Protein AF-A0A3A4AW51-F1 (afdb_monomer_lite)

Sequence (440 aa):
MRKKNLVWIAGAAVCAGLIAYPVSGWAGLGAGRAGPGEARHFTMNLGSAEERARAAELGFNVFDMDADVAAINALPEGQQAMIWAGNTMCGEFVSDVGSFRAVVDRLAGNPKVFGYYLADEPPLRECPSVLDEIRERAEYVRSRAPGQKTYAAASDVAYREIAPSSSRVDLIGIDPYPCRTGAACDFSIISREVAKAEAAGIPKSAMVPVFQTFGQECSGGGEQAWRLPREAEFRTLLSTWDKVLPDPPMTASYSWGNQEGTSCPTLGDADGSSGLPDLQGILKDHLARSGGSRPAPAPTTTCVPAPAPTAEPTTEPTGEPTGEPTGGPAGTSAPRRDPDAPDESPPQPYGRATFAPPQPEPTIDDPSAPPGDEPPAPAPRPTSTAGDPDCVPPPPPPRCLPSPVPTGGPTARPTSPPRDPRPVPTVTVTVTVSPPRPQN

pLDDT: mean 72.65, std 27.03, range [24.39, 98.81]

Foldseek 3Di:
DDDDDDDDDDDDDDDDDPDDDPPPDPPPPDPPDPDPAFAAEEAEDDDDPVLVVVVVLLPHAEYEDALDPVVLVPDDPSHAYAYEFAEEEADDTPDDPVVLLVSLLVCAPPPRHQAYEHEEAYPCVVHVVSLVVLQVSLVSNCVRRVNHFYEYEHFLNCLLCCACVNRVHQAYEQDDQQAWPPDDGDLVVVLVSLVSNVVSRHDLQRYAYEQEFWACPPLPPADRTHDGDAPVRSLVNLVSCCVSRVDYNHYYYPHSDHHRRPTPPGQVPQCCPPPHHNPSVVSSVSSVVSRDPDPDPDPPPPPPPDDDDDDDDDDDDDDDDDDDDDDDDDDDDDDDDDPDDDDPDDDDDDDDDDDDPDDDDDDDDDPDDDDDDDDDDDDDDDDDDDDDPDDDDDDDDDDDDDDDDDDDDDDDDDDDDDDDDDDDDDDDDDDDDDDDDDDD

Radius of gyration: 34.31 Å; chains: 1; bounding box: 95×115×106 Å

Structure (mmCIF, N/CA/C/O backbone):
data_AF-A0A3A4AW51-F1
#
_entry.id   AF-A0A3A4AW51-F1
#
loop_
_atom_site.group_PDB
_atom_site.id
_atom_site.type_symbol
_atom_site.label_atom_id
_atom_site.label_alt_id
_atom_site.label_comp_id
_atom_site.label_asym_id
_atom_site.label_entity_id
_atom_site.label_seq_id
_atom_site.pdbx_PDB_ins_code
_atom_site.Cartn_x
_atom_site.Cartn_y
_atom_site.Cartn_z
_atom_site.occupancy
_atom_site.B_iso_or_equiv
_atom_site.auth_seq_id
_atom_site.auth_comp_id
_atom_site.auth_asym_id
_atom_site.auth_atom_id
_atom_site.pdbx_PDB_model_num
ATOM 1 N N . MET A 1 1 ? -31.633 16.163 69.753 1.00 37.44 1 MET A N 1
ATOM 2 C CA . MET A 1 1 ? -32.900 16.738 69.238 1.00 37.44 1 MET A CA 1
ATOM 3 C C . MET A 1 1 ? -33.150 16.092 67.873 1.00 37.44 1 MET A C 1
ATOM 5 O O . MET A 1 1 ? -32.268 16.180 67.043 1.00 37.44 1 MET A O 1
ATOM 9 N N . ARG A 1 2 ? -34.049 15.091 67.784 1.00 34.66 2 ARG A N 1
ATOM 10 C CA . ARG A 1 2 ? -35.443 15.166 67.255 1.00 34.66 2 ARG A CA 1
ATOM 11 C C . ARG A 1 2 ? -35.467 15.520 65.750 1.00 34.66 2 ARG A C 1
ATOM 13 O O . ARG A 1 2 ? -34.984 16.588 65.430 1.00 34.66 2 ARG A O 1
ATOM 20 N N . LYS A 1 3 ? -36.023 14.763 64.790 1.00 32.22 3 LYS A N 1
ATOM 21 C CA . LYS A 1 3 ? -36.909 13.570 64.703 1.00 32.22 3 LYS A CA 1
ATOM 22 C C . LYS A 1 3 ? -36.714 12.970 63.282 1.00 32.22 3 LYS A C 1
ATOM 24 O O . LYS A 1 3 ? -36.651 13.734 62.332 1.00 32.22 3 LYS A O 1
ATOM 29 N N . LYS A 1 4 ? -36.415 11.674 63.114 1.00 37.53 4 LYS A N 1
ATOM 30 C CA . LYS A 1 4 ? -37.309 10.597 62.606 1.00 37.53 4 LYS A CA 1
ATOM 31 C C . LYS A 1 4 ? -38.558 11.056 61.837 1.00 37.53 4 LYS A C 1
ATOM 33 O O . LYS A 1 4 ? -39.378 11.743 62.428 1.00 37.53 4 LYS A O 1
ATOM 38 N N . ASN A 1 5 ? -38.752 10.527 60.624 1.00 34.38 5 ASN A N 1
ATOM 39 C CA . ASN A 1 5 ? -40.053 10.049 60.147 1.00 34.38 5 ASN A CA 1
ATOM 40 C C . ASN A 1 5 ? -39.857 8.856 59.199 1.00 34.38 5 ASN A C 1
ATOM 42 O O . ASN A 1 5 ? -39.230 8.959 58.151 1.00 34.38 5 ASN A O 1
ATOM 46 N N . LEU A 1 6 ? -40.396 7.730 59.652 1.00 32.34 6 LEU A N 1
ATOM 47 C CA . LEU A 1 6 ? -40.611 6.463 58.973 1.00 32.34 6 LEU A CA 1
ATOM 48 C C . LEU A 1 6 ? -42.139 6.333 58.898 1.00 32.34 6 LEU A C 1
ATOM 50 O O . LEU A 1 6 ? -42.774 6.458 59.946 1.00 32.34 6 LEU A O 1
ATOM 54 N N . VAL A 1 7 ? -42.731 6.095 57.726 1.00 33.47 7 VAL A N 1
ATOM 55 C CA . VAL A 1 7 ? -44.132 5.649 57.612 1.00 33.47 7 VAL A CA 1
ATOM 56 C C . VAL A 1 7 ? -44.235 4.533 56.570 1.00 33.47 7 VAL A C 1
ATOM 58 O O . VAL A 1 7 ? -43.466 4.470 55.617 1.00 33.47 7 VAL A O 1
ATOM 61 N N . TRP A 1 8 ? -45.156 3.631 56.890 1.00 26.59 8 TRP A N 1
ATOM 62 C CA . TRP A 1 8 ? -45.371 2.250 56.480 1.00 26.59 8 TRP A CA 1
ATOM 63 C C . TRP A 1 8 ? -46.124 2.029 55.152 1.00 26.59 8 TRP A C 1
ATOM 65 O O . TRP A 1 8 ? -46.663 2.945 54.542 1.00 26.59 8 TRP A O 1
ATOM 75 N N . ILE A 1 9 ? -46.144 0.742 54.789 1.00 37.94 9 ILE A N 1
ATOM 76 C CA . ILE A 1 9 ? -46.636 0.023 53.602 1.00 37.94 9 ILE A CA 1
ATOM 77 C C . ILE A 1 9 ? -48.175 -0.019 53.467 1.00 37.94 9 ILE A C 1
ATOM 79 O O . ILE A 1 9 ? -48.874 -0.231 54.453 1.00 37.94 9 ILE A O 1
ATOM 83 N N . ALA A 1 10 ? -48.662 0.006 52.219 1.00 30.22 10 ALA A N 1
ATOM 84 C CA . ALA A 1 10 ? -49.807 -0.760 51.687 1.00 30.22 10 ALA A CA 1
ATOM 85 C C . ALA A 1 10 ? -49.556 -0.907 50.163 1.00 30.22 10 ALA A C 1
ATOM 87 O O . ALA A 1 10 ? -49.179 0.067 49.527 1.00 30.22 10 ALA A O 1
ATOM 88 N N . GLY A 1 11 ? -49.612 -2.055 49.485 1.00 27.16 11 GLY A N 1
ATOM 89 C CA . GLY A 1 11 ? -50.466 -3.217 49.683 1.00 27.16 11 GLY A CA 1
ATOM 90 C C . GLY A 1 11 ? -51.654 -3.163 48.716 1.00 27.16 11 GLY A C 1
ATOM 91 O O . GLY A 1 11 ? -52.772 -2.958 49.167 1.00 27.16 11 GLY A O 1
ATOM 92 N N . ALA A 1 12 ? -51.427 -3.321 47.405 1.00 32.41 12 ALA A N 1
ATOM 93 C CA . ALA A 1 12 ? -52.494 -3.592 46.436 1.00 32.41 12 ALA A CA 1
ATOM 94 C C . ALA A 1 12 ? -51.963 -4.420 45.254 1.00 32.41 12 ALA A C 1
ATOM 96 O O . ALA A 1 12 ? -51.185 -3.946 44.429 1.00 32.41 12 ALA A O 1
ATOM 97 N N . ALA A 1 13 ? -52.397 -5.678 45.209 1.00 36.59 13 ALA A N 1
ATOM 98 C CA . ALA A 1 13 ? -52.318 -6.544 44.046 1.00 36.59 13 ALA A CA 1
ATOM 99 C C . ALA A 1 13 ? -53.373 -6.111 43.016 1.00 36.59 13 ALA A C 1
ATOM 101 O O . ALA A 1 13 ? -54.536 -5.925 43.372 1.00 36.59 13 ALA A O 1
ATOM 102 N N . VAL A 1 14 ? -52.983 -6.001 41.745 1.00 37.56 14 VAL A N 1
ATOM 103 C CA . VAL A 1 14 ? -53.911 -5.959 40.609 1.00 37.56 14 VAL A CA 1
ATOM 104 C C . VAL A 1 14 ? -53.400 -6.914 39.540 1.00 37.56 14 VAL A C 1
ATOM 106 O O . VAL A 1 14 ? -52.200 -7.054 39.310 1.00 37.56 14 VAL A O 1
ATOM 109 N N . CYS A 1 15 ? -54.364 -7.634 38.983 1.00 29.97 15 CYS A N 1
ATOM 110 C CA . CYS A 1 15 ? -54.226 -8.845 38.207 1.00 29.97 15 CYS A CA 1
ATOM 111 C C . CYS A 1 15 ? -53.710 -8.618 36.783 1.00 29.97 15 CYS A C 1
ATOM 113 O O . CYS A 1 15 ? -53.777 -7.528 36.221 1.00 29.97 15 CYS A O 1
ATOM 115 N N . ALA A 1 16 ? -53.259 -9.738 36.223 1.00 41.44 16 ALA A N 1
ATOM 116 C CA . ALA A 1 16 ? -52.935 -9.998 34.834 1.00 41.44 16 ALA A CA 1
ATOM 117 C C . ALA A 1 16 ? -53.820 -9.268 33.806 1.00 41.44 16 ALA A C 1
ATOM 119 O O . ALA A 1 16 ? -55.045 -9.353 33.831 1.00 41.44 16 ALA A O 1
ATOM 120 N N . GLY A 1 17 ? -53.147 -8.665 32.828 1.00 32.19 17 GLY A N 1
ATOM 121 C CA . GLY A 1 17 ? -53.710 -8.221 31.560 1.00 32.19 17 GLY A CA 1
ATOM 122 C C . GLY A 1 17 ? -52.611 -8.237 30.502 1.00 32.19 17 GLY A C 1
ATOM 123 O O . GLY A 1 17 ? -52.004 -7.211 30.214 1.00 32.19 17 GLY A O 1
ATOM 124 N N . LEU A 1 18 ? -52.309 -9.424 29.969 1.00 36.12 18 LEU A N 1
ATOM 125 C CA . LEU A 1 18 ? -51.478 -9.596 28.777 1.00 36.12 18 LEU A CA 1
ATOM 126 C C . LEU A 1 18 ? -52.240 -9.023 27.575 1.00 36.12 18 LEU A C 1
ATOM 128 O O . LEU A 1 18 ? -53.072 -9.703 26.981 1.00 36.12 18 LEU A O 1
ATOM 132 N N . ILE A 1 19 ? -51.962 -7.769 27.227 1.00 41.72 19 ILE A N 1
ATOM 133 C CA . ILE A 1 19 ? -52.298 -7.211 25.916 1.00 41.72 19 ILE A CA 1
ATOM 134 C C . ILE A 1 19 ? -51.037 -7.329 25.065 1.00 41.72 19 ILE A C 1
ATOM 136 O O . ILE A 1 19 ? -50.075 -6.580 25.236 1.00 41.72 19 ILE A O 1
ATOM 140 N N . ALA A 1 20 ? -51.035 -8.320 24.175 1.00 36.66 20 ALA A N 1
ATOM 141 C CA . ALA A 1 20 ? -50.038 -8.455 23.129 1.00 36.66 20 ALA A CA 1
ATOM 142 C C . ALA A 1 20 ? -50.229 -7.314 22.120 1.00 36.66 20 ALA A C 1
ATOM 144 O O . ALA A 1 20 ? -51.142 -7.343 21.298 1.00 36.66 20 ALA A O 1
ATOM 145 N N . TYR A 1 21 ? -49.369 -6.301 22.189 1.00 32.44 21 TYR A N 1
ATOM 146 C CA . TYR A 1 21 ? -49.156 -5.402 21.062 1.00 32.44 21 TYR A CA 1
ATOM 147 C C . TYR A 1 21 ? -48.256 -6.127 20.056 1.00 32.44 21 TYR A C 1
ATOM 149 O O . TYR A 1 21 ? -47.188 -6.603 20.456 1.00 32.44 21 TYR A O 1
ATOM 157 N N . PRO A 1 22 ? -48.624 -6.227 18.766 1.00 36.59 22 PRO A N 1
ATOM 158 C CA . PRO A 1 22 ? -47.655 -6.588 17.750 1.00 36.59 22 PRO A CA 1
ATOM 159 C C . PRO A 1 22 ? -46.639 -5.447 17.692 1.00 36.59 22 PRO A C 1
ATOM 161 O O . PRO A 1 22 ? -46.909 -4.373 17.157 1.00 36.59 22 PRO A O 1
ATOM 164 N N . VAL A 1 23 ? -45.470 -5.664 18.292 1.00 41.09 23 VAL A N 1
ATOM 165 C CA . VAL A 1 23 ? -44.298 -4.851 17.992 1.00 41.09 23 VAL A CA 1
ATOM 166 C C . VAL A 1 23 ? -43.966 -5.190 16.550 1.00 41.09 23 VAL A C 1
ATOM 168 O O . VAL A 1 23 ? -43.434 -6.260 16.260 1.00 41.09 23 VAL A O 1
ATOM 171 N N . SER A 1 24 ? -44.387 -4.316 15.641 1.00 44.12 24 SER A N 1
ATOM 172 C CA . SER A 1 24 ? -43.979 -4.325 14.247 1.00 44.12 24 SER A CA 1
ATOM 173 C C . SER A 1 24 ? -42.463 -4.436 14.220 1.00 44.12 24 SER A C 1
ATOM 175 O O . SER A 1 24 ? -41.755 -3.494 14.579 1.00 44.12 24 SER A O 1
ATOM 177 N N . GLY A 1 25 ? -41.984 -5.628 13.871 1.00 32.75 25 GLY A N 1
ATOM 178 C CA . GLY A 1 25 ? -40.575 -5.906 13.699 1.00 32.75 25 GLY A CA 1
ATOM 179 C C . GLY A 1 25 ? -40.045 -4.958 12.642 1.00 32.75 25 GLY A C 1
ATOM 180 O O . GLY A 1 25 ? -40.349 -5.097 11.460 1.00 32.75 25 GLY A O 1
ATOM 181 N N . TRP A 1 26 ? -39.247 -3.991 13.077 1.00 40.56 26 TRP A N 1
ATOM 182 C CA . TRP A 1 26 ? -38.261 -3.394 12.204 1.00 40.56 26 TRP A CA 1
ATOM 183 C C . TRP A 1 26 ? -37.301 -4.528 11.879 1.00 40.56 26 TRP A C 1
ATOM 185 O O . TRP A 1 26 ? -36.424 -4.872 12.669 1.00 40.56 26 TRP A O 1
ATOM 195 N N . ALA A 1 27 ? -37.551 -5.177 10.742 1.00 40.16 27 ALA A N 1
ATOM 196 C CA . ALA A 1 27 ? -36.534 -5.933 10.052 1.00 40.16 27 ALA A CA 1
ATOM 197 C C . ALA A 1 27 ? -35.345 -4.984 9.935 1.00 40.16 27 ALA A C 1
ATOM 199 O O . ALA A 1 27 ? -35.414 -3.977 9.228 1.00 40.16 27 ALA A O 1
ATOM 200 N N . GLY A 1 28 ? -34.307 -5.252 10.728 1.00 36.31 28 GLY A N 1
ATOM 201 C CA . GLY A 1 28 ? -33.041 -4.569 10.587 1.00 36.31 28 GLY A CA 1
ATOM 202 C C . GLY A 1 28 ? -32.662 -4.670 9.122 1.00 36.31 28 GLY A C 1
ATOM 203 O O . GLY A 1 28 ? -32.535 -5.774 8.591 1.00 36.31 28 GLY A O 1
ATOM 204 N N . LEU A 1 29 ? -32.545 -3.518 8.466 1.00 42.09 29 LEU A N 1
ATOM 205 C CA . LEU A 1 29 ? -31.769 -3.409 7.247 1.00 42.09 29 LEU A CA 1
ATOM 206 C C . LEU A 1 29 ? -30.412 -3.998 7.606 1.00 42.09 29 LEU A C 1
ATOM 208 O O . LEU A 1 29 ? -29.679 -3.438 8.423 1.00 42.09 29 LEU A O 1
ATOM 212 N N . GLY A 1 30 ? -30.172 -5.211 7.113 1.00 32.31 30 GLY A N 1
ATOM 213 C CA . GLY A 1 30 ? -28.939 -5.922 7.352 1.00 32.31 30 GLY A CA 1
ATOM 214 C C . GLY A 1 30 ? -27.811 -5.002 6.934 1.00 32.31 30 GLY A C 1
ATOM 215 O O . GLY A 1 30 ? -27.727 -4.613 5.772 1.00 32.31 30 GLY A O 1
ATOM 216 N N . ALA A 1 31 ? -26.958 -4.644 7.892 1.00 40.72 31 ALA A N 1
ATOM 217 C CA . ALA A 1 31 ? -25.609 -4.239 7.567 1.00 40.72 31 ALA A CA 1
ATOM 218 C C . ALA A 1 31 ? -25.079 -5.315 6.618 1.00 40.72 31 ALA A C 1
ATOM 220 O O . ALA A 1 31 ? -25.033 -6.491 6.996 1.00 40.72 31 ALA A O 1
ATOM 221 N N . GLY A 1 32 ? -24.784 -4.930 5.376 1.00 31.73 32 GLY A N 1
ATOM 222 C CA . GLY A 1 32 ? -24.116 -5.789 4.415 1.00 31.73 32 GLY A CA 1
ATOM 223 C C . GLY A 1 32 ? -22.795 -6.216 5.031 1.00 31.73 32 GLY A C 1
ATOM 224 O O . GLY A 1 32 ? -21.799 -5.504 4.963 1.00 31.73 32 GLY A O 1
ATOM 225 N N . ARG A 1 33 ? -22.808 -7.357 5.717 1.00 37.78 33 ARG A N 1
ATOM 226 C CA . ARG A 1 33 ? -21.603 -8.075 6.085 1.00 37.78 33 ARG A CA 1
ATOM 227 C C . ARG A 1 33 ? -20.993 -8.469 4.753 1.00 37.78 33 ARG A C 1
ATOM 229 O O . ARG A 1 33 ? -21.566 -9.304 4.056 1.00 37.78 33 ARG A O 1
ATOM 236 N N . ALA A 1 34 ? -19.861 -7.863 4.406 1.00 40.47 34 ALA A N 1
ATOM 237 C CA . ALA A 1 34 ? -18.970 -8.469 3.434 1.00 40.47 34 ALA A CA 1
ATOM 238 C C . ALA A 1 34 ? -18.803 -9.941 3.839 1.00 40.47 34 ALA A C 1
ATOM 240 O O . ALA A 1 34 ? -18.558 -10.243 5.014 1.00 40.47 34 ALA A O 1
ATOM 241 N N . GLY A 1 35 ? -19.075 -10.845 2.901 1.00 34.28 35 GLY A N 1
ATOM 242 C CA . GLY A 1 35 ? -19.018 -12.273 3.168 1.00 34.28 35 GLY A CA 1
ATOM 243 C C . GLY A 1 35 ? -17.619 -12.679 3.646 1.00 34.28 35 GLY A C 1
ATOM 244 O O . GLY A 1 35 ? -16.632 -12.023 3.309 1.00 34.28 35 GLY A O 1
ATOM 245 N N . PRO A 1 36 ? -17.499 -13.759 4.430 1.00 38.25 36 PRO A N 1
ATOM 246 C CA . PRO A 1 36 ? -16.201 -14.373 4.651 1.00 38.25 36 PRO A CA 1
ATOM 247 C C . PRO A 1 36 ? -15.654 -14.862 3.298 1.00 38.25 36 PRO A C 1
ATOM 249 O O . PRO A 1 36 ? -16.278 -15.717 2.674 1.00 38.25 36 PRO A O 1
ATOM 252 N N . GLY A 1 37 ? -14.511 -14.324 2.853 1.00 54.03 37 GLY A N 1
ATOM 253 C CA . GLY A 1 37 ? -13.722 -14.904 1.754 1.00 54.03 37 GLY A CA 1
ATOM 254 C C . GLY A 1 37 ? -13.556 -14.092 0.462 1.00 54.03 37 GLY A C 1
ATOM 255 O O . GLY A 1 37 ? -13.146 -14.676 -0.534 1.00 54.03 37 GLY A O 1
ATOM 256 N N . GLU A 1 38 ? -13.847 -12.789 0.431 1.00 74.06 38 GLU A N 1
ATOM 257 C CA . GLU A 1 38 ? -13.530 -11.961 -0.744 1.00 74.06 38 GLU A CA 1
ATOM 258 C C . GLU A 1 38 ? -12.133 -11.334 -0.607 1.00 74.06 38 GLU A C 1
ATOM 260 O O . GLU A 1 38 ? -11.856 -10.619 0.361 1.00 74.06 38 GLU A O 1
ATOM 265 N N . ALA A 1 39 ? -11.255 -11.601 -1.577 1.00 89.62 39 ALA A N 1
ATOM 266 C CA . ALA A 1 39 ? -9.898 -11.068 -1.604 1.00 89.62 39 ALA A CA 1
ATOM 267 C C . ALA A 1 39 ? -9.896 -9.529 -1.568 1.00 89.62 39 ALA A C 1
ATOM 269 O O . ALA A 1 39 ? -10.758 -8.866 -2.153 1.00 89.62 39 ALA A O 1
ATOM 270 N N . ARG A 1 40 ? -8.941 -8.953 -0.834 1.00 96.19 40 ARG A N 1
ATOM 271 C CA . ARG A 1 40 ? -8.766 -7.501 -0.719 1.00 96.19 40 ARG A CA 1
ATOM 272 C C . ARG A 1 40 ? -7.584 -7.073 -1.569 1.00 96.19 40 ARG A C 1
ATOM 274 O O . ARG A 1 40 ? -6.474 -7.563 -1.374 1.00 96.19 40 ARG A O 1
ATOM 281 N N . HIS A 1 41 ? -7.829 -6.160 -2.495 1.00 97.75 41 HIS A N 1
ATOM 282 C CA . HIS A 1 41 ? -6.849 -5.674 -3.453 1.00 97.75 41 HIS A CA 1
ATOM 283 C C . HIS A 1 41 ? -6.749 -4.162 -3.304 1.00 97.75 41 HIS A C 1
ATOM 285 O O . HIS A 1 41 ? -7.674 -3.430 -3.661 1.00 97.75 41 HIS A O 1
ATOM 291 N N . PHE A 1 42 ? -5.628 -3.727 -2.740 1.00 98.25 42 PHE A N 1
ATOM 292 C CA . PHE A 1 42 ? -5.320 -2.348 -2.408 1.00 98.25 42 PHE A CA 1
ATOM 293 C C . PHE A 1 42 ? -4.372 -1.728 -3.431 1.00 98.25 42 PHE A C 1
ATOM 295 O O . PHE A 1 42 ? -3.395 -2.350 -3.849 1.00 98.25 42 PHE A O 1
ATOM 302 N N . THR A 1 43 ? -4.637 -0.486 -3.817 1.00 97.00 43 THR A N 1
ATOM 303 C CA . THR A 1 43 ? -3.702 0.327 -4.594 1.00 97.00 43 THR A CA 1
ATOM 304 C C . THR A 1 43 ? -3.645 1.752 -4.052 1.00 97.00 43 THR A C 1
ATOM 306 O O . THR A 1 43 ? -4.606 2.229 -3.442 1.00 97.00 43 THR A O 1
ATOM 309 N N . MET A 1 44 ? -2.485 2.382 -4.232 1.00 94.12 44 MET A N 1
ATOM 310 C CA . MET A 1 44 ? -2.088 3.648 -3.615 1.00 94.12 44 MET A CA 1
ATOM 311 C C . MET A 1 44 ? -1.887 4.748 -4.653 1.00 94.12 44 MET A C 1
ATOM 313 O O . MET A 1 44 ? -1.590 4.449 -5.814 1.00 94.12 44 MET A O 1
ATOM 317 N N . ASN A 1 45 ? -1.961 6.006 -4.207 1.00 92.38 45 ASN A N 1
ATOM 318 C CA . ASN A 1 45 ? -1.696 7.194 -5.026 1.00 92.38 45 ASN A CA 1
ATOM 319 C C . ASN A 1 45 ? -2.683 7.348 -6.196 1.00 92.38 45 ASN A C 1
ATOM 321 O O . ASN A 1 45 ? -2.281 7.467 -7.352 1.00 92.38 45 ASN A O 1
ATOM 325 N N . LEU A 1 46 ? -3.988 7.312 -5.900 1.00 89.81 46 LEU A N 1
ATOM 326 C CA . LEU A 1 46 ? -5.051 7.628 -6.864 1.00 89.81 46 LEU A CA 1
ATOM 327 C C . LEU A 1 46 ? -5.562 9.044 -6.595 1.00 89.81 46 LEU A C 1
ATOM 329 O O . LEU A 1 46 ? -5.980 9.336 -5.478 1.00 89.81 46 LEU A O 1
ATOM 333 N N . GLY A 1 47 ? -5.565 9.915 -7.603 1.00 75.88 47 GLY A N 1
ATOM 334 C CA . GLY A 1 47 ? -5.978 11.311 -7.441 1.00 75.88 47 GLY A CA 1
ATOM 335 C C . GLY A 1 47 ? -7.479 11.546 -7.624 1.00 75.88 47 GLY A C 1
ATOM 336 O O . GLY A 1 47 ? -8.060 12.436 -7.006 1.00 75.88 47 GLY A O 1
ATOM 337 N N . SER A 1 48 ? -8.142 10.761 -8.473 1.00 89.19 48 SER A N 1
ATOM 338 C CA . SER A 1 48 ? -9.505 11.047 -8.939 1.00 89.19 48 SER A CA 1
ATOM 339 C C . SER A 1 48 ? -10.482 9.874 -8.788 1.00 89.19 48 SER A C 1
ATOM 341 O O . SER A 1 48 ? -10.119 8.714 -8.582 1.00 89.19 48 SER A O 1
ATOM 343 N N . ALA A 1 49 ? -11.783 10.169 -8.887 1.00 91.81 49 ALA A N 1
ATOM 344 C CA . ALA A 1 49 ? -12.815 9.132 -8.984 1.00 91.81 49 ALA A CA 1
ATOM 345 C C . ALA A 1 49 ? -12.683 8.294 -10.268 1.00 91.81 49 ALA A C 1
ATOM 347 O O . ALA A 1 49 ? -13.003 7.109 -10.259 1.00 91.81 49 ALA A O 1
ATOM 348 N N . GLU A 1 50 ? -12.192 8.902 -11.348 1.00 93.44 50 GLU A N 1
ATOM 349 C CA . GLU A 1 50 ? -11.958 8.232 -12.626 1.00 93.44 50 GLU A CA 1
ATOM 350 C C . GLU A 1 50 ? -10.808 7.224 -12.531 1.00 93.44 50 GLU A C 1
ATOM 352 O O . GLU A 1 50 ? -10.957 6.080 -12.949 1.00 93.44 50 GLU A O 1
ATOM 357 N N . GLU A 1 51 ? -9.696 7.595 -11.897 1.00 94.06 51 GLU A N 1
ATOM 358 C CA . GLU A 1 51 ? -8.590 6.668 -11.637 1.00 94.06 51 GLU A CA 1
ATOM 359 C C . GLU A 1 51 ? -9.018 5.496 -10.758 1.00 94.06 51 GLU A C 1
ATOM 361 O O . GLU A 1 51 ? -8.691 4.352 -11.063 1.00 94.06 51 GLU A O 1
ATOM 366 N N . ARG A 1 52 ? -9.822 5.751 -9.717 1.00 94.81 52 ARG A N 1
ATOM 367 C CA . ARG A 1 52 ? -10.408 4.676 -8.902 1.00 94.81 52 ARG A CA 1
ATOM 368 C C . ARG A 1 52 ? -11.316 3.760 -9.720 1.00 94.81 52 ARG A C 1
ATOM 370 O O . ARG A 1 52 ? -11.287 2.550 -9.517 1.00 94.81 52 ARG A O 1
ATOM 377 N N . ALA A 1 53 ? -12.095 4.303 -10.657 1.00 95.88 53 ALA A N 1
ATOM 378 C CA . ALA A 1 53 ? -12.913 3.493 -11.555 1.00 95.88 53 ALA A CA 1
ATOM 379 C C . ALA A 1 53 ? -12.044 2.616 -12.473 1.00 95.88 53 ALA A C 1
ATOM 381 O O . ALA A 1 53 ? -12.289 1.415 -12.561 1.00 95.88 53 ALA A O 1
ATOM 382 N N . ARG A 1 54 ? -10.981 3.173 -13.068 1.00 96.62 54 ARG A N 1
ATOM 383 C CA . ARG A 1 54 ? -10.010 2.419 -13.884 1.00 96.62 54 ARG A CA 1
ATOM 384 C C . ARG A 1 54 ? -9.313 1.319 -13.078 1.00 96.62 54 ARG A C 1
ATOM 386 O O . ARG A 1 54 ? -9.209 0.189 -13.541 1.00 96.62 54 ARG A O 1
ATOM 393 N N . ALA A 1 55 ? -8.891 1.607 -11.850 1.00 97.50 55 ALA A N 1
ATOM 394 C CA . ALA A 1 55 ? -8.313 0.602 -10.962 1.00 97.50 55 ALA A CA 1
ATOM 395 C C . ALA A 1 55 ? -9.329 -0.500 -10.610 1.00 97.50 55 ALA A C 1
ATOM 397 O O . ALA A 1 55 ? -9.003 -1.690 -10.634 1.00 97.50 55 ALA A O 1
ATOM 398 N N . ALA A 1 56 ? -10.588 -0.138 -10.354 1.00 97.06 56 ALA A N 1
ATOM 399 C CA . ALA A 1 56 ? -11.646 -1.109 -10.091 1.00 97.06 56 ALA A CA 1
ATOM 400 C C . ALA A 1 56 ? -11.875 -2.075 -11.270 1.00 97.06 56 ALA A C 1
ATOM 402 O O . ALA A 1 56 ? -12.162 -3.251 -11.046 1.00 97.06 56 ALA A O 1
ATOM 403 N N . GLU A 1 57 ? -11.680 -1.636 -12.519 1.00 96.69 57 GLU A N 1
ATOM 404 C CA . GLU A 1 57 ? -11.766 -2.504 -13.706 1.00 96.69 57 GLU A CA 1
ATOM 405 C C . GLU A 1 57 ? -10.684 -3.596 -13.759 1.00 96.69 57 GLU A C 1
ATOM 407 O O . GLU A 1 57 ? -10.853 -4.594 -14.476 1.00 96.69 57 GLU A O 1
ATOM 412 N N . LEU A 1 58 ? -9.591 -3.437 -13.003 1.00 97.06 58 LEU A N 1
ATOM 413 C CA . LEU A 1 58 ? -8.554 -4.459 -12.827 1.00 97.06 58 LEU A CA 1
ATOM 414 C C . LEU A 1 58 ? -8.851 -5.413 -11.660 1.00 97.06 58 LEU A C 1
ATOM 416 O O . LEU A 1 58 ? -8.193 -6.442 -11.537 1.00 97.06 58 LEU A O 1
ATOM 420 N N . GLY A 1 59 ? -9.847 -5.101 -10.826 1.00 96.44 59 GLY A N 1
ATOM 421 C CA . GLY A 1 59 ? -10.218 -5.885 -9.647 1.00 96.44 59 GLY A CA 1
ATOM 422 C C . GLY A 1 59 ? -9.786 -5.278 -8.311 1.00 96.44 59 GLY A C 1
ATOM 423 O O . GLY A 1 59 ? -9.970 -5.923 -7.280 1.00 96.44 59 GLY A O 1
ATOM 424 N N . PHE A 1 60 ? -9.243 -4.055 -8.286 1.00 97.94 60 PHE A N 1
ATOM 425 C CA . PHE A 1 60 ? -9.005 -3.352 -7.023 1.00 97.94 60 PHE A CA 1
ATOM 426 C C . PHE A 1 60 ? -10.328 -3.017 -6.321 1.00 97.94 60 PHE A C 1
ATOM 428 O O . PHE A 1 60 ? -11.295 -2.588 -6.951 1.00 97.94 60 PHE A O 1
ATOM 435 N N . ASN A 1 61 ? -10.371 -3.215 -5.005 1.00 97.56 61 ASN A N 1
ATOM 436 C CA . ASN A 1 61 ? -11.558 -2.963 -4.182 1.00 97.56 61 ASN A CA 1
ATOM 437 C C . ASN A 1 61 ? -11.251 -2.230 -2.867 1.00 97.56 61 ASN A C 1
ATOM 439 O O . ASN A 1 61 ? -12.173 -1.889 -2.126 1.00 97.56 61 ASN A O 1
ATOM 443 N N . VAL A 1 62 ? -9.978 -1.942 -2.593 1.00 98.25 62 VAL A N 1
ATOM 444 C CA . VAL A 1 62 ? -9.533 -1.068 -1.510 1.00 98.25 62 VAL A CA 1
ATOM 445 C C . VAL A 1 62 ? -8.719 0.069 -2.128 1.00 98.25 62 VAL A C 1
ATOM 447 O O . VAL A 1 62 ? -7.798 -0.183 -2.901 1.00 98.25 62 VAL A O 1
ATOM 450 N N . PHE A 1 63 ? -9.052 1.317 -1.806 1.00 97.81 63 PHE A N 1
ATOM 451 C CA . PHE A 1 63 ? -8.427 2.495 -2.417 1.00 97.81 63 PHE A CA 1
ATOM 452 C C . PHE A 1 63 ? -7.832 3.412 -1.368 1.00 97.81 63 PHE A C 1
ATOM 454 O O . PHE A 1 63 ? -8.464 3.657 -0.342 1.00 97.81 63 PHE A O 1
ATOM 461 N N . ASP A 1 64 ? -6.648 3.930 -1.659 1.00 95.62 64 ASP A N 1
ATOM 462 C CA . ASP A 1 64 ? -6.019 4.985 -0.877 1.00 95.62 64 ASP A CA 1
ATOM 463 C C . ASP A 1 64 ? -6.811 6.282 -1.040 1.00 95.62 64 ASP A C 1
ATOM 465 O O . ASP A 1 64 ? -7.104 6.701 -2.163 1.00 95.62 64 ASP A O 1
ATOM 469 N N . MET A 1 65 ? -7.269 6.846 0.075 1.00 95.50 65 MET A N 1
ATOM 470 C CA . MET A 1 65 ? -8.168 7.995 0.090 1.00 95.50 65 MET A CA 1
ATOM 471 C C . MET A 1 65 ? -7.906 8.893 1.295 1.00 95.50 65 MET A C 1
ATOM 473 O O . MET A 1 65 ? -7.595 8.426 2.390 1.00 95.50 65 MET A O 1
ATOM 477 N N . ASP A 1 66 ? -8.171 10.184 1.123 1.00 94.12 66 ASP A N 1
ATOM 478 C CA . ASP A 1 66 ? -8.314 11.105 2.244 1.00 94.12 66 ASP A CA 1
ATOM 479 C C . ASP A 1 66 ? -9.547 10.772 3.101 1.00 94.12 66 ASP A C 1
ATOM 481 O O . ASP A 1 66 ? -10.486 10.089 2.680 1.00 94.12 66 ASP A O 1
ATOM 485 N N . ALA A 1 67 ? -9.597 11.344 4.305 1.00 94.62 67 ALA A N 1
ATOM 486 C CA . ALA A 1 67 ? -10.699 11.195 5.256 1.00 94.62 67 ALA A CA 1
ATOM 487 C C . ALA A 1 67 ? -11.996 11.957 4.874 1.00 94.62 67 ALA A C 1
ATOM 489 O O . ALA A 1 67 ? -12.784 12.335 5.750 1.00 94.62 67 ALA A O 1
ATOM 490 N N . ASP A 1 68 ? -12.243 12.192 3.582 1.00 94.56 68 ASP A N 1
ATOM 491 C CA . ASP A 1 68 ? -13.461 12.840 3.093 1.00 94.56 68 ASP A CA 1
ATOM 492 C C . ASP A 1 68 ? -14.657 11.878 3.177 1.00 94.56 68 ASP A C 1
ATOM 494 O O . ASP A 1 68 ? -14.810 10.927 2.408 1.00 94.56 68 ASP A O 1
ATOM 498 N N . VAL A 1 69 ? -15.554 12.153 4.125 1.00 95.12 69 VAL A N 1
ATOM 499 C CA . VAL A 1 69 ? -16.737 11.326 4.397 1.00 95.12 69 VAL A CA 1
ATOM 500 C C . VAL A 1 69 ? -17.667 11.215 3.188 1.00 95.12 69 VAL A C 1
ATOM 502 O O . VAL A 1 69 ? -18.260 10.158 2.974 1.00 95.12 69 VAL A O 1
ATOM 505 N N . ALA A 1 70 ? -17.840 12.289 2.416 1.00 95.56 70 ALA A N 1
ATOM 506 C CA . ALA A 1 70 ? -18.740 12.282 1.270 1.00 95.56 70 ALA A CA 1
ATOM 507 C C . ALA A 1 70 ? -18.157 11.426 0.140 1.00 95.56 70 ALA A C 1
ATOM 509 O O . ALA A 1 70 ? -18.870 10.587 -0.413 1.00 95.56 70 ALA A O 1
ATOM 510 N N . ALA A 1 71 ? -16.860 11.570 -0.142 1.00 95.50 71 ALA A N 1
ATOM 511 C CA . ALA A 1 71 ? -16.153 10.769 -1.133 1.00 95.50 71 ALA A CA 1
ATOM 512 C C . ALA A 1 71 ? -16.123 9.278 -0.757 1.00 95.50 71 ALA A C 1
ATOM 514 O O . ALA A 1 71 ? -16.362 8.429 -1.618 1.00 95.50 71 ALA A O 1
ATOM 515 N N . ILE A 1 72 ? -15.893 8.957 0.522 1.00 97.38 72 ILE A N 1
ATOM 516 C CA . ILE A 1 72 ? -15.923 7.580 1.041 1.00 97.38 72 ILE A CA 1
ATOM 517 C C . ILE A 1 72 ? -17.332 6.986 0.922 1.00 97.38 72 ILE A C 1
ATOM 519 O O . ILE A 1 72 ? -17.499 5.867 0.442 1.00 97.38 72 ILE A O 1
ATOM 523 N N . ASN A 1 73 ? -18.371 7.727 1.317 1.00 96.94 73 ASN A N 1
ATOM 524 C CA . ASN A 1 73 ? -19.753 7.244 1.224 1.00 96.94 73 ASN A CA 1
ATOM 525 C C . ASN A 1 73 ? -20.233 7.087 -0.225 1.00 96.94 73 ASN A C 1
ATOM 527 O O . ASN A 1 73 ? -21.135 6.290 -0.481 1.00 96.94 73 ASN A O 1
ATOM 531 N N . ALA A 1 74 ? -19.634 7.822 -1.163 1.00 95.88 74 ALA A N 1
ATOM 532 C CA . ALA A 1 74 ? -19.912 7.712 -2.589 1.00 95.88 74 ALA A CA 1
ATOM 533 C C . ALA A 1 74 ? -19.231 6.504 -3.260 1.00 95.88 74 ALA A C 1
ATOM 535 O O . ALA A 1 74 ? -19.503 6.243 -4.433 1.00 95.88 74 ALA A O 1
ATOM 536 N N . LEU A 1 75 ? -18.369 5.755 -2.556 1.00 96.56 75 LEU A N 1
ATOM 537 C CA . LEU A 1 75 ? -17.739 4.558 -3.110 1.00 96.56 75 LEU A CA 1
ATOM 538 C C . LEU A 1 75 ? -18.795 3.523 -3.551 1.00 96.56 75 LEU A C 1
ATOM 540 O O . LEU A 1 75 ? -19.670 3.162 -2.750 1.00 96.56 75 LEU A O 1
ATOM 544 N N . PRO A 1 76 ? -18.694 2.977 -4.777 1.00 95.69 76 PRO A N 1
ATOM 545 C CA . PRO A 1 76 ? -19.520 1.869 -5.251 1.00 95.69 76 PRO A CA 1
ATOM 546 C C . PRO A 1 76 ? -19.563 0.673 -4.293 1.00 95.69 76 PRO A C 1
ATOM 548 O O . PRO A 1 76 ? -18.685 0.481 -3.449 1.00 95.69 76 PRO A O 1
ATOM 551 N N . GLU A 1 77 ? -20.617 -0.140 -4.374 1.00 93.38 77 GLU A N 1
ATOM 552 C CA . GLU A 1 77 ? -20.710 -1.396 -3.616 1.00 93.38 77 GLU A CA 1
ATOM 553 C C . GLU A 1 77 ? -19.490 -2.298 -3.865 1.00 93.38 77 GLU A C 1
ATOM 555 O O . GLU A 1 77 ? -18.917 -2.292 -4.951 1.00 93.38 77 GLU A O 1
ATOM 560 N N . GLY A 1 78 ? -19.043 -3.009 -2.827 1.00 91.81 78 GLY A N 1
ATOM 561 C CA . GLY A 1 78 ? -17.811 -3.805 -2.861 1.00 91.81 78 GLY A CA 1
ATOM 562 C C . GLY A 1 78 ? -16.514 -3.004 -2.694 1.00 91.81 78 GLY A C 1
ATOM 563 O O . GLY A 1 78 ? -15.499 -3.591 -2.343 1.00 91.81 78 GLY A O 1
ATOM 564 N N . GLN A 1 79 ? -16.538 -1.676 -2.861 1.00 96.69 79 GLN A N 1
ATOM 565 C CA . GLN A 1 79 ? -15.359 -0.825 -2.685 1.00 96.69 79 GLN A CA 1
ATOM 566 C C . GLN A 1 79 ? -15.244 -0.269 -1.262 1.00 96.69 79 GLN A C 1
ATOM 568 O O . GLN A 1 79 ? -16.248 0.084 -0.630 1.00 96.69 79 GLN A O 1
ATOM 573 N N . GLN A 1 80 ? -14.008 -0.168 -0.775 1.00 98.25 80 GLN A N 1
ATOM 574 C CA . GLN A 1 80 ? -13.670 0.356 0.543 1.00 98.25 80 GLN A CA 1
ATOM 575 C C . GLN A 1 80 ? -12.482 1.332 0.474 1.00 98.25 80 GLN A C 1
ATOM 577 O O . GLN A 1 80 ? -11.626 1.235 -0.401 1.00 98.25 80 GLN A O 1
ATOM 582 N N . ALA A 1 81 ? -12.413 2.255 1.427 1.00 98.19 81 ALA A N 1
ATOM 583 C CA . ALA A 1 81 ? -11.306 3.179 1.619 1.00 98.19 81 ALA A CA 1
ATOM 584 C C . ALA A 1 81 ? -10.264 2.598 2.586 1.00 98.19 81 ALA A C 1
ATOM 586 O O . ALA A 1 81 ? -10.610 2.093 3.660 1.00 98.19 81 ALA A O 1
ATOM 587 N N . MET A 1 82 ? -8.995 2.713 2.217 1.00 98.25 82 MET A N 1
ATOM 588 C CA . MET A 1 82 ? -7.861 2.739 3.129 1.00 98.25 82 MET A CA 1
ATOM 589 C C . MET A 1 82 ? -7.478 4.207 3.313 1.00 98.25 82 MET A C 1
ATOM 591 O O . MET A 1 82 ? -7.133 4.873 2.345 1.00 98.25 82 MET A O 1
ATOM 595 N N . ILE A 1 83 ? -7.580 4.723 4.534 1.00 97.81 83 ILE A N 1
ATOM 596 C CA . ILE A 1 83 ? -7.391 6.153 4.791 1.00 97.81 83 ILE A CA 1
ATOM 597 C C . ILE A 1 83 ? -5.926 6.430 5.103 1.00 97.81 83 ILE A C 1
ATOM 599 O O . ILE A 1 83 ? -5.428 5.927 6.114 1.00 97.81 83 ILE A O 1
ATOM 603 N N . TRP A 1 84 ? -5.250 7.245 4.293 1.00 96.12 84 TRP A N 1
ATOM 604 C CA . TRP A 1 84 ? -3.907 7.720 4.625 1.00 96.12 84 TRP A CA 1
ATOM 605 C C . TRP A 1 84 ? -3.953 8.629 5.856 1.00 96.12 84 TRP A C 1
ATOM 607 O O . TRP A 1 84 ? -4.650 9.642 5.898 1.00 96.12 84 TRP A O 1
ATOM 617 N N . ALA A 1 85 ? -3.232 8.233 6.902 1.00 93.94 85 ALA A N 1
ATOM 618 C CA . ALA A 1 85 ? -3.171 8.944 8.177 1.00 93.94 85 ALA A CA 1
ATOM 619 C C . ALA A 1 85 ? -1.753 8.946 8.760 1.00 93.94 85 ALA A C 1
ATOM 621 O O . ALA A 1 85 ? -1.584 9.138 9.970 1.00 93.94 85 ALA A O 1
ATOM 622 N N . GLY A 1 86 ? -0.768 8.650 7.912 1.00 85.88 86 GLY A N 1
ATOM 623 C CA . GLY A 1 86 ? 0.539 8.198 8.335 1.00 85.88 86 GLY A CA 1
ATOM 624 C C . GLY A 1 86 ? 1.651 9.228 8.272 1.00 85.88 86 GLY A C 1
ATOM 625 O O . GLY A 1 86 ? 1.435 10.441 8.281 1.00 85.88 86 GLY A O 1
ATOM 626 N N . ASN A 1 87 ? 2.861 8.685 8.268 1.00 89.44 87 ASN A N 1
ATOM 627 C CA . ASN A 1 87 ? 4.133 9.382 8.217 1.00 89.44 87 ASN A CA 1
ATOM 628 C C . ASN A 1 87 ? 5.132 8.512 7.431 1.00 89.44 87 ASN A C 1
ATOM 630 O O . ASN A 1 87 ? 4.998 7.287 7.422 1.00 89.44 87 ASN A O 1
ATOM 634 N N . THR A 1 88 ? 6.115 9.142 6.795 1.00 86.00 88 THR A N 1
ATOM 635 C CA . THR A 1 88 ? 7.207 8.494 6.047 1.00 86.00 88 THR A CA 1
ATOM 636 C C . THR A 1 88 ? 8.596 8.846 6.583 1.00 86.00 88 THR A C 1
ATOM 638 O O . THR A 1 88 ? 9.615 8.365 6.100 1.00 86.00 88 THR A O 1
ATOM 641 N N . MET A 1 89 ? 8.670 9.723 7.584 1.00 86.88 89 MET A N 1
ATOM 642 C CA . MET A 1 89 ? 9.904 10.348 8.030 1.00 86.88 89 MET A CA 1
ATOM 643 C C . MET A 1 89 ? 9.952 10.519 9.547 1.00 86.88 89 MET A C 1
ATOM 645 O O . MET A 1 89 ? 8.998 10.292 10.287 1.00 86.88 89 MET A O 1
ATOM 649 N N . CYS A 1 90 ? 11.102 10.970 10.033 1.00 86.12 90 CYS A N 1
ATOM 650 C CA . CYS A 1 90 ? 11.195 11.509 11.377 1.00 86.12 90 CYS A CA 1
ATOM 651 C C . CYS A 1 90 ? 10.395 12.812 11.457 1.00 86.12 90 CYS A C 1
ATOM 653 O O . CYS A 1 90 ? 10.756 13.784 10.795 1.00 86.12 90 CYS A O 1
ATOM 655 N N . GLY A 1 91 ? 9.348 12.855 12.278 1.00 82.00 91 GLY A N 1
ATOM 656 C CA . GLY A 1 91 ? 8.584 14.082 12.487 1.00 82.00 91 GLY A CA 1
ATOM 657 C C . GLY A 1 91 ? 7.091 13.848 12.625 1.00 82.00 91 GLY A C 1
ATOM 658 O O . GLY A 1 91 ? 6.661 12.804 13.110 1.00 82.00 91 GLY A O 1
ATOM 659 N N . GLU A 1 92 ? 6.326 14.859 12.229 1.00 85.75 92 GLU A N 1
ATOM 660 C CA . GLU A 1 92 ? 4.876 14.894 12.381 1.00 85.75 92 GLU A CA 1
ATOM 661 C C . GLU A 1 92 ? 4.173 13.983 11.372 1.00 85.75 92 GLU A C 1
ATOM 663 O O . GLU A 1 92 ? 4.591 13.834 10.225 1.00 85.75 92 GLU A O 1
ATOM 668 N N . PHE A 1 93 ? 3.069 13.389 11.814 1.00 92.56 93 PHE A N 1
ATOM 669 C CA . PHE A 1 93 ? 2.124 12.703 10.944 1.00 92.56 93 PHE A CA 1
ATOM 670 C C . PHE A 1 93 ? 1.307 13.731 10.161 1.00 92.56 93 PHE A C 1
ATOM 672 O O . PHE A 1 93 ? 1.158 14.874 10.592 1.00 92.56 93 PHE A O 1
ATOM 679 N N . VAL A 1 94 ? 0.691 13.307 9.053 1.00 90.00 94 VAL A N 1
ATOM 680 C CA . VAL A 1 94 ? -0.154 14.186 8.213 1.00 90.00 94 VAL A CA 1
ATOM 681 C C . VAL A 1 94 ? -1.282 14.899 8.969 1.00 90.00 94 VAL A C 1
ATOM 683 O O . VAL A 1 94 ? -1.797 15.916 8.515 1.00 90.00 94 VAL A O 1
ATOM 686 N N . SER A 1 95 ? -1.686 14.369 10.123 1.00 91.81 95 SER A N 1
ATOM 687 C CA . SER A 1 95 ? -2.595 15.021 11.064 1.00 91.81 95 SER A CA 1
ATOM 688 C C . SER A 1 95 ? -2.129 14.775 12.490 1.00 91.81 95 SER A C 1
ATOM 690 O O . SER A 1 95 ? -1.587 13.711 12.781 1.00 91.81 95 SER A O 1
ATOM 692 N N . ASP A 1 96 ? -2.401 15.708 13.401 1.00 94.06 96 ASP A N 1
ATOM 693 C CA . ASP A 1 96 ? -2.193 15.483 14.829 1.00 94.06 96 ASP A CA 1
ATOM 694 C C . ASP A 1 96 ? -3.110 14.362 15.363 1.00 94.06 96 ASP A C 1
ATOM 696 O O . ASP A 1 96 ? -4.142 14.020 14.772 1.00 94.06 96 ASP A O 1
ATOM 700 N N . VAL A 1 97 ? -2.753 13.789 16.515 1.00 94.50 97 VAL A N 1
ATOM 701 C CA . VAL A 1 97 ? -3.495 12.662 17.100 1.00 94.50 97 VAL A CA 1
ATOM 702 C C . VAL A 1 97 ? -4.954 13.010 17.433 1.00 94.50 97 VAL A C 1
ATOM 704 O O . VAL A 1 97 ? -5.824 12.146 17.343 1.00 94.50 97 VAL A O 1
ATOM 707 N N . GLY A 1 98 ? -5.264 14.259 17.792 1.00 97.00 98 GLY A N 1
ATOM 708 C CA . GLY A 1 98 ? -6.631 14.696 18.080 1.00 97.00 98 GLY A CA 1
ATOM 709 C C . GLY A 1 98 ? -7.499 14.696 16.823 1.00 97.00 98 GLY A C 1
ATOM 710 O O . GLY A 1 98 ? -8.596 14.128 16.827 1.00 97.00 98 GLY A O 1
ATOM 711 N N . SER A 1 99 ? -6.978 15.259 15.734 1.00 96.50 99 SER A N 1
ATOM 712 C CA . SER A 1 99 ? -7.622 15.238 14.417 1.00 96.50 99 SER A CA 1
ATOM 713 C C . SER A 1 99 ? -7.815 13.811 13.899 1.00 96.50 99 SER A C 1
ATOM 715 O O . SER A 1 99 ? -8.912 13.457 13.461 1.00 96.50 99 SER A O 1
ATOM 717 N N . PHE A 1 100 ? -6.802 12.953 14.042 1.00 97.69 100 PHE A N 1
ATOM 718 C CA . PHE A 1 100 ? -6.908 11.533 13.703 1.00 97.69 100 PHE A CA 1
ATOM 719 C C . PHE A 1 100 ? -8.026 10.832 14.482 1.00 97.69 100 PHE A C 1
ATOM 721 O O . PHE A 1 100 ? -8.875 10.158 13.896 1.00 97.69 100 PHE A O 1
ATOM 728 N N . ARG A 1 101 ? -8.083 11.032 15.803 1.00 98.25 101 ARG A N 1
ATOM 729 C CA . ARG A 1 101 ? -9.138 10.459 16.649 1.00 98.25 101 ARG A CA 1
ATOM 730 C C . ARG A 1 101 ? -10.530 10.901 16.207 1.00 98.25 101 ARG A C 1
ATOM 732 O O . ARG A 1 101 ? -11.433 10.073 16.125 1.00 98.25 101 ARG A O 1
ATOM 739 N N . ALA A 1 102 ? -10.691 12.176 15.855 1.00 97.94 102 ALA A N 1
ATOM 740 C CA . ALA A 1 102 ? -11.957 12.706 15.358 1.00 97.94 102 ALA A CA 1
ATOM 741 C C . ALA A 1 102 ? -12.377 12.099 14.006 1.00 97.94 102 ALA A C 1
ATOM 743 O O . ALA A 1 102 ? -13.575 11.950 13.747 1.00 97.94 102 ALA A O 1
ATOM 744 N N . VAL A 1 103 ? -11.421 11.745 13.140 1.00 97.81 103 VAL A N 1
ATOM 745 C CA . VAL A 1 103 ? -11.691 10.992 11.904 1.00 97.81 103 VAL A CA 1
ATOM 746 C C . VAL A 1 103 ? -12.154 9.574 12.236 1.00 97.81 103 VAL A C 1
ATOM 748 O O . VAL A 1 103 ? -13.212 9.160 11.759 1.00 97.81 103 VAL A O 1
ATOM 751 N N . VAL A 1 104 ? -11.420 8.863 13.098 1.00 98.44 104 VAL A N 1
ATOM 752 C CA . VAL A 1 104 ? -11.760 7.492 13.509 1.00 98.44 104 VAL A CA 1
ATOM 753 C C . VAL A 1 104 ? -13.145 7.433 14.151 1.00 98.44 104 VAL A C 1
ATOM 755 O O . VAL A 1 104 ? -13.953 6.592 13.772 1.00 98.44 104 VAL A O 1
ATOM 758 N N . ASP A 1 105 ? -13.465 8.346 15.070 1.00 98.38 105 ASP A N 1
ATOM 759 C CA . ASP A 1 105 ? -14.781 8.407 15.719 1.00 98.38 105 ASP A CA 1
ATOM 760 C C . ASP A 1 105 ? -15.920 8.619 14.712 1.00 98.38 105 ASP A C 1
ATOM 762 O O . ASP A 1 105 ? -16.992 8.028 14.838 1.00 98.38 105 ASP A O 1
ATOM 766 N N . ARG A 1 106 ? -15.693 9.460 13.701 1.00 97.94 106 ARG A N 1
ATOM 767 C CA . ARG A 1 106 ? -16.697 9.801 12.686 1.00 97.94 106 ARG A CA 1
ATOM 768 C C . ARG A 1 106 ? -16.950 8.666 11.702 1.00 97.94 106 ARG A C 1
ATOM 770 O O . ARG A 1 106 ? -18.072 8.510 11.227 1.00 97.94 106 ARG A O 1
ATOM 777 N N . LEU A 1 107 ? -15.906 7.917 11.366 1.00 98.12 107 LEU A N 1
ATOM 778 C CA . LEU A 1 107 ? -15.952 6.835 10.387 1.00 98.12 107 LEU A CA 1
ATOM 779 C C . LEU A 1 107 ? -16.082 5.451 11.031 1.00 98.12 107 LEU A C 1
ATOM 781 O O . LEU A 1 107 ? -16.190 4.455 10.312 1.00 98.12 107 LEU A O 1
ATOM 785 N N . ALA A 1 108 ? -16.115 5.368 12.362 1.00 97.88 108 ALA A N 1
ATOM 786 C CA . ALA A 1 108 ? -16.278 4.124 13.097 1.00 97.88 108 ALA A CA 1
ATOM 787 C C . ALA A 1 108 ? -17.529 3.361 12.636 1.00 97.88 108 ALA A C 1
ATOM 789 O O . ALA A 1 108 ? -18.647 3.874 12.638 1.00 97.88 108 ALA A O 1
ATOM 790 N N . GLY A 1 109 ? -17.335 2.104 12.229 1.00 95.38 109 GLY A N 1
ATOM 791 C CA . GLY A 1 109 ? -18.418 1.235 11.766 1.00 95.38 109 GLY A CA 1
ATOM 792 C C . GLY A 1 109 ? -18.931 1.530 10.353 1.00 95.38 109 GLY A C 1
ATOM 793 O O . GLY A 1 109 ? -19.827 0.823 9.894 1.00 95.38 109 GLY A O 1
ATOM 794 N N . ASN A 1 110 ? -18.368 2.513 9.639 1.00 97.75 110 ASN A N 1
ATOM 795 C CA . ASN A 1 110 ? -18.695 2.734 8.234 1.00 97.75 110 ASN A CA 1
ATOM 796 C C . ASN A 1 110 ? -18.225 1.524 7.396 1.00 97.75 110 ASN A C 1
ATOM 798 O O . ASN A 1 110 ? -17.020 1.254 7.363 1.00 97.75 110 ASN A O 1
ATOM 802 N N . PRO A 1 111 ? -19.126 0.800 6.699 1.00 96.12 111 PRO A N 1
ATOM 803 C CA . PRO A 1 111 ? -18.751 -0.372 5.904 1.00 96.12 111 PRO A CA 1
ATOM 804 C C . PRO A 1 111 ? -17.871 -0.026 4.692 1.00 96.12 111 PRO A C 1
ATOM 806 O O . PRO A 1 111 ? -17.201 -0.904 4.151 1.00 96.12 111 PRO A O 1
ATOM 809 N N . LYS A 1 112 ? -17.843 1.248 4.277 1.00 98.00 112 LYS A N 1
ATOM 810 C CA . LYS A 1 112 ? -16.986 1.759 3.200 1.00 98.00 112 LYS A CA 1
ATOM 811 C C . LYS A 1 112 ? -15.563 2.064 3.644 1.00 98.00 112 LYS A C 1
ATOM 813 O O . LYS A 1 112 ? -14.773 2.488 2.817 1.00 98.00 112 LYS A O 1
ATOM 818 N N . VAL A 1 113 ? -15.208 1.838 4.905 1.00 98.56 113 VAL A N 1
ATOM 819 C CA . VAL A 1 113 ? -13.831 1.980 5.387 1.00 98.56 113 VAL A CA 1
ATOM 820 C C . VAL A 1 113 ? -13.276 0.597 5.687 1.00 98.56 113 VAL A C 1
ATOM 822 O O . VAL A 1 113 ? -13.796 -0.118 6.543 1.00 98.56 113 VAL A O 1
ATOM 825 N N . PHE A 1 114 ? -12.220 0.224 4.970 1.00 98.38 114 PHE A N 1
ATOM 826 C CA . PHE A 1 114 ? -11.444 -0.973 5.259 1.00 98.38 114 PHE A CA 1
ATOM 827 C C . PHE A 1 114 ? -10.501 -0.725 6.436 1.00 98.38 114 PHE A C 1
ATOM 829 O O . PHE A 1 114 ? -10.440 -1.540 7.359 1.00 98.38 114 PHE A O 1
ATOM 836 N N . GLY A 1 115 ? -9.792 0.407 6.435 1.00 98.31 115 GLY A N 1
ATOM 837 C CA . GLY A 1 115 ? -8.789 0.685 7.451 1.00 98.31 115 GLY A CA 1
ATOM 838 C C . GLY A 1 115 ? -8.068 2.020 7.310 1.00 98.31 115 GLY A C 1
ATOM 839 O O . GLY A 1 115 ? -8.494 2.892 6.557 1.00 98.31 115 GLY A O 1
ATOM 840 N N . TYR A 1 116 ? -6.973 2.144 8.058 1.00 98.56 116 TYR A N 1
ATOM 841 C CA . TYR A 1 116 ? -6.112 3.322 8.138 1.00 98.56 116 TYR A CA 1
ATOM 842 C C . TYR A 1 116 ? -4.665 2.929 7.833 1.00 98.56 116 TYR A C 1
ATOM 844 O O . TYR A 1 116 ? -4.129 2.010 8.461 1.00 98.56 116 TYR A O 1
ATOM 852 N N . TYR A 1 117 ? -4.039 3.639 6.900 1.00 98.06 117 TYR A N 1
ATOM 853 C CA . TYR A 1 117 ? -2.634 3.505 6.542 1.00 98.06 117 TYR A CA 1
ATOM 854 C C . TYR A 1 117 ? -1.807 4.457 7.417 1.00 98.06 117 TYR A C 1
ATOM 856 O O . TYR A 1 117 ? -1.874 5.677 7.272 1.00 98.06 117 TYR A O 1
ATOM 864 N N . LEU A 1 118 ? -1.109 3.890 8.404 1.00 97.62 118 LEU A N 1
ATOM 865 C CA . LEU A 1 118 ? -0.496 4.616 9.518 1.00 97.62 118 LEU A CA 1
ATOM 866 C C . LEU A 1 118 ? 0.968 4.991 9.291 1.00 97.62 118 LEU A C 1
ATOM 868 O O . LEU A 1 118 ? 1.457 5.872 9.987 1.00 97.62 118 LEU A O 1
ATOM 872 N N . ALA A 1 119 ? 1.679 4.332 8.381 1.00 95.62 119 ALA A N 1
ATOM 873 C CA . ALA A 1 119 ? 3.055 4.685 8.050 1.00 95.62 119 ALA A CA 1
ATOM 874 C C . ALA A 1 119 ? 3.517 3.978 6.780 1.00 95.62 119 ALA A C 1
ATOM 876 O O . ALA A 1 119 ? 3.181 2.810 6.591 1.00 95.62 119 ALA A O 1
ATOM 877 N N . ASP A 1 120 ? 4.327 4.664 5.983 1.00 94.88 120 ASP A N 1
ATOM 878 C CA . ASP A 1 120 ? 5.035 4.102 4.833 1.00 94.88 120 ASP A CA 1
ATOM 879 C C . ASP A 1 120 ? 6.537 4.117 5.137 1.00 94.88 120 ASP A C 1
ATOM 881 O O . ASP A 1 120 ? 7.075 5.172 5.468 1.00 94.88 120 ASP A O 1
ATOM 885 N N . GLU A 1 121 ? 7.164 2.940 5.138 1.00 93.31 121 GLU A N 1
ATOM 886 C CA . GLU A 1 121 ? 8.570 2.706 5.501 1.00 93.31 121 GLU A CA 1
ATOM 887 C C . GLU A 1 121 ? 9.089 3.570 6.680 1.00 93.31 121 GLU A C 1
ATOM 889 O O . GLU A 1 121 ? 10.073 4.304 6.549 1.00 93.31 121 GLU A O 1
ATOM 894 N N . PRO A 1 122 ? 8.457 3.520 7.872 1.00 92.44 122 PRO A N 1
ATOM 895 C CA . PRO A 1 122 ? 8.813 4.432 8.952 1.00 92.44 122 PRO A CA 1
ATOM 896 C C . PRO A 1 122 ? 10.258 4.201 9.446 1.00 92.44 122 PRO A C 1
ATOM 898 O O . PRO A 1 122 ? 10.640 3.054 9.706 1.00 92.44 122 PRO A O 1
ATOM 901 N N . PRO A 1 123 ? 11.051 5.266 9.692 1.00 89.50 123 PRO A N 1
ATOM 902 C CA . PRO A 1 123 ? 12.441 5.156 10.144 1.00 89.50 123 PRO A CA 1
ATOM 903 C C . PRO A 1 123 ? 12.520 4.863 11.654 1.00 89.50 123 PRO A C 1
ATOM 905 O O . PRO A 1 123 ? 12.925 5.696 12.465 1.00 89.50 123 PRO A O 1
ATOM 908 N N . LEU A 1 124 ? 12.049 3.684 12.073 1.00 91.31 124 LEU A N 1
ATOM 909 C CA . LEU A 1 124 ? 11.806 3.359 13.487 1.00 91.31 124 LEU A CA 1
ATOM 910 C C . LEU A 1 124 ? 13.076 3.179 14.326 1.00 91.31 124 LEU A C 1
ATOM 912 O O . LEU A 1 124 ? 13.010 3.274 15.554 1.00 91.31 124 LEU A O 1
ATOM 916 N N . ARG A 1 125 ? 14.228 2.924 13.696 1.00 87.88 125 ARG A N 1
ATOM 917 C CA . ARG A 1 125 ? 15.515 2.831 14.403 1.00 87.88 125 ARG A CA 1
ATOM 918 C C . ARG A 1 125 ? 16.082 4.209 14.697 1.00 87.88 125 ARG A C 1
ATOM 920 O O . ARG A 1 125 ? 16.601 4.447 15.785 1.00 87.88 125 ARG A O 1
ATOM 927 N N . GLU A 1 126 ? 15.963 5.105 13.731 1.00 89.38 126 GLU A N 1
ATOM 928 C CA . GLU A 1 126 ? 16.411 6.487 13.809 1.00 89.38 126 GLU A CA 1
ATOM 929 C C . GLU A 1 126 ? 15.468 7.305 14.694 1.00 89.38 126 GLU A C 1
ATOM 931 O O . GLU A 1 126 ? 15.916 8.153 15.466 1.00 89.38 126 GLU A O 1
ATOM 936 N N . CYS A 1 127 ? 14.165 7.018 14.615 1.00 91.25 127 CYS A N 1
ATOM 937 C CA . CYS A 1 127 ? 13.106 7.793 15.249 1.00 91.25 127 CYS A CA 1
ATOM 938 C C . CYS A 1 127 ? 12.111 6.905 16.016 1.00 91.25 127 CYS A C 1
ATOM 940 O O . CYS A 1 127 ? 10.958 6.755 15.606 1.00 91.25 127 CYS A O 1
ATOM 942 N N . PRO A 1 128 ? 12.508 6.368 17.191 1.00 90.44 128 PRO A N 1
ATOM 943 C CA . PRO A 1 128 ? 11.658 5.484 17.991 1.00 90.44 128 PRO A CA 1
ATOM 944 C C . PRO A 1 128 ? 10.339 6.113 18.457 1.00 90.44 128 PRO A C 1
ATOM 946 O O . PRO A 1 128 ? 9.374 5.392 18.684 1.00 90.44 128 PRO A O 1
ATOM 949 N N . SER A 1 129 ? 10.256 7.444 18.573 1.00 92.12 129 SER A N 1
ATOM 950 C CA . SER A 1 129 ? 9.007 8.135 18.931 1.00 92.12 129 SER A CA 1
ATOM 951 C C . SER A 1 129 ? 7.900 7.938 17.892 1.00 92.12 129 SER A C 1
ATOM 953 O O . SER A 1 129 ? 6.725 7.949 18.247 1.00 92.12 129 SER A O 1
ATOM 955 N N . VAL A 1 130 ? 8.259 7.701 16.623 1.00 94.62 130 VAL A N 1
ATOM 956 C CA . VAL A 1 130 ? 7.293 7.373 15.564 1.00 94.62 130 VAL A CA 1
ATOM 957 C C . VAL A 1 130 ? 6.578 6.060 15.891 1.00 94.62 130 VAL A C 1
ATOM 959 O O . VAL A 1 130 ? 5.373 5.954 15.681 1.00 94.62 130 VAL A O 1
ATOM 962 N N . LEU A 1 131 ? 7.274 5.079 16.482 1.00 94.94 131 LEU A N 1
ATOM 963 C CA . LEU A 1 131 ? 6.653 3.817 16.897 1.00 94.94 131 LEU A CA 1
ATOM 964 C C . LEU A 1 131 ? 5.579 4.031 17.970 1.00 94.94 131 LEU A C 1
ATOM 966 O O . LEU A 1 131 ? 4.541 3.370 17.932 1.00 94.94 131 LEU A O 1
ATOM 970 N N . ASP A 1 132 ? 5.821 4.927 18.928 1.00 94.25 132 ASP A N 1
ATOM 971 C CA . ASP A 1 132 ? 4.857 5.210 19.993 1.00 94.25 132 ASP A CA 1
ATOM 972 C C . ASP A 1 132 ? 3.583 5.852 19.433 1.00 94.25 132 ASP A C 1
ATOM 974 O O . ASP A 1 132 ? 2.481 5.471 19.831 1.00 94.25 132 ASP A O 1
ATOM 978 N N . GLU A 1 133 ? 3.713 6.738 18.445 1.00 95.81 133 GLU A N 1
ATOM 979 C CA . GLU A 1 133 ? 2.563 7.350 17.781 1.00 95.81 133 GLU A CA 1
ATOM 980 C C . GLU A 1 133 ? 1.801 6.357 16.885 1.00 95.81 133 GLU A C 1
ATOM 982 O O . GLU A 1 133 ? 0.568 6.309 16.935 1.00 95.81 133 GLU A O 1
ATOM 987 N N . ILE A 1 134 ? 2.501 5.489 16.138 1.00 97.50 134 ILE A N 1
ATOM 988 C CA . ILE A 1 134 ? 1.867 4.376 15.405 1.00 97.50 134 ILE A CA 1
ATOM 989 C C . ILE A 1 134 ? 1.075 3.496 16.376 1.00 97.50 134 ILE A C 1
ATOM 991 O O . ILE A 1 134 ? -0.084 3.170 16.107 1.00 97.50 134 ILE A O 1
ATOM 995 N N . ARG A 1 135 ? 1.676 3.140 17.520 1.00 97.50 135 ARG A N 1
ATOM 996 C CA . ARG A 1 135 ? 1.032 2.313 18.545 1.00 97.50 135 ARG A CA 1
ATOM 997 C C . ARG A 1 135 ? -0.222 2.981 19.093 1.00 97.50 135 ARG A C 1
ATOM 999 O O . ARG A 1 135 ? -1.271 2.341 19.139 1.00 97.50 135 ARG A O 1
ATOM 1006 N N . GLU A 1 136 ? -0.138 4.254 19.473 1.00 97.44 136 GLU A N 1
ATOM 1007 C CA . GLU A 1 136 ? -1.279 5.011 19.995 1.00 97.44 136 GLU A CA 1
ATOM 1008 C C . GLU A 1 136 ? -2.430 5.071 18.980 1.00 97.44 136 GLU A C 1
ATOM 1010 O O . GLU A 1 136 ? -3.593 4.839 19.332 1.00 97.44 136 GLU A O 1
ATOM 1015 N N . ARG A 1 137 ? -2.118 5.331 17.706 1.00 98.31 137 ARG A N 1
ATOM 1016 C CA . ARG A 1 137 ? -3.107 5.373 16.622 1.00 98.31 137 ARG A CA 1
ATOM 1017 C C . ARG A 1 137 ? -3.747 4.008 16.393 1.00 98.31 137 ARG A C 1
ATOM 1019 O O . ARG A 1 137 ? -4.975 3.914 16.299 1.00 98.31 137 ARG A O 1
ATOM 1026 N N . ALA A 1 138 ? -2.942 2.949 16.362 1.00 98.44 138 ALA A N 1
ATOM 1027 C CA . ALA A 1 138 ? -3.431 1.597 16.140 1.00 98.44 138 ALA A CA 1
ATOM 1028 C C . ALA A 1 138 ? -4.328 1.099 17.286 1.00 98.44 138 ALA A C 1
ATOM 1030 O O . ALA A 1 138 ? -5.391 0.517 17.048 1.00 98.44 138 ALA A O 1
ATOM 1031 N N . GLU A 1 139 ? -3.955 1.373 18.538 1.00 98.38 139 GLU A N 1
ATOM 1032 C CA . GLU A 1 139 ? -4.779 1.050 19.708 1.00 98.38 139 GLU A CA 1
ATOM 1033 C C . GLU A 1 139 ? -6.096 1.832 19.712 1.00 98.38 139 GLU A C 1
ATOM 1035 O O . GLU A 1 139 ? -7.152 1.272 20.032 1.00 98.38 139 GLU A O 1
ATOM 1040 N N . TYR A 1 140 ? -6.068 3.099 19.291 1.00 98.56 140 TYR A N 1
ATOM 1041 C CA . TYR A 1 140 ? -7.281 3.899 19.197 1.00 98.56 140 TYR A CA 1
ATOM 1042 C C . TYR A 1 140 ? -8.264 3.328 18.167 1.00 98.56 140 TYR A C 1
ATOM 1044 O O . TYR A 1 140 ? -9.423 3.090 18.518 1.00 98.56 140 TYR A O 1
ATOM 1052 N N . VAL A 1 141 ? -7.804 3.012 16.948 1.00 98.56 141 VAL A N 1
ATOM 1053 C CA . VAL A 1 141 ? -8.632 2.359 15.913 1.00 98.56 141 VAL A CA 1
ATOM 1054 C C . VAL A 1 141 ? -9.212 1.051 16.435 1.00 98.56 141 VAL A C 1
ATOM 1056 O O . VAL A 1 141 ? -10.423 0.852 16.374 1.00 98.56 141 VAL A O 1
ATOM 1059 N N . ARG A 1 142 ? -8.385 0.194 17.042 1.00 97.81 142 ARG A N 1
ATOM 1060 C CA . ARG A 1 142 ? -8.827 -1.084 17.618 1.00 97.81 142 ARG A CA 1
ATOM 1061 C C . ARG A 1 142 ? -9.942 -0.907 18.653 1.00 97.81 142 ARG A C 1
ATOM 1063 O O . ARG A 1 142 ? -10.861 -1.722 18.705 1.00 97.81 142 ARG A O 1
ATOM 1070 N N . SER A 1 143 ? -9.869 0.140 19.474 1.00 98.06 143 SER A N 1
ATOM 1071 C CA . SER A 1 143 ? -10.852 0.400 20.533 1.00 98.06 143 SER A CA 1
ATOM 1072 C C . SER A 1 143 ? -12.161 1.022 20.031 1.00 98.06 143 SER A C 1
ATOM 1074 O O . SER A 1 143 ? -13.225 0.736 20.581 1.00 98.06 143 SER A O 1
ATOM 1076 N N . ARG A 1 144 ? -12.103 1.875 19.000 1.00 98.38 144 ARG A N 1
ATOM 1077 C CA . ARG A 1 144 ? -13.255 2.662 18.521 1.00 98.38 144 ARG A CA 1
ATOM 1078 C C . ARG A 1 144 ? -13.912 2.081 17.279 1.00 98.38 144 ARG A C 1
ATOM 1080 O O . ARG A 1 144 ? -15.125 2.185 17.126 1.00 98.38 144 ARG A O 1
ATOM 1087 N N . ALA A 1 145 ? -13.132 1.429 16.427 1.00 97.81 145 ALA A N 1
ATOM 1088 C CA . ALA A 1 145 ? -13.564 0.848 15.169 1.00 97.81 145 ALA A CA 1
ATOM 1089 C C . ALA A 1 145 ? -13.022 -0.588 15.007 1.00 97.81 145 ALA A C 1
ATOM 1091 O O . ALA A 1 145 ? -12.275 -0.867 14.073 1.00 97.81 145 ALA A O 1
ATOM 1092 N N . PRO A 1 146 ? -13.425 -1.545 15.868 1.00 95.44 146 PRO A N 1
ATOM 1093 C CA . PRO A 1 146 ? -12.844 -2.896 15.915 1.00 95.44 146 PRO A CA 1
ATOM 1094 C C . PRO A 1 146 ? -13.021 -3.733 14.632 1.00 95.44 146 PRO A C 1
ATOM 1096 O O . PRO A 1 146 ? -12.416 -4.795 14.503 1.00 95.44 146 PRO A O 1
ATOM 1099 N N . GLY A 1 147 ? -13.873 -3.295 13.698 1.00 95.31 147 GLY A N 1
ATOM 1100 C CA . GLY A 1 147 ? -14.038 -3.915 12.379 1.00 95.31 147 GLY A CA 1
ATOM 1101 C C . GLY A 1 147 ? -13.111 -3.362 11.289 1.00 95.31 147 GLY A C 1
ATOM 1102 O O . GLY A 1 147 ? -13.059 -3.947 10.212 1.00 95.31 147 GLY A O 1
ATOM 1103 N N . GLN A 1 148 ? -12.404 -2.260 11.551 1.00 98.19 148 GLN A N 1
ATOM 1104 C CA . GLN A 1 148 ? -11.492 -1.595 10.616 1.00 98.19 148 GLN A CA 1
ATOM 1105 C C . GLN A 1 148 ? -10.044 -1.993 10.922 1.00 98.19 148 GLN A C 1
ATOM 1107 O O . GLN A 1 148 ? -9.701 -2.286 12.068 1.00 98.19 148 GLN A O 1
ATOM 1112 N N . LYS A 1 149 ? -9.205 -2.048 9.887 1.00 98.31 149 LYS A N 1
ATOM 1113 C CA . LYS A 1 149 ? -7.804 -2.474 9.980 1.00 98.31 149 LYS A CA 1
ATOM 1114 C C . LYS A 1 149 ? -6.851 -1.302 10.111 1.00 98.31 149 LYS A C 1
ATOM 1116 O O . LYS A 1 149 ? -7.140 -0.184 9.699 1.00 98.31 149 LYS A O 1
ATOM 1121 N N . THR A 1 150 ? -5.681 -1.587 10.651 1.00 98.69 150 THR A N 1
ATOM 1122 C CA . THR A 1 150 ? -4.525 -0.696 10.609 1.00 98.69 150 THR A CA 1
ATOM 1123 C C . THR A 1 150 ? -3.454 -1.326 9.736 1.00 98.69 150 THR A C 1
ATOM 1125 O O . THR A 1 150 ? -3.215 -2.532 9.821 1.00 98.69 150 THR A O 1
ATOM 1128 N N . TYR A 1 151 ? -2.854 -0.522 8.867 1.00 98.75 151 TYR A N 1
ATOM 1129 C CA . TYR A 1 151 ? -1.866 -0.952 7.887 1.00 98.75 151 TYR A CA 1
ATOM 1130 C C . TYR A 1 151 ? -0.619 -0.069 7.967 1.00 98.75 151 TYR A C 1
ATOM 1132 O O . TYR A 1 151 ? -0.736 1.135 8.186 1.00 98.75 151 TYR A O 1
ATOM 1140 N N . ALA A 1 152 ? 0.561 -0.656 7.793 1.00 98.06 152 ALA A N 1
ATOM 1141 C CA . ALA A 1 152 ? 1.816 0.060 7.582 1.00 98.06 152 ALA A CA 1
ATOM 1142 C C . ALA A 1 152 ? 2.673 -0.717 6.578 1.00 98.06 152 ALA A C 1
ATOM 1144 O O . ALA A 1 152 ? 2.708 -1.943 6.656 1.00 98.06 152 ALA A O 1
ATOM 1145 N N . ALA A 1 153 ? 3.346 -0.034 5.657 1.00 97.25 153 ALA A N 1
ATOM 1146 C CA . ALA A 1 153 ? 4.350 -0.639 4.786 1.00 97.25 153 ALA A CA 1
ATOM 1147 C C . ALA A 1 153 ? 5.718 -0.534 5.465 1.00 97.25 153 ALA A C 1
ATOM 1149 O O . ALA A 1 153 ? 5.963 0.401 6.233 1.00 97.25 153 ALA A O 1
ATOM 1150 N N . ALA A 1 154 ? 6.563 -1.541 5.285 1.00 94.69 154 ALA A N 1
ATOM 1151 C CA . ALA A 1 154 ? 7.847 -1.608 5.950 1.00 94.69 154 ALA A CA 1
ATOM 1152 C C . ALA A 1 154 ? 8.844 -2.441 5.150 1.00 94.69 154 ALA A C 1
ATOM 1154 O O . ALA A 1 154 ? 8.531 -3.548 4.715 1.00 94.69 154 ALA A O 1
ATOM 1155 N N . SER A 1 155 ? 10.083 -1.959 5.148 1.00 89.94 155 SER A N 1
ATOM 1156 C CA . SER A 1 155 ? 11.264 -2.692 4.710 1.00 89.94 155 SER A CA 1
ATOM 1157 C C . SER A 1 155 ? 11.976 -3.388 5.886 1.00 89.94 155 SER A C 1
ATOM 1159 O O . SER A 1 155 ? 11.614 -3.231 7.063 1.00 89.94 155 SER A O 1
ATOM 1161 N N . ASP A 1 156 ? 13.017 -4.180 5.597 1.00 85.38 156 ASP A N 1
ATOM 1162 C CA . ASP A 1 156 ? 13.698 -5.023 6.594 1.00 85.38 156 ASP A CA 1
ATOM 1163 C C . ASP A 1 156 ? 14.255 -4.296 7.811 1.00 85.38 156 ASP A C 1
ATOM 1165 O O . ASP A 1 156 ? 14.350 -4.879 8.899 1.00 85.38 156 ASP A O 1
ATOM 1169 N N . VAL A 1 157 ? 14.627 -3.031 7.654 1.00 86.50 157 VAL A N 1
ATOM 1170 C CA . VAL A 1 157 ? 15.155 -2.224 8.752 1.00 86.50 157 VAL A CA 1
ATOM 1171 C C . VAL A 1 157 ? 14.124 -2.005 9.860 1.00 86.50 157 VAL A C 1
ATOM 1173 O O . VAL A 1 157 ? 14.530 -1.849 11.010 1.00 86.50 157 VAL A O 1
ATOM 1176 N N . ALA A 1 158 ? 12.827 -2.061 9.548 1.00 90.69 158 ALA A N 1
ATOM 1177 C CA . ALA A 1 158 ? 11.748 -1.744 10.479 1.00 90.69 158 ALA A CA 1
ATOM 1178 C C . ALA A 1 158 ? 10.960 -2.967 10.982 1.00 90.69 158 ALA A C 1
ATOM 1180 O O . ALA A 1 158 ? 10.180 -2.822 11.924 1.00 90.69 158 ALA A O 1
ATOM 1181 N N . TYR A 1 159 ? 11.129 -4.171 10.408 1.00 96.12 159 TYR A N 1
ATOM 1182 C CA . TYR A 1 159 ? 10.250 -5.317 10.715 1.00 96.12 159 TYR A CA 1
ATOM 1183 C C . TYR A 1 159 ? 10.148 -5.667 12.200 1.00 96.12 159 TYR A C 1
ATOM 1185 O O . TYR A 1 159 ? 9.070 -6.015 12.681 1.00 96.12 159 TYR A O 1
ATOM 1193 N N . ARG A 1 160 ? 11.257 -5.599 12.942 1.00 95.44 160 ARG A N 1
ATOM 1194 C CA . ARG A 1 160 ? 11.266 -5.964 14.366 1.00 95.44 160 ARG A CA 1
ATOM 1195 C C . ARG A 1 160 ? 10.477 -4.957 15.198 1.00 95.44 160 ARG A C 1
ATOM 1197 O O . ARG A 1 160 ? 9.761 -5.332 16.125 1.00 95.44 160 ARG A O 1
ATOM 1204 N N . GLU A 1 161 ? 10.638 -3.685 14.880 1.00 95.81 161 GLU A N 1
ATOM 1205 C CA . GLU A 1 161 ? 10.022 -2.562 15.565 1.00 95.81 161 GLU A CA 1
ATOM 1206 C C . GLU A 1 161 ? 8.530 -2.457 15.212 1.00 95.81 161 GLU A C 1
ATOM 1208 O O . GLU A 1 161 ? 7.702 -2.281 16.107 1.00 95.81 161 GLU A O 1
ATOM 1213 N N . ILE A 1 162 ? 8.173 -2.644 13.935 1.00 96.38 162 ILE A N 1
ATOM 1214 C CA . ILE A 1 162 ? 6.792 -2.547 13.440 1.00 96.38 162 ILE A CA 1
ATOM 1215 C C . ILE A 1 162 ? 5.974 -3.831 13.637 1.00 96.38 162 ILE A C 1
ATOM 1217 O O . ILE A 1 162 ? 4.768 -3.822 13.390 1.00 96.38 162 ILE A O 1
ATOM 1221 N N . ALA A 1 163 ? 6.574 -4.934 14.101 1.00 97.56 163 ALA A N 1
ATOM 1222 C CA . ALA A 1 163 ? 5.854 -6.185 14.330 1.00 97.56 163 ALA A CA 1
ATOM 1223 C C . ALA A 1 163 ? 4.571 -5.965 15.166 1.00 97.56 163 ALA A C 1
ATOM 1225 O O . ALA A 1 163 ? 4.601 -5.181 16.123 1.00 97.56 163 ALA A O 1
ATOM 1226 N N . PRO A 1 164 ? 3.449 -6.664 14.883 1.00 97.88 164 PRO A N 1
ATOM 1227 C CA . PRO A 1 164 ? 2.164 -6.415 15.554 1.00 97.88 164 PRO A CA 1
ATOM 1228 C C . PRO A 1 164 ? 2.212 -6.470 17.090 1.00 97.88 164 PRO A C 1
ATOM 1230 O O . PRO A 1 164 ? 1.449 -5.788 17.779 1.00 97.88 164 PRO A O 1
ATOM 1233 N N . SER A 1 165 ? 3.122 -7.268 17.654 1.00 96.94 165 SER A N 1
ATOM 1234 C CA . SER A 1 165 ? 3.358 -7.350 19.100 1.00 96.94 165 SER A CA 1
ATOM 1235 C C . SER A 1 165 ? 3.852 -6.028 19.705 1.00 96.94 165 SER A C 1
ATOM 1237 O O . SER A 1 165 ? 3.497 -5.727 20.848 1.00 96.94 165 SER A O 1
ATOM 1239 N N . SER A 1 166 ? 4.606 -5.243 18.932 1.00 96.00 166 SER A N 1
ATOM 1240 C CA . SER A 1 166 ? 5.225 -3.968 19.304 1.00 96.00 166 SER A CA 1
ATOM 1241 C C . SER A 1 166 ? 4.399 -2.760 18.862 1.00 96.00 166 SER A C 1
ATOM 1243 O O . SER A 1 166 ? 4.232 -1.824 19.643 1.00 96.00 166 SER A O 1
ATOM 1245 N N . SER A 1 167 ? 3.882 -2.770 17.631 1.00 97.06 167 SER A N 1
ATOM 1246 C CA . SER A 1 167 ? 3.216 -1.622 16.996 1.00 97.06 167 SER A CA 1
ATOM 1247 C C . SER A 1 167 ? 1.695 -1.638 17.119 1.00 97.06 167 SER A C 1
ATOM 1249 O O . SER A 1 167 ? 1.061 -0.609 16.930 1.00 97.06 167 SER A O 1
ATOM 1251 N N . ARG A 1 168 ? 1.097 -2.802 17.411 1.00 97.94 168 ARG A N 1
ATOM 1252 C CA . ARG A 1 168 ? -0.361 -3.043 17.384 1.00 97.94 168 ARG A CA 1
ATOM 1253 C C . ARG A 1 168 ? -1.023 -2.898 16.012 1.00 97.94 168 ARG A C 1
ATOM 1255 O O . ARG A 1 168 ? -2.248 -3.040 15.949 1.00 97.94 168 ARG A O 1
ATOM 1262 N N . VAL A 1 169 ? -0.242 -2.680 14.954 1.00 98.38 169 VAL A N 1
ATOM 1263 C CA . VAL A 1 169 ? -0.716 -2.642 13.567 1.00 98.38 169 VAL A CA 1
ATOM 1264 C C . VAL A 1 169 ? -1.221 -4.029 13.159 1.00 98.38 169 VAL A C 1
ATOM 1266 O O . VAL A 1 169 ? -0.616 -5.044 13.505 1.00 98.38 169 VAL A O 1
ATOM 1269 N N . ASP A 1 170 ? -2.356 -4.085 12.461 1.00 98.50 170 ASP A N 1
ATOM 1270 C CA . ASP A 1 170 ? -2.999 -5.347 12.082 1.00 98.50 170 ASP A CA 1
ATOM 1271 C C . ASP A 1 170 ? -2.371 -5.985 10.840 1.00 98.50 170 ASP A C 1
ATOM 1273 O O . ASP A 1 170 ? -2.296 -7.211 10.766 1.00 98.50 170 ASP A O 1
ATOM 1277 N N . LEU A 1 171 ? -1.967 -5.163 9.869 1.00 98.69 171 LEU A N 1
ATOM 1278 C CA . LEU A 1 171 ? -1.461 -5.575 8.563 1.00 98.69 171 LEU A CA 1
ATOM 1279 C C . LEU A 1 171 ? -0.132 -4.875 8.256 1.00 98.69 171 LEU A C 1
ATOM 1281 O O . LEU A 1 171 ? -0.050 -3.653 8.337 1.00 98.69 171 LEU A O 1
ATOM 1285 N N . ILE A 1 172 ? 0.888 -5.634 7.863 1.00 98.69 172 ILE A N 1
ATOM 1286 C CA . ILE A 1 172 ? 2.208 -5.115 7.497 1.00 98.69 172 ILE A CA 1
ATOM 1287 C C . ILE A 1 172 ? 2.471 -5.397 6.019 1.00 98.69 172 ILE A C 1
ATOM 1289 O O . ILE A 1 172 ? 2.507 -6.558 5.607 1.00 98.69 172 ILE A O 1
ATOM 1293 N N . GLY A 1 173 ? 2.644 -4.339 5.234 1.00 98.38 173 GLY A N 1
ATOM 1294 C CA . GLY A 1 173 ? 3.139 -4.393 3.865 1.00 98.38 173 GLY A CA 1
ATOM 1295 C C . GLY A 1 173 ? 4.588 -4.841 3.855 1.00 98.38 173 GLY A C 1
ATOM 1296 O O . GLY A 1 173 ? 5.419 -4.227 4.511 1.00 98.38 173 GLY A O 1
ATOM 1297 N N . ILE A 1 174 ? 4.863 -5.926 3.140 1.00 98.44 174 ILE A N 1
ATOM 1298 C CA . ILE A 1 174 ? 6.215 -6.396 2.848 1.00 98.44 174 ILE A CA 1
ATOM 1299 C C . ILE A 1 174 ? 6.522 -5.877 1.444 1.00 98.44 174 ILE A C 1
ATOM 1301 O O . ILE A 1 174 ? 5.897 -6.341 0.483 1.00 98.44 174 ILE A O 1
ATOM 1305 N N . ASP A 1 175 ? 7.431 -4.908 1.328 1.00 95.56 175 ASP A N 1
ATOM 1306 C CA . ASP A 1 175 ? 7.650 -4.086 0.124 1.00 95.56 175 ASP A CA 1
ATOM 1307 C C . ASP A 1 175 ? 9.024 -4.219 -0.568 1.00 95.56 175 ASP A C 1
ATOM 1309 O O . ASP A 1 175 ? 9.606 -3.238 -1.031 1.00 95.56 175 ASP A O 1
ATOM 1313 N N . PRO A 1 176 ? 9.550 -5.442 -0.782 1.00 96.25 176 PRO A N 1
ATOM 1314 C CA . PRO A 1 176 ? 10.707 -5.614 -1.640 1.00 96.25 176 PRO A CA 1
ATOM 1315 C C . PRO A 1 176 ? 10.425 -5.171 -3.079 1.00 96.25 176 PRO A C 1
ATOM 1317 O O . PRO A 1 176 ? 9.538 -5.708 -3.749 1.00 96.25 176 PRO A O 1
ATOM 1320 N N . TYR A 1 177 ? 11.301 -4.319 -3.608 1.00 96.31 177 TYR A N 1
ATOM 1321 C CA . TYR A 1 177 ? 11.302 -3.914 -5.014 1.00 96.31 177 TYR A CA 1
ATOM 1322 C C . TYR A 1 177 ? 12.448 -4.597 -5.792 1.00 96.31 177 TYR A C 1
ATOM 1324 O O . TYR A 1 177 ? 13.585 -4.108 -5.794 1.00 96.31 177 TYR A O 1
ATOM 1332 N N . PRO A 1 178 ? 12.198 -5.760 -6.436 1.00 97.44 178 PRO A N 1
ATOM 1333 C CA . PRO A 1 178 ? 13.241 -6.580 -7.058 1.00 97.44 178 PRO A CA 1
ATOM 1334 C C . PRO A 1 178 ? 13.830 -5.990 -8.344 1.00 97.44 178 PRO A C 1
ATOM 1336 O O . PRO A 1 178 ? 14.934 -6.375 -8.732 1.00 97.44 178 PRO A O 1
ATOM 1339 N N . CYS A 1 179 ? 13.116 -5.103 -9.040 1.00 98.06 179 CYS A N 1
ATOM 1340 C CA . CYS A 1 179 ? 13.512 -4.590 -10.348 1.00 98.06 179 CYS A CA 1
ATOM 1341 C C . CYS A 1 179 ? 14.228 -3.242 -10.223 1.00 98.06 179 CYS A C 1
ATOM 1343 O O . CYS A 1 179 ? 13.606 -2.178 -10.208 1.00 98.06 179 CYS A O 1
ATOM 1345 N N . ARG A 1 180 ? 15.563 -3.307 -10.157 1.00 96.50 180 ARG A N 1
ATOM 1346 C CA . ARG A 1 180 ? 16.452 -2.141 -10.068 1.00 96.50 180 ARG A CA 1
ATOM 1347 C C . ARG A 1 180 ? 16.948 -1.678 -11.437 1.00 96.50 180 ARG A C 1
ATOM 1349 O O . ARG A 1 180 ? 17.119 -2.478 -12.364 1.00 96.50 180 ARG A O 1
ATOM 1356 N N . THR A 1 181 ? 17.227 -0.386 -11.551 1.00 94.81 181 THR A N 1
ATOM 1357 C CA . THR A 1 181 ? 17.874 0.203 -12.728 1.00 94.81 181 THR A CA 1
ATOM 1358 C C . THR A 1 181 ? 19.285 -0.360 -12.894 1.00 94.81 181 THR A C 1
ATOM 1360 O O . THR A 1 181 ? 20.022 -0.528 -11.926 1.00 94.81 181 THR A O 1
ATOM 1363 N N . GLY A 1 182 ? 19.669 -0.688 -14.130 1.00 93.44 182 GLY A N 1
ATOM 1364 C CA . GLY A 1 182 ? 21.003 -1.219 -14.439 1.00 93.44 182 GLY A CA 1
ATOM 1365 C C . GLY A 1 182 ? 21.242 -2.684 -14.045 1.00 93.44 182 GLY A C 1
ATOM 1366 O O . GLY A 1 182 ? 22.346 -3.180 -14.255 1.00 93.44 182 GLY A O 1
ATOM 1367 N N . ALA A 1 183 ? 20.231 -3.394 -13.528 1.00 94.88 183 ALA A N 1
ATOM 1368 C CA . ALA A 1 183 ? 20.337 -4.797 -13.132 1.00 94.88 183 ALA A CA 1
ATOM 1369 C C . ALA A 1 183 ? 19.152 -5.653 -13.620 1.00 94.88 183 ALA A C 1
ATOM 1371 O O . ALA A 1 183 ? 18.057 -5.168 -13.939 1.00 94.88 183 ALA A O 1
ATOM 1372 N N . ALA A 1 184 ? 19.375 -6.969 -13.675 1.00 96.44 184 ALA A N 1
ATOM 1373 C CA . ALA A 1 184 ? 18.283 -7.934 -13.760 1.00 96.44 184 ALA A CA 1
ATOM 1374 C C . ALA A 1 184 ? 17.462 -7.899 -12.460 1.00 96.44 184 ALA A C 1
ATOM 1376 O O . ALA A 1 184 ? 18.017 -7.623 -11.396 1.00 96.44 184 ALA A O 1
ATOM 1377 N N . CYS A 1 185 ? 16.157 -8.180 -12.538 1.00 98.38 185 CYS A N 1
ATOM 1378 C CA . CYS A 1 185 ? 15.350 -8.249 -11.321 1.00 98.38 185 CYS A CA 1
ATOM 1379 C C . CYS A 1 185 ? 15.811 -9.425 -10.446 1.00 98.38 185 CYS A C 1
ATOM 1381 O O . CYS A 1 185 ? 15.908 -10.554 -10.932 1.00 98.38 185 CYS A O 1
ATOM 1383 N N . ASP A 1 186 ? 16.044 -9.176 -9.158 1.00 98.25 186 ASP A N 1
ATOM 1384 C CA . ASP A 1 186 ? 16.346 -10.222 -8.177 1.00 98.25 186 ASP A CA 1
ATOM 1385 C C . ASP A 1 186 ? 15.067 -10.625 -7.439 1.00 98.25 186 ASP A C 1
ATOM 1387 O O . ASP A 1 186 ? 14.748 -10.073 -6.394 1.00 98.25 186 ASP A O 1
ATOM 1391 N N . PHE A 1 187 ? 14.324 -11.609 -7.947 1.00 98.44 187 PHE A N 1
ATOM 1392 C CA . PHE A 1 187 ? 13.101 -12.077 -7.276 1.00 98.44 187 PHE A CA 1
ATOM 1393 C C . PHE A 1 187 ? 13.367 -12.809 -5.953 1.00 98.44 187 PHE A C 1
ATOM 1395 O O . PHE A 1 187 ? 12.438 -13.000 -5.169 1.00 98.44 187 PHE A O 1
ATOM 1402 N N . SER A 1 188 ? 14.615 -13.210 -5.667 1.00 98.06 188 SER A N 1
ATOM 1403 C CA . SER A 1 188 ? 14.946 -13.894 -4.410 1.00 98.06 188 SER A CA 1
ATOM 1404 C C . SER A 1 188 ? 14.769 -12.989 -3.189 1.00 98.06 188 SER A C 1
ATOM 1406 O O . SER A 1 188 ? 14.554 -13.490 -2.081 1.00 98.06 188 SER A O 1
ATOM 1408 N N . ILE A 1 189 ? 14.801 -11.663 -3.387 1.00 98.00 189 ILE A N 1
ATOM 1409 C CA . ILE A 1 189 ? 14.542 -10.687 -2.329 1.00 98.00 189 ILE A CA 1
ATOM 1410 C C . ILE A 1 189 ? 13.141 -10.835 -1.736 1.00 98.00 189 ILE A C 1
ATOM 1412 O O . ILE A 1 189 ? 13.007 -10.711 -0.529 1.00 98.00 189 ILE A O 1
ATOM 1416 N N . ILE A 1 190 ? 12.132 -11.225 -2.522 1.00 98.56 190 ILE A N 1
ATOM 1417 C CA . ILE A 1 190 ? 10.764 -11.432 -2.023 1.00 98.56 190 ILE A CA 1
ATOM 1418 C C . ILE A 1 190 ? 10.749 -12.513 -0.935 1.00 98.56 190 ILE A C 1
ATOM 1420 O O . ILE A 1 190 ? 10.305 -12.279 0.188 1.00 98.56 190 ILE A O 1
ATOM 1424 N N . SER A 1 191 ? 11.299 -13.692 -1.236 1.00 98.12 191 SER A N 1
ATOM 1425 C CA . SER A 1 191 ? 11.370 -14.797 -0.274 1.00 98.12 191 SER A CA 1
ATOM 1426 C C . SER A 1 191 ? 12.224 -14.452 0.947 1.00 98.12 191 SER A C 1
ATOM 1428 O O . SER A 1 191 ? 11.907 -14.867 2.060 1.00 98.12 191 SER A O 1
ATOM 1430 N N . ARG A 1 192 ? 13.309 -13.695 0.744 1.00 98.38 192 ARG A N 1
ATOM 1431 C CA . ARG A 1 192 ? 14.207 -13.256 1.818 1.00 98.38 192 ARG A CA 1
ATOM 1432 C C . ARG A 1 192 ? 13.518 -12.278 2.767 1.00 98.38 192 ARG A C 1
ATOM 1434 O O . ARG A 1 192 ? 13.638 -12.445 3.975 1.00 98.38 192 ARG A O 1
ATOM 1441 N N . GLU A 1 193 ? 12.795 -11.300 2.237 1.00 98.38 193 GLU A N 1
ATOM 1442 C CA . GLU A 1 193 ? 12.076 -10.299 3.026 1.00 98.38 193 GLU A CA 1
ATOM 1443 C C . GLU A 1 193 ? 10.917 -10.913 3.812 1.00 98.38 193 GLU A C 1
ATOM 1445 O O . GLU A 1 193 ? 10.808 -10.672 5.012 1.00 98.38 193 GLU A O 1
ATOM 1450 N N . VAL A 1 194 ? 10.141 -11.820 3.206 1.00 98.56 194 VAL A N 1
ATOM 1451 C CA . VAL A 1 194 ? 9.119 -12.591 3.938 1.00 98.56 194 VAL A CA 1
ATOM 1452 C C . VAL A 1 194 ? 9.748 -13.379 5.092 1.00 98.56 194 VAL A C 1
ATOM 1454 O O . VAL A 1 194 ? 9.257 -13.316 6.217 1.00 98.56 194 VAL A O 1
ATOM 1457 N N . ALA A 1 195 ? 10.873 -14.063 4.858 1.00 98.31 195 ALA A N 1
ATOM 1458 C CA . ALA A 1 195 ? 11.560 -14.811 5.910 1.00 98.31 195 ALA A CA 1
ATOM 1459 C C . ALA A 1 195 ? 12.102 -13.903 7.031 1.00 98.31 195 ALA A C 1
ATOM 1461 O O . ALA A 1 195 ? 12.026 -14.267 8.206 1.00 98.31 195 ALA A O 1
ATOM 1462 N N . LYS A 1 196 ? 12.626 -12.715 6.695 1.00 98.50 196 LYS A N 1
ATOM 1463 C CA . LYS A 1 196 ? 13.056 -11.717 7.687 1.00 98.50 196 LYS A CA 1
ATOM 1464 C C . LYS A 1 196 ? 11.877 -11.207 8.514 1.00 98.50 196 LYS A C 1
ATOM 1466 O O . LYS A 1 196 ? 12.000 -11.125 9.733 1.00 98.50 196 LYS A O 1
ATOM 1471 N N . ALA A 1 197 ? 10.744 -10.912 7.881 1.00 98.44 197 ALA A N 1
ATOM 1472 C 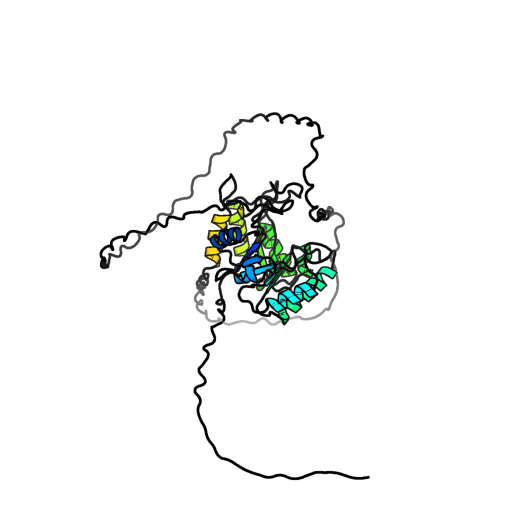CA . ALA A 1 197 ? 9.535 -10.473 8.567 1.00 98.44 197 ALA A CA 1
ATOM 1473 C C . ALA A 1 197 ? 8.995 -11.559 9.519 1.00 98.44 197 ALA A C 1
ATOM 1475 O O . ALA A 1 197 ? 8.666 -11.261 10.669 1.00 98.44 197 ALA A O 1
ATOM 1476 N N . GLU A 1 198 ? 8.992 -12.832 9.100 1.00 98.31 198 GLU A N 1
ATOM 1477 C CA . GLU A 1 198 ? 8.622 -13.962 9.968 1.00 98.31 198 GLU A CA 1
ATOM 1478 C C . GLU A 1 198 ? 9.571 -14.074 11.168 1.00 98.31 198 GLU A C 1
ATOM 1480 O O . GLU A 1 198 ? 9.124 -14.171 12.312 1.00 98.31 198 GLU A O 1
ATOM 1485 N N . ALA A 1 199 ? 10.884 -13.998 10.927 1.00 98.19 199 ALA A N 1
ATOM 1486 C CA . ALA A 1 199 ? 11.897 -14.036 11.981 1.00 98.19 199 ALA A CA 1
ATOM 1487 C C . ALA A 1 199 ? 11.800 -12.842 12.949 1.00 98.19 199 ALA A C 1
ATOM 1489 O O . ALA A 1 199 ? 12.137 -12.970 14.127 1.00 98.19 199 ALA A O 1
ATOM 1490 N N . ALA A 1 200 ? 11.311 -11.697 12.472 1.00 97.81 200 ALA A N 1
ATOM 1491 C CA . ALA A 1 200 ? 11.043 -10.505 13.269 1.00 97.81 200 ALA A CA 1
ATOM 1492 C C . ALA A 1 200 ? 9.728 -10.579 14.072 1.00 97.81 200 ALA A C 1
ATOM 1494 O O . ALA A 1 200 ? 9.456 -9.691 14.880 1.00 97.81 200 ALA A O 1
ATOM 1495 N N . GLY A 1 201 ? 8.930 -11.640 13.901 1.00 97.88 201 GLY A N 1
ATOM 1496 C CA . GLY A 1 201 ? 7.690 -11.865 14.644 1.00 97.88 201 GLY A CA 1
ATOM 1497 C C . GLY A 1 201 ? 6.427 -11.337 13.960 1.00 97.88 201 GLY A C 1
ATOM 1498 O O . GLY A 1 201 ? 5.387 -11.235 14.615 1.00 97.88 201 GLY A O 1
ATOM 1499 N N . ILE A 1 202 ? 6.483 -11.017 12.665 1.00 98.56 202 ILE A N 1
ATOM 1500 C CA . ILE A 1 202 ? 5.298 -10.709 11.859 1.00 98.56 202 ILE A CA 1
ATOM 1501 C C . ILE A 1 202 ? 4.723 -12.043 11.354 1.00 98.56 202 ILE A C 1
ATOM 1503 O O . ILE A 1 202 ? 5.399 -12.754 10.616 1.00 98.56 202 ILE A O 1
ATOM 1507 N N . PRO A 1 203 ? 3.499 -12.445 11.735 1.00 97.88 203 PRO A N 1
ATOM 1508 C CA . PRO A 1 203 ? 2.905 -13.677 11.223 1.00 97.88 203 PRO A CA 1
ATOM 1509 C C . PRO A 1 203 ? 2.449 -13.498 9.769 1.00 97.88 203 PRO A C 1
ATOM 1511 O O . PRO A 1 203 ? 1.928 -12.441 9.417 1.00 97.88 203 PRO A O 1
ATOM 1514 N N . LYS A 1 204 ? 2.526 -14.550 8.939 1.00 97.31 204 LYS A N 1
ATOM 1515 C CA . LYS A 1 204 ? 2.045 -14.514 7.538 1.00 97.31 204 LYS A CA 1
ATOM 1516 C C . LYS A 1 204 ? 0.604 -14.018 7.387 1.00 97.31 204 LYS A C 1
ATOM 1518 O O . LYS A 1 204 ? 0.294 -13.337 6.422 1.00 97.31 204 LYS A O 1
ATOM 1523 N N . SER A 1 205 ? -0.262 -14.301 8.362 1.00 96.94 205 SER A N 1
ATOM 1524 C CA . SER A 1 205 ? -1.655 -13.828 8.385 1.00 96.94 205 SER A CA 1
ATOM 1525 C C . SER A 1 205 ? -1.806 -12.309 8.540 1.00 96.94 205 SER A C 1
ATOM 1527 O O . SER A 1 205 ? -2.917 -11.802 8.425 1.00 96.94 205 SER A O 1
ATOM 1529 N N . ALA A 1 206 ? -0.723 -11.598 8.860 1.00 98.12 206 ALA A N 1
ATOM 1530 C CA . ALA A 1 206 ? -0.651 -10.142 8.915 1.00 98.12 206 ALA A CA 1
ATOM 1531 C C . ALA A 1 206 ? 0.185 -9.555 7.764 1.00 98.12 206 ALA A C 1
ATOM 1533 O O . ALA A 1 206 ? 0.231 -8.339 7.627 1.00 98.12 206 ALA A O 1
ATOM 1534 N N . MET A 1 207 ? 0.848 -10.379 6.945 1.00 98.62 207 MET A N 1
ATOM 1535 C CA . MET A 1 207 ? 1.698 -9.899 5.855 1.00 98.62 207 MET A CA 1
ATOM 1536 C C . MET A 1 207 ? 0.880 -9.590 4.608 1.00 98.62 207 MET A C 1
ATOM 1538 O O . MET A 1 207 ? 0.106 -10.420 4.138 1.00 98.62 207 MET A O 1
ATOM 1542 N N . VAL A 1 208 ? 1.111 -8.419 4.034 1.00 98.69 208 VAL A N 1
ATOM 1543 C CA . VAL A 1 208 ? 0.512 -7.957 2.784 1.00 98.69 208 VAL A CA 1
ATOM 1544 C C . VAL A 1 208 ? 1.619 -7.921 1.732 1.00 98.69 208 VAL A C 1
ATOM 1546 O O . VAL A 1 208 ? 2.579 -7.174 1.916 1.00 98.69 208 VAL A O 1
ATOM 1549 N N . PRO A 1 209 ? 1.545 -8.705 0.641 1.00 98.31 209 PRO A N 1
ATOM 1550 C CA . PRO A 1 209 ? 2.491 -8.561 -0.453 1.00 98.31 209 PRO A CA 1
ATOM 1551 C C . PRO A 1 209 ? 2.290 -7.201 -1.125 1.00 98.31 209 PRO A C 1
ATOM 1553 O O . PRO A 1 209 ? 1.173 -6.882 -1.542 1.00 98.31 209 PRO A O 1
ATOM 1556 N N . VAL A 1 210 ? 3.362 -6.419 -1.247 1.00 98.50 210 VAL A N 1
ATOM 1557 C CA . VAL A 1 210 ? 3.366 -5.172 -2.018 1.00 98.50 210 VAL A CA 1
ATOM 1558 C C . VAL A 1 210 ? 4.044 -5.440 -3.359 1.00 98.50 210 VAL A C 1
ATOM 1560 O O . VAL A 1 210 ? 5.217 -5.806 -3.442 1.00 98.50 210 VAL A O 1
ATOM 1563 N N . PHE A 1 211 ? 3.280 -5.324 -4.440 1.00 98.50 211 PHE A N 1
ATOM 1564 C CA . PHE A 1 211 ? 3.778 -5.536 -5.792 1.00 98.50 211 PHE A CA 1
ATOM 1565 C C . PHE A 1 211 ? 4.463 -4.271 -6.306 1.00 98.50 211 PHE A C 1
ATOM 1567 O O . PHE A 1 211 ? 3.857 -3.201 -6.303 1.00 98.50 211 PHE A O 1
ATOM 1574 N N . GLN A 1 212 ? 5.691 -4.414 -6.814 1.00 98.19 212 GLN A N 1
ATOM 1575 C CA . GLN A 1 212 ? 6.349 -3.359 -7.580 1.00 98.19 212 GLN A CA 1
ATOM 1576 C C . GLN A 1 212 ? 5.608 -3.179 -8.911 1.00 98.19 212 GLN A C 1
ATOM 1578 O O . GLN A 1 212 ? 5.749 -4.002 -9.815 1.00 98.19 212 GLN A O 1
ATOM 1583 N N . THR A 1 213 ? 4.829 -2.111 -9.036 1.00 97.94 213 THR A N 1
ATOM 1584 C CA . THR A 1 213 ? 4.143 -1.710 -10.275 1.00 97.94 213 THR A CA 1
ATOM 1585 C C . THR A 1 213 ? 4.580 -0.322 -10.736 1.00 97.94 213 THR A C 1
ATOM 1587 O O . THR A 1 213 ? 3.862 0.342 -11.475 1.00 97.94 213 THR A O 1
ATOM 1590 N N . PHE A 1 214 ? 5.758 0.114 -10.294 1.00 97.44 214 PHE A N 1
ATOM 1591 C CA . PHE A 1 214 ? 6.344 1.407 -10.613 1.00 97.44 214 PHE A CA 1
ATOM 1592 C C . PHE A 1 214 ? 7.799 1.273 -11.065 1.00 97.44 214 PHE A C 1
ATOM 1594 O O . PHE A 1 214 ? 8.475 0.269 -10.802 1.00 97.44 214 PHE A O 1
ATOM 1601 N N . GLY A 1 215 ? 8.269 2.331 -11.706 1.00 96.19 215 GLY A N 1
ATOM 1602 C CA . GLY A 1 215 ? 9.672 2.647 -11.898 1.00 96.19 215 GLY A CA 1
ATOM 1603 C C . GLY A 1 215 ? 9.951 4.116 -11.587 1.00 96.19 215 GLY A C 1
ATOM 1604 O O . GLY A 1 215 ? 9.095 4.807 -11.037 1.00 96.19 215 GLY A O 1
ATOM 1605 N N . GLN A 1 216 ? 11.150 4.592 -11.897 1.00 95.06 216 GLN A N 1
ATOM 1606 C CA . GLN A 1 216 ? 11.579 5.976 -11.664 1.00 95.06 216 GLN A CA 1
ATOM 1607 C C . GLN A 1 216 ? 12.087 6.677 -12.924 1.00 95.06 216 GLN A C 1
ATOM 1609 O O . GLN A 1 216 ? 12.437 7.851 -12.864 1.00 95.06 216 GLN A O 1
ATOM 1614 N N . GLU A 1 217 ? 12.070 5.998 -14.070 1.00 92.00 217 GLU A N 1
ATOM 1615 C CA . GLU A 1 217 ? 12.623 6.434 -15.351 1.00 92.00 217 GLU A CA 1
ATOM 1616 C C . GLU A 1 217 ? 12.180 7.839 -15.798 1.00 92.00 217 GLU A C 1
ATOM 1618 O O . GLU A 1 217 ? 12.926 8.506 -16.516 1.00 92.00 217 GLU A O 1
ATOM 1623 N N . CYS A 1 218 ? 10.989 8.293 -15.393 1.00 90.38 218 CYS A N 1
ATOM 1624 C CA . CYS A 1 218 ? 10.468 9.631 -15.687 1.00 90.38 218 CYS A CA 1
ATOM 1625 C C . CYS A 1 218 ? 10.125 10.470 -14.449 1.00 90.38 218 CYS A C 1
ATOM 1627 O O . CYS A 1 218 ? 9.484 11.507 -14.592 1.00 90.38 218 CYS A O 1
ATOM 1629 N N . SER A 1 219 ? 10.545 10.068 -13.243 1.00 83.38 219 SER A N 1
ATOM 1630 C CA . SER A 1 219 ? 10.093 10.722 -12.003 1.00 83.38 219 SER A CA 1
ATOM 1631 C C . SER A 1 219 ? 10.608 12.156 -11.848 1.00 83.38 219 SER A C 1
ATOM 1633 O O . SER A 1 219 ? 9.968 12.946 -11.165 1.00 83.38 219 SER A O 1
ATOM 1635 N N . GLY A 1 220 ? 11.710 12.514 -12.523 1.00 75.81 220 GLY A N 1
ATOM 1636 C CA . GLY A 1 220 ? 12.316 13.847 -12.482 1.00 75.81 220 GLY A CA 1
ATOM 1637 C C . GLY A 1 220 ? 12.948 14.166 -11.121 1.00 75.81 220 GLY A C 1
ATOM 1638 O O . GLY A 1 220 ? 12.323 14.026 -10.080 1.00 75.81 220 GLY A O 1
ATOM 1639 N N . GLY A 1 221 ? 14.217 14.585 -11.100 1.00 68.38 221 GLY A N 1
ATOM 1640 C CA . GLY A 1 221 ? 14.869 15.156 -9.905 1.00 68.38 221 GLY A CA 1
ATOM 1641 C C . GLY A 1 221 ? 15.110 14.229 -8.697 1.00 68.38 221 GLY A C 1
ATOM 1642 O O . GLY A 1 221 ? 15.822 14.638 -7.782 1.00 68.38 221 GLY A O 1
ATOM 1643 N N . GLY A 1 222 ? 14.570 13.008 -8.687 1.00 73.44 222 GLY A N 1
ATOM 1644 C CA . GLY A 1 222 ? 14.721 12.032 -7.603 1.00 73.44 222 GLY A CA 1
ATOM 1645 C C . GLY A 1 222 ? 15.677 10.877 -7.902 1.00 73.44 222 GLY A C 1
ATOM 1646 O O . GLY A 1 222 ? 16.321 10.825 -8.956 1.00 73.44 222 GLY A O 1
ATOM 1647 N N . GLU A 1 223 ? 15.769 9.937 -6.956 1.00 76.00 223 GLU A N 1
ATOM 1648 C CA . GLU A 1 223 ? 16.534 8.701 -7.139 1.00 76.00 223 GLU A CA 1
ATOM 1649 C C . GLU A 1 223 ? 16.025 7.922 -8.366 1.00 76.00 223 GLU A C 1
ATOM 1651 O O . GLU A 1 223 ? 14.853 7.982 -8.729 1.00 76.00 223 GLU A O 1
ATOM 1656 N N . GLN A 1 224 ? 16.940 7.220 -9.035 1.00 87.25 224 GLN A N 1
ATOM 1657 C CA . GLN A 1 224 ? 16.679 6.424 -10.243 1.00 87.25 224 GLN A CA 1
ATOM 1658 C C . GLN A 1 224 ? 17.018 4.949 -9.988 1.00 87.25 224 GLN A C 1
ATOM 1660 O O . GLN A 1 224 ? 17.611 4.264 -10.825 1.00 87.25 224 GLN A O 1
ATOM 1665 N N . ALA A 1 225 ? 16.734 4.478 -8.774 1.00 92.81 225 ALA A N 1
ATOM 1666 C CA . ALA A 1 225 ? 17.136 3.170 -8.277 1.00 92.81 225 ALA A CA 1
ATOM 1667 C C . ALA A 1 225 ? 16.248 2.036 -8.804 1.00 92.81 225 ALA A C 1
ATOM 1669 O O . ALA A 1 225 ? 16.738 0.912 -8.973 1.00 92.81 225 ALA A O 1
ATOM 1670 N N . TRP A 1 226 ? 14.978 2.324 -9.094 1.00 95.88 226 TRP A N 1
ATOM 1671 C CA . TRP A 1 226 ? 13.997 1.345 -9.560 1.00 95.88 226 TRP A CA 1
ATOM 1672 C C . TRP A 1 226 ? 13.532 1.627 -10.982 1.00 95.88 226 TRP A C 1
ATOM 1674 O O . TRP A 1 226 ? 13.471 2.769 -11.429 1.00 95.88 226 TRP A O 1
ATOM 1684 N N . ARG A 1 227 ? 13.185 0.549 -11.681 1.00 96.62 227 ARG A N 1
ATOM 1685 C CA . ARG A 1 227 ? 12.608 0.590 -13.023 1.00 96.62 227 ARG A CA 1
ATOM 1686 C C . ARG A 1 227 ? 11.305 -0.183 -13.059 1.00 96.62 227 ARG A C 1
ATOM 1688 O O . ARG A 1 227 ? 11.134 -1.129 -12.283 1.00 96.62 227 ARG A O 1
ATOM 1695 N N . LEU A 1 228 ? 10.447 0.138 -14.016 1.00 97.69 228 LEU A N 1
ATOM 1696 C CA . LEU A 1 228 ? 9.214 -0.603 -14.217 1.00 97.69 228 LEU A CA 1
ATOM 1697 C C . LEU A 1 228 ? 9.542 -2.062 -14.609 1.00 97.69 228 LEU A C 1
ATOM 1699 O O . LEU A 1 228 ? 10.414 -2.305 -15.461 1.00 97.69 228 LEU A O 1
ATOM 1703 N N . PRO A 1 229 ? 8.893 -3.071 -13.997 1.00 98.31 229 PRO A N 1
ATOM 1704 C CA . PRO A 1 229 ? 9.065 -4.453 -14.422 1.00 98.31 229 PRO A CA 1
ATOM 1705 C C . PRO A 1 229 ? 8.595 -4.654 -15.864 1.00 98.31 229 PRO A C 1
ATOM 1707 O O . PRO A 1 229 ? 7.560 -4.135 -16.273 1.00 98.31 229 PRO A O 1
ATOM 1710 N N . ARG A 1 230 ? 9.305 -5.479 -16.636 1.00 98.19 230 ARG A N 1
ATOM 1711 C CA . ARG A 1 230 ? 8.782 -5.991 -17.910 1.00 98.19 230 ARG A CA 1
ATOM 1712 C C . ARG A 1 230 ? 7.710 -7.038 -17.640 1.00 98.19 230 ARG A C 1
ATOM 1714 O O . ARG A 1 230 ? 7.705 -7.680 -16.595 1.00 98.19 230 ARG A O 1
ATOM 1721 N N . GLU A 1 231 ? 6.877 -7.335 -18.627 1.00 98.75 231 GLU A N 1
ATOM 1722 C CA . GLU A 1 231 ? 5.786 -8.298 -18.460 1.00 98.75 231 GLU A CA 1
ATOM 1723 C C . GLU A 1 231 ? 6.211 -9.687 -17.939 1.00 98.75 231 GLU A C 1
ATOM 1725 O O . GLU A 1 231 ? 5.580 -10.255 -17.048 1.00 98.75 231 GLU A O 1
ATOM 1730 N N . ALA A 1 232 ? 7.280 -10.275 -18.491 1.00 98.69 232 ALA A N 1
ATOM 1731 C CA . ALA A 1 232 ? 7.777 -11.582 -18.043 1.00 98.69 232 ALA A CA 1
ATOM 1732 C C . ALA A 1 232 ? 8.340 -11.527 -16.610 1.00 98.69 232 ALA A C 1
ATOM 1734 O O . ALA A 1 232 ? 8.178 -12.468 -15.829 1.00 98.69 232 ALA A O 1
ATOM 1735 N N . GLU A 1 233 ? 8.964 -10.403 -16.257 1.00 98.75 233 GLU A N 1
ATOM 1736 C CA . GLU A 1 233 ? 9.469 -10.142 -14.911 1.00 98.75 233 GLU A CA 1
ATOM 1737 C C . GLU A 1 233 ? 8.303 -9.995 -13.929 1.00 98.75 233 GLU A C 1
ATOM 1739 O O . GLU A 1 233 ? 8.316 -10.616 -12.871 1.00 98.75 233 GLU A O 1
ATOM 1744 N N . PHE A 1 234 ? 7.247 -9.279 -14.311 1.00 98.81 234 PHE A N 1
ATOM 1745 C CA . PHE A 1 234 ? 6.068 -9.081 -13.476 1.00 98.81 234 PHE A CA 1
ATOM 1746 C C . PHE A 1 234 ? 5.287 -10.379 -13.232 1.00 98.81 234 PHE A C 1
ATOM 1748 O O . PHE A 1 234 ? 4.921 -10.679 -12.098 1.00 98.81 234 PHE A O 1
ATOM 1755 N N . ARG A 1 235 ? 5.129 -11.238 -14.250 1.00 98.75 235 ARG A N 1
ATOM 1756 C CA . ARG A 1 235 ? 4.568 -12.592 -14.052 1.00 98.75 235 ARG A CA 1
ATOM 1757 C C . ARG A 1 235 ? 5.408 -13.412 -13.066 1.00 98.75 235 ARG A C 1
ATOM 1759 O O . ARG A 1 235 ? 4.855 -14.140 -12.241 1.00 98.75 235 ARG A O 1
ATOM 1766 N N . THR A 1 236 ? 6.735 -13.276 -13.121 1.00 98.75 236 THR A N 1
ATOM 1767 C CA . THR A 1 236 ? 7.646 -13.954 -12.188 1.00 98.75 236 THR A CA 1
ATOM 1768 C C . THR A 1 236 ? 7.507 -13.398 -10.771 1.00 98.75 236 THR A C 1
ATOM 1770 O O . THR A 1 236 ? 7.391 -14.190 -9.833 1.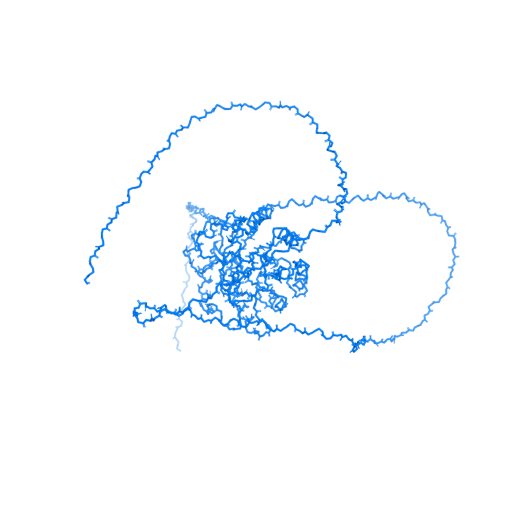00 98.75 236 THR A O 1
ATOM 1773 N N . LEU A 1 237 ? 7.427 -12.073 -10.616 1.00 98.75 237 LEU A N 1
ATOM 1774 C CA . LEU A 1 237 ? 7.169 -11.377 -9.352 1.00 98.75 237 LEU A CA 1
ATOM 1775 C C . LEU A 1 237 ? 5.887 -11.896 -8.689 1.00 98.75 237 LEU A C 1
ATOM 1777 O O . LEU A 1 237 ? 5.940 -12.389 -7.564 1.00 98.75 237 LEU A O 1
ATOM 1781 N N . LEU A 1 238 ? 4.763 -11.883 -9.413 1.00 98.62 238 LEU A N 1
ATOM 1782 C CA . LEU A 1 238 ? 3.468 -12.347 -8.901 1.00 98.62 238 LEU A CA 1
ATOM 1783 C C . LEU A 1 238 ? 3.511 -13.834 -8.521 1.00 98.62 238 LEU A C 1
ATOM 1785 O O . LEU A 1 238 ? 3.096 -14.214 -7.430 1.00 98.62 238 LEU A O 1
ATOM 1789 N N . SER A 1 239 ? 4.114 -14.678 -9.367 1.00 98.31 239 SER A N 1
ATOM 1790 C CA . SER A 1 239 ? 4.263 -16.109 -9.063 1.00 98.31 239 SER A CA 1
ATOM 1791 C C . SER A 1 239 ? 5.178 -16.393 -7.866 1.00 98.31 239 SER A C 1
ATOM 1793 O O . SER A 1 239 ? 5.104 -17.468 -7.271 1.00 98.31 239 SER A O 1
ATOM 1795 N N . THR A 1 240 ? 6.087 -15.469 -7.544 1.00 98.62 240 THR A N 1
ATOM 1796 C CA . THR A 1 240 ? 6.974 -15.587 -6.385 1.00 98.62 240 THR A CA 1
ATOM 1797 C C . THR A 1 240 ? 6.197 -15.264 -5.118 1.00 98.62 240 THR A C 1
ATOM 1799 O O . THR A 1 240 ? 6.238 -16.060 -4.181 1.00 98.62 240 THR A O 1
ATOM 1802 N N . TRP A 1 241 ? 5.404 -14.187 -5.129 1.00 98.38 241 TRP A N 1
ATOM 1803 C CA . TRP A 1 241 ? 4.471 -13.866 -4.047 1.00 98.38 241 TRP A CA 1
ATOM 1804 C C . TRP A 1 241 ? 3.478 -14.999 -3.770 1.00 98.38 241 TRP A C 1
ATOM 1806 O O . TRP A 1 241 ? 3.388 -15.439 -2.625 1.00 98.38 241 TRP A O 1
ATOM 1816 N N . ASP A 1 242 ? 2.854 -15.566 -4.809 1.00 97.19 242 ASP A N 1
ATOM 1817 C CA . ASP A 1 242 ? 1.926 -16.707 -4.696 1.00 97.19 242 ASP A CA 1
ATOM 1818 C C . ASP A 1 242 ? 2.528 -17.923 -3.972 1.00 97.19 242 ASP A C 1
ATOM 1820 O O . ASP A 1 242 ? 1.805 -18.722 -3.374 1.00 97.19 242 ASP A O 1
ATOM 1824 N N . LYS A 1 243 ? 3.851 -18.111 -4.051 1.00 97.50 243 LYS A N 1
ATOM 1825 C CA . LYS A 1 243 ? 4.544 -19.231 -3.398 1.00 97.50 243 LYS A CA 1
ATOM 1826 C C . LYS A 1 243 ? 4.809 -18.962 -1.922 1.00 97.50 243 LYS A C 1
ATOM 1828 O O . LYS A 1 243 ? 4.728 -19.889 -1.120 1.00 97.50 243 LYS A O 1
ATOM 1833 N N . VAL A 1 244 ? 5.174 -17.731 -1.566 1.00 97.88 244 VAL A N 1
ATOM 1834 C CA . VAL A 1 244 ? 5.626 -17.400 -0.204 1.00 97.88 244 VAL A CA 1
ATOM 1835 C C . VAL A 1 244 ? 4.491 -16.923 0.704 1.00 97.88 244 VAL A C 1
ATOM 1837 O O . VAL A 1 244 ? 4.534 -17.196 1.909 1.00 97.88 244 VAL A O 1
ATOM 1840 N N . LEU A 1 245 ? 3.463 -16.297 0.120 1.00 96.19 245 LEU A N 1
ATOM 1841 C CA . LEU A 1 245 ? 2.249 -15.794 0.767 1.00 96.19 245 LEU A CA 1
ATOM 1842 C C . LEU A 1 245 ? 1.004 -16.157 -0.078 1.00 96.19 245 LEU A C 1
ATOM 1844 O O . LEU A 1 245 ? 0.442 -15.293 -0.742 1.00 96.19 245 LEU A O 1
ATOM 1848 N N . PRO A 1 246 ? 0.562 -17.431 -0.075 1.00 93.44 246 PRO A N 1
ATOM 1849 C CA . PRO A 1 246 ? -0.530 -17.910 -0.935 1.00 93.44 246 PRO A CA 1
ATOM 1850 C C . PRO A 1 246 ? -1.941 -17.476 -0.507 1.00 93.44 246 PRO A C 1
ATOM 1852 O O . PRO A 1 246 ? -2.876 -17.652 -1.286 1.00 93.44 246 PRO A O 1
ATOM 1855 N N . ASP A 1 247 ? -2.105 -16.996 0.727 1.00 91.38 247 ASP A N 1
ATOM 1856 C CA . ASP A 1 247 ? -3.391 -16.586 1.310 1.00 91.38 247 ASP A CA 1
ATOM 1857 C C . ASP A 1 247 ? -3.211 -15.304 2.147 1.00 91.38 247 ASP A C 1
ATOM 1859 O O . ASP A 1 247 ? -3.280 -15.340 3.380 1.00 91.38 247 ASP A O 1
ATOM 1863 N N . PRO A 1 248 ? -2.835 -14.178 1.512 1.00 95.50 248 PRO A N 1
ATOM 1864 C CA . PRO A 1 248 ? -2.627 -12.935 2.232 1.00 95.50 248 PRO A CA 1
ATOM 1865 C C . PRO A 1 248 ? -3.981 -12.294 2.597 1.00 95.50 248 PRO A C 1
ATOM 1867 O O . PRO A 1 248 ? -4.930 -12.357 1.813 1.00 95.50 248 PRO A O 1
ATOM 1870 N N . PRO A 1 249 ? -4.089 -11.601 3.745 1.00 95.06 249 PRO A N 1
ATOM 1871 C CA . PRO A 1 249 ? -5.309 -10.889 4.145 1.00 95.06 249 PRO A CA 1
ATOM 1872 C C . PRO A 1 249 ? -5.702 -9.757 3.179 1.00 95.06 249 PRO A C 1
ATOM 1874 O O . PRO A 1 249 ? -6.858 -9.334 3.153 1.00 95.06 249 PRO A O 1
ATOM 1877 N N . MET A 1 250 ? -4.730 -9.237 2.430 1.00 97.25 250 MET A N 1
ATOM 1878 C CA . MET A 1 250 ? -4.856 -8.188 1.424 1.00 97.25 250 MET A CA 1
ATOM 1879 C C . MET A 1 250 ? -3.612 -8.235 0.533 1.00 97.25 250 MET A C 1
ATOM 1881 O O . MET A 1 250 ? -2.545 -8.578 1.028 1.00 97.25 250 MET A O 1
ATOM 1885 N N . THR A 1 251 ? -3.717 -7.867 -0.741 1.00 97.81 251 THR A N 1
ATOM 1886 C CA . THR A 1 251 ? -2.571 -7.574 -1.621 1.00 97.81 251 THR A CA 1
ATOM 1887 C C . THR A 1 251 ? -2.489 -6.075 -1.875 1.00 97.81 251 THR A C 1
ATOM 1889 O O . THR A 1 251 ? -3.532 -5.431 -1.979 1.00 97.81 251 THR A O 1
ATOM 1892 N N . ALA A 1 252 ? -1.289 -5.527 -2.045 1.00 98.44 252 ALA A N 1
ATOM 1893 C CA . ALA A 1 252 ? -1.075 -4.120 -2.365 1.00 98.44 252 ALA A CA 1
ATOM 1894 C C . ALA A 1 252 ? -0.288 -3.955 -3.675 1.00 98.44 252 ALA A C 1
ATOM 1896 O O . ALA A 1 252 ? 0.520 -4.806 -4.040 1.00 98.44 252 ALA A O 1
ATOM 1897 N N . SER A 1 253 ? -0.514 -2.861 -4.399 1.00 98.12 253 SER A N 1
ATOM 1898 C CA . SER A 1 253 ? 0.298 -2.463 -5.557 1.00 98.12 253 SER A CA 1
ATOM 1899 C C . SER A 1 253 ? 0.791 -1.037 -5.375 1.00 98.12 253 SER A C 1
ATOM 1901 O O . SER A 1 253 ? -0.027 -0.119 -5.256 1.00 98.12 253 SER A O 1
ATOM 1903 N N . TYR A 1 254 ? 2.114 -0.876 -5.356 1.00 96.56 254 TYR A N 1
ATOM 1904 C CA . TYR A 1 254 ? 2.771 0.422 -5.318 1.00 96.56 254 TYR A CA 1
ATOM 1905 C C . TYR A 1 254 ? 3.419 0.686 -6.684 1.00 96.56 254 TYR A C 1
ATOM 1907 O O . TYR A 1 254 ? 4.295 -0.071 -7.100 1.00 96.56 254 TYR A O 1
ATOM 1915 N N . SER A 1 255 ? 2.997 1.696 -7.445 1.00 92.50 255 SER A N 1
ATOM 1916 C CA . SER A 1 255 ? 1.886 2.642 -7.221 1.00 92.50 255 SER A CA 1
ATOM 1917 C C . SER A 1 255 ? 0.946 2.708 -8.430 1.00 92.50 255 SER A C 1
ATOM 1919 O O . SER A 1 255 ? 1.284 2.217 -9.513 1.00 92.50 255 SER A O 1
ATOM 1921 N N . TRP A 1 256 ? -0.251 3.287 -8.238 1.00 96.38 256 TRP A N 1
ATOM 1922 C CA . TRP A 1 256 ? -1.182 3.582 -9.332 1.00 96.38 256 TRP A CA 1
ATOM 1923 C C . TRP A 1 256 ? -0.780 4.832 -10.108 1.00 96.38 256 TRP A C 1
ATOM 1925 O O . TRP A 1 256 ? -0.632 4.752 -11.323 1.00 96.38 256 TRP A O 1
ATOM 1935 N N . GLY A 1 257 ? -0.661 5.965 -9.413 1.00 92.44 257 GLY A N 1
ATOM 1936 C CA . GLY A 1 257 ? -0.407 7.270 -10.010 1.00 92.44 257 GLY A CA 1
ATOM 1937 C C . GLY A 1 257 ? 1.044 7.720 -9.887 1.00 92.44 257 GLY A C 1
ATOM 1938 O O . GLY A 1 257 ? 1.744 7.373 -8.927 1.00 92.44 257 GLY A O 1
ATOM 1939 N N . ASN A 1 258 ? 1.462 8.521 -10.868 1.00 92.38 258 ASN A N 1
ATOM 1940 C CA . ASN A 1 258 ? 2.781 9.139 -10.930 1.00 92.38 258 ASN A CA 1
ATOM 1941 C C . ASN A 1 258 ? 2.995 10.121 -9.776 1.00 92.38 258 ASN A C 1
ATOM 1943 O O . ASN A 1 258 ? 2.103 10.882 -9.404 1.00 92.38 258 ASN A O 1
ATOM 1947 N N . GLN A 1 259 ? 4.214 10.127 -9.250 1.00 90.50 259 GLN A N 1
ATOM 1948 C CA . GLN A 1 259 ? 4.658 11.014 -8.186 1.00 90.50 259 GLN A CA 1
ATOM 1949 C C . GLN A 1 259 ? 6.026 11.586 -8.554 1.00 90.50 259 GLN A C 1
ATOM 1951 O O . GLN A 1 259 ? 6.968 10.840 -8.849 1.00 90.50 259 GLN A O 1
ATOM 1956 N N . GLU A 1 260 ? 6.128 12.911 -8.517 1.00 88.06 260 GLU A N 1
ATOM 1957 C CA . GLU A 1 260 ? 7.379 13.624 -8.759 1.00 88.06 260 GLU A CA 1
ATOM 1958 C C . GLU A 1 260 ? 8.477 13.118 -7.812 1.00 88.06 260 GLU A C 1
ATOM 1960 O O . GLU A 1 260 ? 8.264 12.930 -6.614 1.00 88.06 260 GLU A O 1
ATOM 1965 N N . GLY A 1 261 ? 9.654 12.839 -8.364 1.00 86.06 261 GLY A N 1
ATOM 1966 C CA . GLY A 1 261 ? 10.818 12.359 -7.627 1.00 86.06 261 GLY A CA 1
ATOM 1967 C C . GLY A 1 261 ? 10.768 10.904 -7.149 1.00 86.06 261 GLY A C 1
ATOM 1968 O O . GLY A 1 261 ? 11.824 10.364 -6.829 1.00 86.06 261 GLY A O 1
ATOM 1969 N N . THR A 1 262 ? 9.612 10.232 -7.126 1.00 88.31 262 THR A N 1
ATOM 1970 C CA . THR A 1 262 ? 9.505 8.904 -6.487 1.00 88.31 262 THR A CA 1
ATOM 1971 C C . THR A 1 262 ? 8.997 7.792 -7.395 1.00 88.31 262 THR A C 1
ATOM 1973 O O . THR A 1 262 ? 9.535 6.689 -7.310 1.00 88.31 262 THR A O 1
ATOM 1976 N N . SER A 1 263 ? 8.022 8.044 -8.277 1.00 92.88 263 SER A N 1
ATOM 1977 C CA . SER A 1 263 ? 7.452 6.993 -9.133 1.00 92.88 263 SER A CA 1
ATOM 1978 C C . SER A 1 263 ? 6.938 7.530 -10.470 1.00 92.88 263 SER A C 1
ATOM 1980 O O . SER A 1 263 ? 6.029 8.352 -10.511 1.00 92.88 263 SER A O 1
ATOM 1982 N N . CYS A 1 264 ? 7.546 7.071 -11.561 1.00 93.50 264 CYS A N 1
ATOM 1983 C CA . CYS A 1 264 ? 7.120 7.273 -12.945 1.00 93.50 264 CYS A CA 1
ATOM 1984 C C . CYS A 1 264 ? 8.023 6.416 -13.852 1.00 93.50 264 CYS A C 1
ATOM 1986 O O . CYS A 1 264 ? 9.244 6.584 -13.776 1.00 93.50 264 CYS A O 1
ATOM 1988 N N . PRO A 1 265 ? 7.494 5.551 -14.736 1.00 96.00 265 PRO A N 1
ATOM 1989 C CA . PRO A 1 265 ? 6.075 5.266 -14.959 1.00 96.00 265 PRO A CA 1
ATOM 1990 C C . PRO A 1 265 ? 5.470 4.411 -13.836 1.00 96.00 265 PRO A C 1
ATOM 1992 O O . PRO A 1 265 ? 6.188 3.806 -13.033 1.00 96.00 265 PRO A O 1
ATOM 1995 N N . THR A 1 266 ? 4.143 4.345 -13.795 1.00 96.88 266 THR A N 1
ATOM 1996 C CA . THR A 1 266 ? 3.361 3.645 -12.761 1.00 96.88 266 THR A CA 1
ATOM 1997 C C . THR A 1 266 ? 2.347 2.675 -13.363 1.00 96.88 266 THR A C 1
ATOM 1999 O O . THR A 1 266 ? 2.267 2.515 -14.585 1.00 96.88 266 THR A O 1
ATOM 2002 N N . LEU A 1 267 ? 1.562 1.989 -12.523 1.00 97.88 267 LEU A N 1
ATOM 2003 C CA . LEU A 1 267 ? 0.561 1.038 -13.006 1.00 97.88 267 LEU A CA 1
ATOM 2004 C C . LEU A 1 267 ? -0.470 1.720 -13.911 1.00 97.88 267 LEU A C 1
ATOM 2006 O O . LEU A 1 267 ? -0.905 1.106 -14.883 1.00 97.88 267 LEU A O 1
ATOM 2010 N N . GLY A 1 268 ? -0.824 2.978 -13.630 1.00 96.50 268 GLY A N 1
ATOM 2011 C CA . GLY A 1 268 ? -1.754 3.768 -14.435 1.00 96.50 268 GLY A CA 1
ATOM 2012 C C . GLY A 1 268 ? -1.287 4.009 -15.876 1.00 96.50 268 GLY A C 1
ATOM 2013 O O . GLY A 1 268 ? -2.142 4.151 -16.758 1.00 96.50 268 GLY A O 1
ATOM 2014 N N . ASP A 1 269 ? 0.030 3.980 -16.114 1.00 96.62 269 ASP A N 1
ATOM 2015 C CA . ASP A 1 269 ? 0.661 4.146 -17.432 1.00 96.62 269 ASP A CA 1
ATOM 2016 C C . ASP A 1 269 ? 0.920 2.806 -18.147 1.00 96.62 269 ASP A C 1
ATOM 2018 O O . ASP A 1 269 ? 1.053 2.752 -19.367 1.00 96.62 269 ASP A O 1
ATOM 2022 N N . ALA A 1 270 ? 1.028 1.711 -17.391 1.00 97.75 270 ALA A N 1
ATOM 2023 C CA . ALA A 1 270 ? 1.495 0.411 -17.870 1.00 97.75 270 ALA A CA 1
ATOM 2024 C C . ALA A 1 270 ? 0.362 -0.473 -18.435 1.00 97.75 270 ALA A C 1
ATOM 2026 O O . ALA A 1 270 ? 0.134 -1.593 -17.968 1.00 97.75 270 ALA A O 1
ATOM 2027 N N . ASP A 1 271 ? -0.365 0.040 -19.428 1.00 97.12 271 ASP A N 1
ATOM 2028 C CA . ASP A 1 271 ? -1.497 -0.624 -20.101 1.00 97.12 271 ASP A CA 1
ATOM 2029 C C . ASP A 1 271 ? -1.127 -1.287 -21.446 1.00 97.12 271 ASP A C 1
ATOM 2031 O O . ASP A 1 271 ? -1.998 -1.651 -22.239 1.00 97.12 271 ASP A O 1
ATOM 2035 N N . GLY A 1 272 ? 0.172 -1.422 -21.733 1.00 97.06 272 GLY A N 1
ATOM 2036 C CA . GLY A 1 272 ? 0.674 -1.948 -23.007 1.00 97.06 272 GLY A CA 1
ATOM 2037 C C . GLY A 1 272 ? 0.713 -0.923 -24.142 1.00 97.06 272 GLY A C 1
ATOM 2038 O O . GLY A 1 272 ? 1.108 -1.257 -25.263 1.00 97.06 272 GLY A O 1
ATOM 2039 N N . SER A 1 273 ? 0.309 0.323 -23.884 1.00 95.06 273 SER A N 1
ATOM 2040 C CA . SER A 1 273 ? 0.414 1.425 -24.835 1.00 95.06 273 SER A CA 1
ATOM 2041 C C . SER A 1 273 ? 1.712 2.220 -24.649 1.00 95.06 273 SER A C 1
ATOM 2043 O O . SER A 1 273 ? 2.507 1.978 -23.745 1.00 95.06 273 SER A O 1
ATOM 2045 N N . SER A 1 274 ? 1.968 3.171 -25.552 1.00 92.62 274 SER A N 1
ATOM 2046 C CA . SER A 1 274 ? 3.059 4.157 -25.420 1.00 92.62 274 SER A CA 1
ATOM 2047 C C . SER A 1 274 ? 4.473 3.571 -25.252 1.00 92.62 274 SER A C 1
ATOM 2049 O O . SER A 1 274 ? 5.386 4.254 -24.798 1.00 92.62 274 SER A O 1
ATOM 2051 N N . GLY A 1 275 ? 4.674 2.310 -25.653 1.00 93.31 275 GLY A N 1
ATOM 2052 C CA . GLY A 1 275 ? 5.944 1.596 -25.494 1.00 93.31 275 GLY A CA 1
ATOM 2053 C C . GLY A 1 275 ? 6.196 1.045 -24.085 1.00 93.31 275 GLY A C 1
ATOM 2054 O O . GLY A 1 275 ? 7.293 0.547 -23.831 1.00 93.31 275 GLY A O 1
ATOM 2055 N N . LEU A 1 276 ? 5.207 1.113 -23.189 1.00 97.19 276 LEU A N 1
ATOM 2056 C CA . LEU A 1 276 ? 5.247 0.547 -21.842 1.00 97.19 276 LEU A CA 1
ATOM 2057 C C . LEU A 1 276 ? 4.688 -0.891 -21.823 1.00 97.19 276 LEU A C 1
ATOM 2059 O O . LEU A 1 276 ? 3.912 -1.266 -22.702 1.00 97.19 276 LEU A O 1
ATOM 2063 N N . PRO A 1 277 ? 5.103 -1.732 -20.857 1.00 98.00 277 PRO A N 1
ATOM 2064 C CA . PRO A 1 277 ? 4.577 -3.089 -20.700 1.00 98.00 277 PRO A CA 1
ATOM 2065 C C . PRO A 1 277 ? 3.097 -3.091 -20.289 1.00 98.00 277 PRO A C 1
ATOM 2067 O O . PRO A 1 277 ? 2.654 -2.184 -19.590 1.00 98.00 277 PRO A O 1
ATOM 2070 N N . ASP A 1 278 ? 2.357 -4.147 -20.644 1.00 98.50 278 ASP A N 1
ATOM 2071 C CA . ASP A 1 278 ? 0.986 -4.367 -20.158 1.00 98.50 278 ASP A CA 1
ATOM 2072 C C . ASP A 1 278 ? 0.988 -5.015 -18.763 1.00 98.50 278 ASP A C 1
ATOM 2074 O O . ASP A 1 278 ? 0.796 -6.223 -18.598 1.00 98.50 278 ASP A O 1
ATOM 2078 N N . LEU A 1 279 ? 1.259 -4.216 -17.727 1.00 98.75 279 LEU A N 1
ATOM 2079 C CA . LEU A 1 279 ? 1.150 -4.680 -16.342 1.00 98.75 279 LEU A CA 1
ATOM 2080 C C . LEU A 1 279 ? -0.306 -4.730 -15.875 1.00 98.75 279 LEU A C 1
ATOM 2082 O O . LEU A 1 279 ? -0.639 -5.592 -15.059 1.00 98.75 279 LEU A O 1
ATOM 2086 N N . GLN A 1 280 ? -1.175 -3.860 -16.399 1.00 98.62 280 GLN A N 1
ATOM 2087 C CA . GLN A 1 280 ? -2.594 -3.827 -16.038 1.00 98.62 280 GLN A CA 1
ATOM 2088 C C . GLN A 1 280 ? -3.314 -5.128 -16.409 1.00 98.62 280 GLN A C 1
ATOM 2090 O O . GLN A 1 280 ? -3.980 -5.719 -15.555 1.00 98.62 280 GLN A O 1
ATOM 2095 N N . GLY A 1 281 ? -3.146 -5.619 -17.640 1.00 98.44 281 GLY A N 1
ATOM 2096 C CA . GLY A 1 281 ? -3.730 -6.878 -18.100 1.00 98.44 281 GLY A CA 1
ATOM 2097 C C . GLY A 1 281 ? -3.221 -8.077 -17.299 1.00 98.44 281 GLY A C 1
ATOM 2098 O O . GLY A 1 281 ? -4.007 -8.898 -16.823 1.00 98.44 281 GLY A O 1
ATOM 2099 N N . ILE A 1 282 ? -1.908 -8.136 -17.048 1.00 98.69 282 ILE A N 1
ATOM 2100 C CA . ILE A 1 282 ? -1.294 -9.208 -16.248 1.00 98.69 282 ILE A CA 1
ATOM 2101 C C . ILE A 1 282 ? -1.809 -9.198 -14.807 1.00 98.69 282 ILE A C 1
ATOM 2103 O O . ILE A 1 282 ? -2.098 -10.262 -14.248 1.00 98.69 282 ILE A O 1
ATOM 2107 N N . LEU A 1 283 ? -1.906 -8.017 -14.191 1.00 98.31 283 LEU A N 1
ATOM 2108 C CA . LEU A 1 283 ? -2.380 -7.901 -12.820 1.00 98.31 283 LEU A CA 1
ATOM 2109 C C . LEU A 1 283 ? -3.858 -8.269 -12.729 1.00 98.31 283 LEU A C 1
ATOM 2111 O O . LEU A 1 283 ? -4.222 -9.048 -11.855 1.00 98.31 283 LEU A O 1
ATOM 2115 N N . LYS A 1 284 ? -4.689 -7.804 -13.664 1.00 97.94 284 LYS A N 1
ATOM 2116 C CA . LYS A 1 284 ? -6.112 -8.157 -13.735 1.00 97.94 284 LYS A CA 1
ATOM 2117 C C . LYS A 1 284 ? -6.333 -9.669 -13.762 1.00 97.94 284 LYS A C 1
ATOM 2119 O O . LYS A 1 284 ? -7.117 -10.193 -12.970 1.00 97.94 284 LYS A O 1
ATOM 2124 N N . ASP A 1 285 ? -5.588 -10.385 -14.602 1.00 97.38 285 ASP A N 1
ATOM 2125 C CA . ASP A 1 285 ? -5.638 -11.852 -14.671 1.00 97.38 285 ASP A CA 1
ATOM 2126 C C . ASP A 1 285 ? -5.167 -12.528 -13.374 1.00 97.38 285 ASP A C 1
ATOM 2128 O O . ASP A 1 285 ? -5.594 -13.635 -13.027 1.00 97.38 285 ASP A O 1
ATOM 2132 N N . HIS A 1 286 ? -4.244 -11.902 -12.646 1.00 96.94 286 HIS A N 1
ATOM 2133 C CA . HIS A 1 286 ? -3.797 -12.387 -11.347 1.00 96.94 286 HIS A CA 1
ATOM 2134 C C . HIS A 1 286 ? -4.851 -12.153 -10.254 1.00 96.94 286 HIS A C 1
ATOM 2136 O O . HIS A 1 286 ? -5.245 -13.117 -9.598 1.00 96.94 286 HIS A O 1
ATOM 2142 N N . LEU A 1 287 ? -5.380 -10.934 -10.111 1.00 95.06 287 LEU A N 1
ATOM 2143 C CA . LEU A 1 287 ? -6.390 -10.596 -9.100 1.00 95.06 287 LEU A CA 1
ATOM 2144 C C . LEU A 1 287 ? -7.684 -11.403 -9.295 1.00 95.06 287 LEU A C 1
ATOM 2146 O O . LEU A 1 287 ? -8.231 -11.945 -8.334 1.00 95.06 287 LEU A O 1
ATOM 2150 N N . ALA A 1 288 ? -8.120 -11.602 -10.545 1.00 92.69 288 ALA A N 1
ATOM 2151 C CA . ALA A 1 288 ? -9.288 -12.427 -10.860 1.00 92.69 288 ALA A CA 1
ATOM 2152 C C . ALA A 1 288 ? -9.142 -13.892 -10.400 1.00 92.69 288 ALA A C 1
ATOM 2154 O O . ALA A 1 288 ? -10.134 -14.535 -10.051 1.00 92.69 288 ALA A O 1
ATOM 2155 N N . ARG A 1 289 ? -7.914 -14.433 -10.370 1.00 88.06 289 ARG A N 1
ATOM 2156 C CA . ARG A 1 289 ? -7.639 -15.788 -9.858 1.00 88.06 289 ARG A CA 1
ATOM 2157 C C . ARG A 1 289 ? -7.609 -15.840 -8.335 1.00 88.06 289 ARG A C 1
ATOM 2159 O O . ARG A 1 289 ? -8.036 -16.846 -7.775 1.00 88.06 289 ARG A O 1
ATOM 2166 N N . SER A 1 290 ? -7.138 -14.779 -7.687 1.00 77.69 290 SER A N 1
ATOM 2167 C CA . SER A 1 290 ? -7.066 -14.669 -6.226 1.00 77.69 290 SER A CA 1
ATOM 2168 C C . SER A 1 290 ? -8.439 -14.443 -5.579 1.00 77.69 290 SER A C 1
ATOM 2170 O O . SER A 1 290 ? -8.659 -14.874 -4.451 1.00 77.69 290 SER A O 1
ATOM 2172 N N . GLY A 1 291 ? -9.384 -13.825 -6.298 1.00 61.62 291 GLY A N 1
ATOM 2173 C CA . GLY A 1 291 ? -10.773 -13.640 -5.854 1.00 61.62 291 GLY A CA 1
ATOM 2174 C C . GLY A 1 291 ? -11.679 -14.869 -6.015 1.00 61.62 291 GLY A C 1
ATOM 2175 O O . GLY A 1 291 ? -12.771 -14.912 -5.449 1.00 61.62 291 GLY A O 1
ATOM 2176 N N . GLY A 1 292 ? -11.251 -15.888 -6.765 1.00 50.81 292 GLY A N 1
ATOM 2177 C CA . GLY A 1 292 ? -11.935 -17.177 -6.804 1.00 50.81 292 GLY A CA 1
ATOM 2178 C C . GLY A 1 292 ? -11.508 -18.021 -5.609 1.00 50.81 292 GLY A C 1
ATOM 2179 O O . GLY A 1 292 ? -10.311 -18.171 -5.383 1.00 50.81 292 GLY A O 1
ATOM 2180 N N . SER A 1 293 ? -12.450 -18.611 -4.858 1.00 42.34 293 SER A N 1
ATOM 2181 C CA . SER A 1 293 ? -12.105 -19.635 -3.864 1.00 42.34 293 SER A CA 1
ATOM 2182 C C . SER A 1 293 ? -11.205 -20.669 -4.530 1.00 42.34 293 SER A C 1
ATOM 2184 O O . SER A 1 293 ? -11.665 -21.447 -5.369 1.00 42.34 293 SER A O 1
ATOM 2186 N N . ARG A 1 294 ? -9.914 -20.655 -4.184 1.00 44.56 294 ARG A N 1
ATOM 2187 C CA . ARG A 1 294 ? -8.971 -21.661 -4.652 1.00 44.56 294 ARG A CA 1
ATOM 2188 C C . ARG A 1 294 ? -9.571 -23.006 -4.249 1.00 44.56 294 ARG A C 1
ATOM 2190 O O . ARG A 1 294 ? -9.823 -23.198 -3.056 1.00 44.56 294 ARG A O 1
ATOM 2197 N N . PRO A 1 295 ? -9.863 -23.920 -5.194 1.00 36.62 295 PRO A N 1
ATOM 2198 C CA . PRO A 1 295 ? -10.290 -25.256 -4.823 1.00 36.62 295 PRO A CA 1
ATOM 2199 C C . PRO A 1 295 ? -9.251 -25.790 -3.848 1.00 36.62 295 PRO A C 1
ATOM 2201 O O . PRO A 1 295 ? -8.051 -25.716 -4.139 1.00 36.62 295 PRO A O 1
ATOM 2204 N N . ALA A 1 296 ? -9.702 -26.257 -2.681 1.00 38.88 296 ALA A N 1
ATOM 2205 C CA . ALA A 1 296 ? -8.817 -26.917 -1.738 1.00 38.88 296 ALA A CA 1
ATOM 2206 C C . ALA A 1 296 ? -7.985 -27.938 -2.530 1.00 38.88 296 ALA A C 1
ATOM 2208 O O . ALA A 1 296 ? -8.568 -28.658 -3.353 1.00 38.88 296 ALA A O 1
ATOM 2209 N N . PRO A 1 297 ? -6.648 -27.969 -2.369 1.00 40.28 297 PRO A N 1
ATOM 2210 C CA . PRO A 1 297 ? -5.836 -28.954 -3.061 1.00 40.28 297 PRO A CA 1
ATOM 2211 C C . PRO A 1 297 ? -6.460 -30.323 -2.802 1.00 40.28 297 PRO A C 1
ATOM 2213 O O . PRO A 1 297 ? -6.738 -30.667 -1.650 1.00 40.28 297 PRO A O 1
ATOM 2216 N N . ALA A 1 298 ? -6.768 -31.052 -3.881 1.00 40.25 298 ALA A N 1
ATOM 2217 C CA . ALA A 1 298 ? -7.340 -32.385 -3.775 1.00 40.25 298 ALA A CA 1
ATOM 2218 C C . ALA A 1 298 ? -6.481 -33.181 -2.784 1.00 40.25 298 ALA A C 1
ATOM 2220 O O . ALA A 1 298 ? -5.253 -33.085 -2.873 1.00 40.25 298 ALA A O 1
ATOM 2221 N N . PRO A 1 299 ? -7.082 -33.908 -1.823 1.00 40.50 299 PRO A N 1
ATOM 2222 C CA . PRO A 1 299 ? -6.311 -34.651 -0.844 1.00 40.50 299 PRO A CA 1
ATOM 2223 C C . PRO A 1 299 ? -5.340 -35.547 -1.602 1.00 40.50 299 PRO A C 1
ATOM 2225 O O . PRO A 1 299 ? -5.757 -36.435 -2.352 1.00 40.50 299 PRO A O 1
ATOM 2228 N N . THR A 1 300 ? -4.044 -35.278 -1.445 1.00 41.38 300 THR A N 1
ATOM 2229 C CA . THR A 1 300 ? -2.996 -36.154 -1.945 1.00 41.38 300 THR A CA 1
ATOM 2230 C C . THR A 1 300 ? -3.273 -37.502 -1.309 1.00 41.38 300 THR A C 1
ATOM 2232 O O . THR A 1 300 ? -3.124 -37.673 -0.100 1.00 41.38 300 THR A O 1
ATOM 2235 N N . THR A 1 301 ? -3.780 -38.440 -2.105 1.00 39.12 301 THR A N 1
ATOM 2236 C CA . THR A 1 301 ? -3.969 -39.810 -1.656 1.00 39.12 301 THR A CA 1
ATOM 2237 C C . THR A 1 301 ? -2.567 -40.364 -1.499 1.00 39.12 301 THR A C 1
ATOM 2239 O O . THR A 1 301 ? -1.947 -40.805 -2.463 1.00 39.12 301 THR A O 1
ATOM 2242 N N . THR A 1 302 ? -2.018 -40.248 -0.293 1.00 40.91 302 THR A N 1
ATOM 2243 C CA . THR A 1 302 ? -0.812 -40.962 0.090 1.00 40.91 302 THR A CA 1
ATOM 2244 C C . THR A 1 302 ? -1.140 -42.435 -0.091 1.00 40.91 302 THR A C 1
ATOM 2246 O O . THR A 1 302 ? -1.918 -42.997 0.679 1.00 40.91 302 THR A O 1
ATOM 2249 N N . CYS A 1 303 ? -0.601 -43.054 -1.143 1.00 38.25 303 CYS A N 1
ATOM 2250 C CA . CYS A 1 303 ? -0.557 -44.503 -1.238 1.00 38.25 303 CYS A CA 1
ATOM 2251 C C . CYS A 1 303 ? 0.224 -44.993 -0.022 1.00 38.25 303 CYS A C 1
ATOM 2253 O O . CYS A 1 303 ? 1.452 -44.942 0.002 1.00 38.25 303 CYS A O 1
ATOM 2255 N N . VAL A 1 304 ? -0.505 -45.417 1.007 1.00 48.72 304 VAL A N 1
ATOM 2256 C CA . VAL A 1 304 ? 0.039 -46.207 2.101 1.00 48.72 304 VAL A CA 1
ATOM 2257 C C . VAL A 1 304 ? 0.467 -47.532 1.466 1.00 48.72 304 VAL A C 1
ATOM 2259 O O . VAL A 1 304 ? -0.396 -48.242 0.942 1.00 48.72 304 VAL A O 1
ATOM 2262 N N . PRO A 1 305 ? 1.769 -47.867 1.425 1.00 49.72 305 PRO A N 1
ATOM 2263 C CA . PRO A 1 305 ? 2.181 -49.182 0.967 1.00 49.72 305 PRO A CA 1
ATOM 2264 C C . PRO A 1 305 ? 1.549 -50.239 1.876 1.00 49.72 305 PRO A C 1
ATOM 2266 O O . PRO A 1 305 ? 1.541 -50.102 3.101 1.00 49.72 305 PRO A O 1
ATOM 2269 N N . ALA A 1 306 ? 0.978 -51.272 1.255 1.00 55.09 306 ALA A N 1
ATOM 2270 C CA . ALA A 1 306 ? 0.369 -52.393 1.954 1.00 55.09 306 ALA A CA 1
ATOM 2271 C C . ALA A 1 306 ? 1.372 -53.014 2.948 1.00 55.09 306 ALA A C 1
ATOM 2273 O O . ALA A 1 306 ? 2.555 -53.135 2.612 1.00 55.09 306 ALA A O 1
ATOM 2274 N N . PRO A 1 307 ? 0.932 -53.409 4.156 1.00 45.81 307 PRO A N 1
ATOM 2275 C CA . PRO A 1 307 ? 1.818 -54.027 5.130 1.00 45.81 307 PRO A CA 1
ATOM 2276 C C . PRO A 1 307 ? 2.400 -55.322 4.555 1.00 45.81 307 PRO A C 1
ATOM 2278 O O . PRO A 1 307 ? 1.671 -56.187 4.065 1.00 45.81 307 PRO A O 1
ATOM 2281 N N . ALA A 1 308 ? 3.727 -55.436 4.605 1.00 58.03 308 ALA A N 1
ATOM 2282 C CA . ALA A 1 308 ? 4.435 -56.659 4.259 1.00 58.03 308 ALA A CA 1
ATOM 2283 C C . ALA A 1 308 ? 4.015 -57.802 5.208 1.00 58.03 308 ALA A C 1
ATOM 2285 O O . ALA A 1 308 ? 3.793 -57.549 6.397 1.00 58.03 308 ALA A O 1
ATOM 2286 N N . PRO A 1 309 ? 3.904 -59.051 4.720 1.00 51.78 309 PRO A N 1
ATOM 2287 C CA . PRO A 1 309 ? 3.533 -60.182 5.559 1.00 51.78 309 PRO A CA 1
ATOM 2288 C C . PRO A 1 309 ? 4.601 -60.450 6.626 1.00 51.78 309 PRO A C 1
ATOM 2290 O O . PRO A 1 309 ? 5.796 -60.526 6.342 1.00 51.78 309 PRO A O 1
ATOM 2293 N N . THR A 1 310 ? 4.134 -60.590 7.865 1.00 47.97 310 THR A N 1
ATOM 2294 C CA . THR A 1 310 ? 4.906 -60.957 9.053 1.00 47.97 310 THR A CA 1
ATOM 2295 C C . THR A 1 310 ? 5.556 -62.330 8.866 1.00 47.97 310 THR A C 1
ATOM 2297 O O . THR A 1 310 ? 4.854 -63.325 8.704 1.00 47.97 310 THR A O 1
ATOM 2300 N N . ALA A 1 311 ? 6.888 -62.389 8.905 1.00 47.53 311 ALA A N 1
ATOM 2301 C CA . ALA A 1 311 ? 7.623 -63.642 9.058 1.00 47.53 311 ALA A CA 1
ATOM 2302 C C . ALA A 1 311 ? 7.677 -64.036 10.545 1.00 47.53 311 ALA A C 1
ATOM 2304 O O . ALA A 1 311 ? 7.892 -63.185 11.410 1.00 47.53 311 ALA A O 1
ATOM 2305 N N . GLU A 1 312 ? 7.455 -65.322 10.824 1.00 47.19 312 GLU A N 1
ATOM 2306 C CA . GLU A 1 312 ? 7.493 -65.927 12.160 1.00 47.19 312 GLU A CA 1
ATOM 2307 C C . GLU A 1 312 ? 8.895 -65.862 12.803 1.00 47.19 312 GLU A C 1
ATOM 2309 O O . GLU A 1 312 ? 9.906 -65.949 12.097 1.00 47.19 312 GLU A O 1
ATOM 2314 N N . PRO A 1 313 ? 8.990 -65.753 14.143 1.00 47.41 313 PRO A N 1
ATOM 2315 C CA . PRO A 1 313 ? 10.267 -65.713 14.840 1.00 47.41 313 PRO A CA 1
ATOM 2316 C C . PRO A 1 313 ? 10.849 -67.124 15.001 1.00 47.41 313 PRO A C 1
ATOM 2318 O O . PRO A 1 313 ? 10.228 -68.013 15.580 1.00 47.41 313 PRO A O 1
ATOM 2321 N N . THR A 1 314 ? 12.082 -67.309 14.528 1.00 46.44 314 THR A N 1
ATOM 2322 C CA . THR A 1 314 ? 12.928 -68.457 14.885 1.00 46.44 314 THR A CA 1
ATOM 2323 C C . THR A 1 314 ? 13.764 -68.114 16.118 1.00 46.44 314 THR A C 1
ATOM 2325 O O . THR A 1 314 ? 14.249 -66.995 16.271 1.00 46.44 314 THR A O 1
ATOM 2328 N N . THR A 1 315 ? 13.879 -69.095 17.006 1.00 44.00 315 THR A N 1
ATOM 2329 C CA . THR A 1 315 ? 14.481 -69.063 18.342 1.00 44.00 315 THR A CA 1
ATOM 2330 C C . THR A 1 315 ? 15.992 -68.782 18.380 1.00 44.00 315 THR A C 1
ATOM 2332 O O . THR A 1 315 ? 16.737 -69.222 17.510 1.00 44.00 315 THR A O 1
ATOM 2335 N N . GLU A 1 316 ? 16.363 -68.093 19.465 1.00 42.91 316 GLU A N 1
ATOM 2336 C CA . GLU A 1 316 ? 17.646 -67.815 20.153 1.00 42.91 316 GLU A CA 1
ATOM 2337 C C . GLU A 1 316 ? 18.820 -68.829 20.004 1.00 42.91 316 GLU A C 1
ATOM 2339 O O . GLU A 1 316 ? 18.574 -69.986 19.658 1.00 42.91 316 GLU A O 1
ATOM 2344 N N . PRO A 1 317 ? 20.094 -68.452 20.314 1.00 53.75 317 PRO A N 1
ATOM 2345 C CA . PRO A 1 317 ? 20.506 -68.247 21.720 1.00 53.75 317 PRO A CA 1
ATOM 2346 C C . PRO A 1 317 ? 21.521 -67.115 22.027 1.00 53.75 317 PRO A C 1
ATOM 2348 O O . PRO A 1 317 ? 22.512 -66.914 21.330 1.00 53.75 317 PRO A O 1
ATOM 2351 N N . THR A 1 318 ? 21.257 -66.431 23.146 1.00 43.47 318 THR A N 1
ATOM 2352 C CA . THR A 1 318 ? 22.110 -66.244 24.340 1.00 43.47 318 THR A CA 1
ATOM 2353 C C . THR A 1 318 ? 23.589 -65.831 24.194 1.00 43.47 318 THR A C 1
ATOM 2355 O O . THR A 1 318 ? 24.458 -66.622 23.834 1.00 43.47 318 THR A O 1
ATOM 2358 N N . GLY A 1 319 ? 23.886 -64.623 24.694 1.00 36.03 319 GLY A N 1
ATOM 2359 C CA . GLY A 1 319 ? 25.204 -64.183 25.168 1.00 36.03 319 GLY A CA 1
ATOM 2360 C C . GLY A 1 319 ? 25.063 -63.030 26.178 1.00 36.03 319 GLY A C 1
ATOM 2361 O O . GLY A 1 319 ? 24.587 -61.957 25.821 1.00 36.03 319 GLY A O 1
ATOM 2362 N N . GLU A 1 320 ? 25.421 -63.289 27.439 1.00 42.44 320 GLU A N 1
ATOM 2363 C CA . GLU A 1 320 ? 25.368 -62.390 28.613 1.00 42.44 320 GLU A CA 1
ATOM 2364 C C . GLU A 1 320 ? 26.557 -61.385 28.682 1.00 42.44 320 GLU A C 1
ATOM 2366 O O . GLU A 1 320 ? 27.474 -61.475 27.864 1.00 42.44 320 GLU A O 1
ATOM 2371 N N . PRO A 1 321 ? 26.568 -60.408 29.624 1.00 57.88 321 PRO A N 1
ATOM 2372 C CA . PRO A 1 321 ? 27.065 -59.052 29.398 1.00 57.88 321 PRO A CA 1
ATOM 2373 C C . PRO A 1 321 ? 28.318 -58.706 30.216 1.00 57.88 321 PRO A C 1
ATOM 2375 O O . PRO A 1 321 ? 28.661 -59.379 31.188 1.00 57.88 321 PRO A O 1
ATOM 2378 N N . THR A 1 322 ? 28.973 -57.580 29.912 1.00 38.00 322 THR A N 1
ATOM 2379 C CA . THR A 1 322 ? 29.839 -56.903 30.895 1.00 38.00 322 THR A CA 1
ATOM 2380 C C . THR A 1 322 ? 30.012 -55.412 30.579 1.00 38.00 322 THR A C 1
ATOM 2382 O O . THR A 1 322 ? 30.494 -55.065 29.506 1.00 38.00 322 THR A O 1
ATOM 2385 N N . GLY A 1 323 ? 29.709 -54.546 31.556 1.00 33.59 323 GLY A N 1
ATOM 2386 C CA . GLY A 1 323 ? 30.459 -53.300 31.775 1.00 33.59 323 GLY A CA 1
ATOM 2387 C C . GLY A 1 323 ? 29.752 -51.961 31.524 1.00 33.59 323 GLY A C 1
ATOM 2388 O O . GLY A 1 323 ? 29.841 -51.397 30.443 1.00 33.59 323 GLY A O 1
ATOM 2389 N N . GLU A 1 324 ? 29.197 -51.386 32.589 1.00 36.66 324 GLU A N 1
ATOM 2390 C CA . GLU A 1 324 ? 29.219 -49.942 32.903 1.00 36.66 324 GLU A CA 1
ATOM 2391 C C . GLU A 1 324 ? 29.996 -49.817 34.244 1.00 36.66 324 GLU A C 1
ATOM 2393 O O . GLU A 1 324 ? 30.237 -50.859 34.869 1.00 36.66 324 GLU A O 1
ATOM 2398 N N . PRO A 1 325 ? 30.316 -48.636 34.817 1.00 58.28 325 PRO A N 1
ATOM 2399 C CA . PRO A 1 325 ? 30.321 -47.260 34.297 1.00 58.28 325 PRO A CA 1
ATOM 2400 C C . PRO A 1 325 ? 31.591 -46.470 34.700 1.00 58.28 325 PRO A C 1
ATOM 2402 O O . PRO A 1 325 ? 32.299 -46.878 35.615 1.00 58.28 325 PRO A O 1
ATOM 2405 N N . THR A 1 326 ? 31.849 -45.287 34.118 1.00 36.59 326 THR A N 1
ATOM 2406 C CA . THR A 1 326 ? 32.279 -44.071 34.866 1.00 36.59 326 THR A CA 1
ATOM 2407 C C . THR A 1 326 ? 32.556 -42.866 33.957 1.00 36.59 326 THR A C 1
ATOM 2409 O O . THR A 1 326 ? 33.247 -42.989 32.953 1.00 36.59 326 THR A O 1
ATOM 2412 N N . GLY A 1 327 ? 32.147 -41.673 34.410 1.00 33.12 327 GLY A N 1
ATOM 2413 C CA . GLY A 1 327 ? 32.940 -40.450 34.216 1.00 33.12 327 GLY A CA 1
ATOM 2414 C C . GLY A 1 327 ? 32.183 -39.229 33.694 1.00 33.12 327 GLY A C 1
ATOM 2415 O O . GLY A 1 327 ? 31.888 -39.144 32.512 1.00 33.12 327 GLY A O 1
ATOM 2416 N N . GLY A 1 328 ? 31.903 -38.275 34.588 1.00 33.19 328 GLY A N 1
ATOM 2417 C CA . GLY A 1 328 ? 31.273 -36.979 34.307 1.00 33.19 328 GLY A CA 1
ATOM 2418 C C . GLY A 1 328 ? 32.178 -35.920 33.622 1.00 33.19 328 GLY A C 1
ATOM 2419 O O . GLY A 1 328 ? 33.157 -36.278 32.975 1.00 33.19 328 GLY A O 1
ATOM 2420 N N . PRO A 1 329 ? 31.860 -34.610 33.731 1.00 53.47 329 PRO A N 1
ATOM 2421 C CA . PRO A 1 329 ? 31.776 -33.703 32.578 1.00 53.47 329 PRO A CA 1
ATOM 2422 C C . PRO A 1 329 ? 32.880 -32.627 32.478 1.00 53.47 329 PRO A C 1
ATOM 2424 O O . PRO A 1 329 ? 33.425 -32.179 33.483 1.00 53.47 329 PRO A O 1
ATOM 2427 N N . ALA A 1 330 ? 33.128 -32.136 31.259 1.00 33.69 330 ALA A N 1
ATOM 2428 C CA . ALA A 1 330 ? 33.809 -30.874 30.915 1.00 33.69 330 ALA A CA 1
ATOM 2429 C C . ALA A 1 330 ? 33.535 -30.604 29.419 1.00 33.69 330 ALA A C 1
ATOM 2431 O O . ALA A 1 330 ? 33.421 -31.549 28.653 1.00 33.69 330 ALA A O 1
ATOM 2432 N N . GLY A 1 331 ? 33.404 -29.406 28.868 1.00 31.31 331 GLY A N 1
ATOM 2433 C CA . GLY A 1 331 ? 33.527 -28.040 29.335 1.00 31.31 331 GLY A CA 1
ATOM 2434 C C . GLY A 1 331 ? 33.296 -27.138 28.111 1.00 31.31 331 GLY A C 1
ATOM 2435 O O . GLY A 1 331 ? 33.361 -27.574 26.963 1.00 31.31 331 GLY A O 1
ATOM 2436 N N . THR A 1 332 ? 32.976 -25.885 28.385 1.00 36.44 332 THR A N 1
ATOM 2437 C CA . THR A 1 332 ? 32.677 -24.782 27.469 1.00 36.44 332 THR A CA 1
ATOM 2438 C C . THR A 1 332 ? 33.719 -24.586 26.359 1.00 36.44 332 THR A C 1
ATOM 2440 O O . THR A 1 332 ? 34.917 -24.597 26.629 1.00 36.44 332 THR A O 1
ATOM 2443 N N . SER A 1 333 ? 33.283 -24.293 25.128 1.00 33.09 333 SER A N 1
ATOM 2444 C CA . SER A 1 333 ? 34.111 -23.648 24.093 1.00 33.09 333 SER A CA 1
ATOM 2445 C C . SER A 1 333 ? 33.230 -22.902 23.086 1.00 33.09 333 SER A C 1
ATOM 2447 O O . SER A 1 333 ? 32.522 -23.512 22.291 1.00 33.09 333 SER A O 1
ATOM 2449 N N . ALA A 1 334 ? 33.267 -21.571 23.148 1.00 38.38 334 ALA A N 1
ATOM 2450 C CA . ALA A 1 334 ? 32.727 -20.671 22.131 1.00 38.38 334 ALA A CA 1
ATOM 2451 C C . ALA A 1 334 ? 33.629 -20.666 20.878 1.00 38.38 334 ALA A C 1
ATOM 2453 O O . ALA A 1 334 ? 34.847 -20.818 21.023 1.00 38.38 334 ALA A O 1
ATOM 2454 N N . PRO A 1 335 ? 33.096 -20.449 19.662 1.00 42.06 335 PRO A N 1
ATOM 2455 C CA . PRO A 1 335 ? 33.931 -20.330 18.475 1.00 42.06 335 PRO A CA 1
ATOM 2456 C C . PRO A 1 335 ? 34.591 -18.945 18.378 1.00 42.06 335 PRO A C 1
ATOM 2458 O O . PRO A 1 335 ? 33.970 -17.903 18.603 1.00 42.06 335 PRO A O 1
ATOM 2461 N N . ARG A 1 336 ? 35.886 -18.973 18.040 1.00 35.56 336 ARG A N 1
ATOM 2462 C CA . ARG A 1 336 ? 36.737 -17.830 17.682 1.00 35.56 336 ARG A CA 1
ATOM 2463 C C . ARG A 1 336 ? 36.237 -17.179 16.385 1.00 35.56 336 ARG A C 1
ATOM 2465 O O . ARG A 1 336 ? 35.845 -17.890 15.467 1.00 35.56 336 ARG A O 1
ATOM 2472 N N . ARG A 1 337 ? 36.290 -15.843 16.315 1.00 38.69 337 ARG A N 1
ATOM 2473 C CA . ARG A 1 337 ? 36.128 -15.070 15.071 1.00 38.69 337 ARG A CA 1
ATOM 2474 C C . ARG A 1 337 ? 37.453 -15.048 14.308 1.00 38.69 337 ARG A C 1
ATOM 2476 O O . ARG A 1 337 ? 38.491 -14.805 14.924 1.00 38.69 337 ARG A O 1
ATOM 2483 N N . ASP A 1 338 ? 37.382 -15.278 13.002 1.00 44.69 338 ASP A N 1
ATOM 2484 C CA . ASP A 1 338 ? 38.462 -15.022 12.046 1.00 44.69 338 ASP A CA 1
ATOM 2485 C C . ASP A 1 338 ? 38.703 -13.505 11.900 1.00 44.69 338 ASP A C 1
ATOM 2487 O O . ASP A 1 338 ? 37.721 -12.766 11.792 1.00 44.69 338 ASP A O 1
ATOM 2491 N N . PRO A 1 339 ? 39.959 -13.012 11.884 1.00 42.69 339 PRO A N 1
ATOM 2492 C CA . PRO A 1 339 ? 40.260 -11.589 11.703 1.00 42.69 339 PRO A CA 1
ATOM 2493 C C . PRO A 1 339 ? 40.392 -11.125 10.238 1.00 42.69 339 PRO A C 1
ATOM 2495 O O . PRO A 1 339 ? 40.637 -9.942 10.035 1.00 42.69 339 PRO A O 1
ATOM 2498 N N . ASP A 1 340 ? 40.222 -11.996 9.235 1.00 41.09 340 ASP A N 1
ATOM 2499 C CA . ASP A 1 340 ? 40.564 -11.694 7.826 1.00 41.09 340 ASP A CA 1
ATOM 2500 C C . ASP A 1 340 ? 39.375 -11.763 6.837 1.00 41.09 340 ASP A C 1
ATOM 2502 O O . ASP A 1 340 ? 39.549 -12.034 5.648 1.00 41.09 340 ASP A O 1
ATOM 2506 N N . ALA A 1 341 ? 38.146 -11.500 7.292 1.00 38.12 341 ALA A N 1
ATOM 2507 C CA . ALA A 1 341 ? 37.014 -11.299 6.380 1.00 38.12 341 ALA A CA 1
ATOM 2508 C C . ALA A 1 341 ? 37.016 -9.854 5.830 1.00 38.12 341 ALA A C 1
ATOM 2510 O O . ALA A 1 341 ? 37.145 -8.920 6.625 1.00 38.12 341 ALA A O 1
ATOM 2511 N N . PRO A 1 342 ? 36.868 -9.633 4.507 1.00 35.47 342 PRO A N 1
ATOM 2512 C CA . PRO A 1 342 ? 36.758 -8.289 3.957 1.00 35.47 342 PRO A CA 1
ATOM 2513 C C . PRO A 1 342 ? 35.479 -7.608 4.461 1.00 35.47 342 PRO A C 1
ATOM 2515 O O . PRO A 1 342 ? 34.389 -8.173 4.415 1.00 35.47 342 PRO A O 1
ATOM 2518 N N . ASP A 1 343 ? 35.672 -6.391 4.951 1.00 29.11 343 ASP A N 1
ATOM 2519 C CA . ASP A 1 343 ? 34.687 -5.458 5.487 1.00 29.11 343 ASP A CA 1
ATOM 2520 C C . ASP A 1 343 ? 33.621 -5.121 4.424 1.00 29.11 343 ASP A C 1
ATOM 2522 O O . ASP A 1 343 ? 33.857 -4.324 3.511 1.00 29.11 343 ASP A O 1
ATOM 2526 N N . GLU A 1 344 ? 32.448 -5.761 4.499 1.00 33.84 344 GLU A N 1
ATOM 2527 C CA . GLU A 1 344 ? 31.260 -5.305 3.775 1.00 33.84 344 GLU A CA 1
ATOM 2528 C C . GLU A 1 344 ? 30.809 -3.982 4.399 1.00 33.84 344 GLU A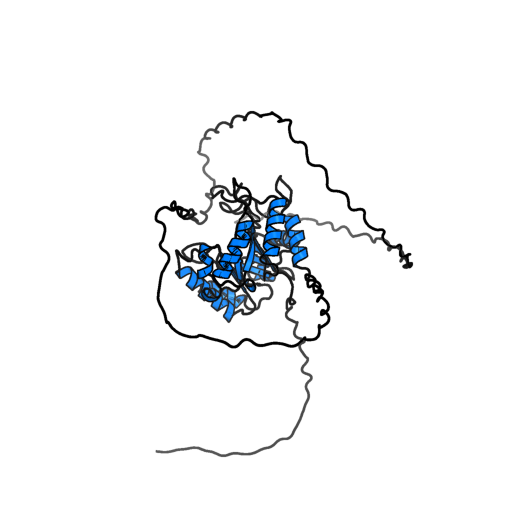 C 1
ATOM 2530 O O . GLU A 1 344 ? 30.143 -3.935 5.433 1.00 33.84 344 GLU A O 1
ATOM 2535 N N . SER A 1 345 ? 31.215 -2.891 3.751 1.00 32.53 345 SER A N 1
ATOM 2536 C CA . SER A 1 345 ? 30.791 -1.539 4.093 1.00 32.53 345 SER A CA 1
ATOM 2537 C C . SER A 1 345 ? 29.258 -1.454 4.162 1.00 32.53 345 SER A C 1
ATOM 2539 O O . SER A 1 345 ? 28.584 -1.910 3.233 1.00 32.53 345 SER A O 1
ATOM 2541 N N . PRO A 1 346 ? 28.680 -0.850 5.215 1.00 34.16 346 PRO A N 1
ATOM 2542 C CA . PRO A 1 346 ? 27.238 -0.673 5.308 1.00 34.16 346 PRO A CA 1
ATOM 2543 C C . PRO A 1 346 ? 26.737 0.256 4.188 1.00 34.16 346 PRO A C 1
ATOM 2545 O O . PRO A 1 346 ? 27.438 1.209 3.824 1.00 34.16 346 PRO A O 1
ATOM 2548 N N . PRO A 1 347 ? 25.530 0.021 3.638 1.00 33.00 347 PRO A N 1
ATOM 2549 C CA . PRO A 1 347 ? 24.928 0.954 2.699 1.00 33.00 347 PRO A CA 1
ATOM 2550 C C . PRO A 1 347 ? 24.744 2.318 3.376 1.00 33.00 347 PRO A C 1
ATOM 2552 O O . PRO A 1 347 ? 24.296 2.420 4.518 1.00 33.00 347 PRO A O 1
ATOM 2555 N N . GLN A 1 348 ? 25.157 3.360 2.657 1.00 28.44 348 GLN A N 1
ATOM 2556 C CA . GLN A 1 348 ? 25.021 4.763 3.043 1.00 28.44 348 GLN A CA 1
ATOM 2557 C C . GLN A 1 348 ? 23.539 5.115 3.290 1.00 28.44 348 GLN A C 1
ATOM 2559 O O . GLN A 1 348 ? 22.673 4.555 2.616 1.00 28.44 348 GLN A O 1
ATOM 2564 N N . PRO A 1 349 ? 23.232 6.036 4.223 1.00 30.25 349 PRO A N 1
ATOM 2565 C CA . PRO A 1 349 ? 21.861 6.442 4.511 1.00 30.25 349 PRO A CA 1
ATOM 2566 C C . PRO A 1 349 ? 21.208 7.102 3.290 1.00 30.25 349 PRO A C 1
ATOM 2568 O O . PRO A 1 349 ? 21.817 7.941 2.622 1.00 30.25 349 PRO A O 1
ATOM 2571 N N . TYR A 1 350 ? 19.964 6.696 3.034 1.00 30.81 350 TYR A N 1
ATOM 2572 C CA . TYR A 1 350 ? 19.099 7.156 1.952 1.00 30.81 350 TYR A CA 1
ATOM 2573 C C . TYR A 1 350 ? 18.988 8.684 1.884 1.00 30.81 350 TYR A C 1
ATOM 2575 O O . TYR A 1 350 ? 18.973 9.386 2.902 1.00 30.81 350 TYR A O 1
ATOM 2583 N N . GLY A 1 351 ? 18.948 9.190 0.650 1.00 26.47 351 GLY A N 1
ATOM 2584 C CA . GLY A 1 351 ? 18.959 10.605 0.322 1.00 26.47 351 GLY A CA 1
ATOM 2585 C C . GLY A 1 351 ? 17.753 11.347 0.891 1.00 26.47 351 GLY A C 1
ATOM 2586 O O . GLY A 1 351 ? 16.597 10.985 0.708 1.00 26.47 351 GLY A O 1
ATOM 2587 N N . ARG A 1 352 ? 18.053 12.442 1.579 1.00 28.91 352 ARG A N 1
ATOM 2588 C CA . ARG A 1 352 ? 17.113 13.391 2.168 1.00 28.91 352 ARG A CA 1
ATOM 2589 C C . ARG A 1 352 ? 16.354 14.145 1.066 1.00 28.91 352 ARG A C 1
ATOM 2591 O O . ARG A 1 352 ? 16.865 15.140 0.558 1.00 28.91 352 ARG A O 1
ATOM 2598 N N . ALA A 1 353 ? 15.134 13.729 0.737 1.00 26.47 353 ALA A N 1
ATOM 2599 C CA . ALA A 1 353 ? 14.196 14.572 -0.003 1.00 26.47 353 ALA A CA 1
ATOM 2600 C C . ALA A 1 353 ? 13.498 15.525 0.983 1.00 26.47 353 ALA A C 1
ATOM 2602 O O . ALA A 1 353 ? 12.614 15.143 1.747 1.00 26.47 353 ALA A O 1
ATOM 2603 N N . THR A 1 354 ? 13.947 16.777 1.034 1.00 25.75 354 THR A N 1
ATOM 2604 C CA . THR A 1 354 ? 13.240 17.852 1.740 1.00 25.75 354 THR A CA 1
ATOM 2605 C C . THR A 1 354 ? 11.992 18.245 0.955 1.00 25.75 354 THR A C 1
ATOM 2607 O O . THR A 1 354 ? 12.112 18.853 -0.105 1.00 25.75 354 THR A O 1
ATOM 2610 N N . PHE A 1 355 ? 10.810 17.950 1.495 1.00 28.98 355 PHE A N 1
ATOM 2611 C CA . PHE A 1 355 ? 9.553 18.548 1.047 1.00 28.98 355 PHE A CA 1
ATOM 2612 C C . PHE A 1 355 ? 9.517 20.029 1.448 1.00 28.98 355 PHE A C 1
ATOM 2614 O O . PHE A 1 355 ? 9.558 20.363 2.633 1.00 28.98 355 PHE A O 1
ATOM 2621 N N . ALA A 1 356 ? 9.438 20.921 0.462 1.00 24.39 356 ALA A N 1
ATOM 2622 C CA . ALA A 1 356 ? 8.990 22.295 0.661 1.00 24.39 356 ALA A CA 1
ATOM 2623 C C . ALA A 1 356 ? 7.504 22.377 0.267 1.00 24.39 356 ALA A C 1
ATOM 2625 O O . ALA A 1 356 ? 7.130 21.802 -0.757 1.00 24.39 356 ALA A O 1
ATOM 2626 N N . PRO A 1 357 ? 6.642 23.064 1.038 1.00 29.33 357 PRO A N 1
ATOM 2627 C CA . PRO A 1 357 ? 5.251 23.260 0.645 1.00 29.33 357 PRO A CA 1
ATOM 2628 C C . PRO A 1 357 ? 5.164 24.119 -0.631 1.00 29.33 357 PRO A C 1
ATOM 2630 O O . PRO A 1 357 ? 6.008 25.007 -0.820 1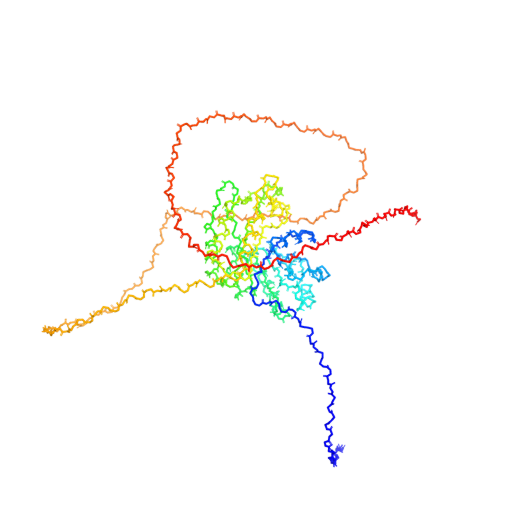.00 29.33 357 PRO A O 1
ATOM 2633 N N . PRO A 1 358 ? 4.148 23.898 -1.489 1.00 30.03 358 PRO A N 1
ATOM 2634 C CA . PRO A 1 358 ? 3.993 24.637 -2.735 1.00 30.03 358 PRO A CA 1
ATOM 2635 C C . PRO A 1 358 ? 3.887 26.138 -2.448 1.00 30.03 358 PRO A C 1
ATOM 2637 O O . PRO A 1 358 ? 3.047 26.587 -1.666 1.00 30.03 358 PRO A O 1
ATOM 2640 N N . GLN A 1 359 ? 4.782 26.913 -3.059 1.00 29.98 359 GLN A N 1
ATOM 2641 C CA . GLN A 1 359 ? 4.690 28.369 -3.060 1.00 29.98 359 GLN A CA 1
ATOM 2642 C C . GLN A 1 359 ? 3.526 28.797 -3.967 1.00 29.98 359 GLN A C 1
ATOM 2644 O O . GLN A 1 359 ? 3.307 28.162 -5.000 1.00 29.98 359 GLN A O 1
ATOM 2649 N N . PRO A 1 360 ? 2.784 29.862 -3.619 1.00 30.94 360 PRO A N 1
ATOM 2650 C CA . PRO A 1 360 ? 1.759 30.408 -4.500 1.00 30.94 360 PRO A CA 1
ATOM 2651 C C . PRO A 1 360 ? 2.389 30.898 -5.812 1.00 30.94 360 PRO A C 1
ATOM 2653 O O . PRO A 1 360 ? 3.437 31.546 -5.799 1.00 30.94 360 PRO A O 1
ATOM 2656 N N . GLU A 1 361 ? 1.747 30.568 -6.934 1.00 34.38 361 GLU A N 1
ATOM 2657 C CA . GLU A 1 361 ? 2.170 30.961 -8.280 1.00 34.38 361 GLU A CA 1
ATOM 2658 C C . GLU A 1 361 ? 2.384 32.484 -8.383 1.00 34.38 361 GLU A C 1
ATOM 2660 O O . GLU A 1 361 ? 1.545 33.256 -7.903 1.00 34.38 361 GLU A O 1
ATOM 2665 N N . PRO A 1 362 ? 3.466 32.960 -9.028 1.00 32.59 362 PRO A N 1
ATOM 2666 C CA . PRO A 1 362 ? 3.600 34.372 -9.334 1.00 32.59 362 PRO A CA 1
ATOM 2667 C C . PRO A 1 362 ? 2.630 34.752 -10.459 1.00 32.59 362 PRO A C 1
ATOM 2669 O O . PRO A 1 362 ? 2.688 34.224 -11.568 1.00 32.59 362 PRO A O 1
ATOM 2672 N N . THR A 1 363 ? 1.759 35.719 -10.175 1.00 35.62 363 THR A N 1
ATOM 2673 C CA . THR A 1 363 ? 1.000 36.475 -11.178 1.00 35.62 363 THR A CA 1
ATOM 2674 C C . THR A 1 363 ? 1.944 37.009 -12.255 1.00 35.62 363 T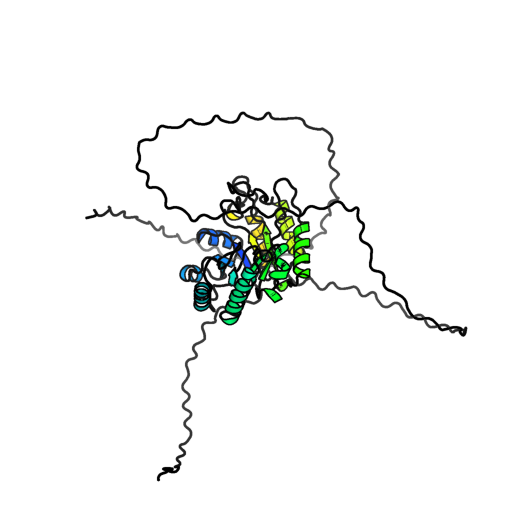HR A C 1
ATOM 2676 O O . THR A 1 363 ? 2.841 37.802 -11.966 1.00 35.62 363 THR A O 1
ATOM 2679 N N . ILE A 1 364 ? 1.731 36.564 -13.494 1.00 38.25 364 ILE A N 1
ATOM 2680 C CA . ILE A 1 364 ? 2.412 37.057 -14.690 1.00 38.25 364 ILE A CA 1
ATOM 2681 C C . ILE A 1 364 ? 1.838 38.434 -15.028 1.00 38.25 364 ILE A C 1
ATOM 2683 O O . ILE A 1 364 ? 0.746 38.520 -15.573 1.00 38.25 364 ILE A O 1
ATOM 2687 N N . ASP A 1 365 ? 2.586 39.486 -14.710 1.00 38.56 365 ASP A N 1
ATOM 2688 C CA . ASP A 1 365 ? 2.504 40.797 -15.362 1.00 38.56 365 ASP A CA 1
ATOM 2689 C C . ASP A 1 365 ? 3.846 41.531 -15.164 1.00 38.56 365 ASP A C 1
ATOM 2691 O O . ASP A 1 365 ? 3.985 42.411 -14.318 1.00 38.56 365 ASP A O 1
ATOM 2695 N N . ASP A 1 366 ? 4.868 41.151 -15.940 1.00 40.19 366 ASP A N 1
ATOM 2696 C CA . ASP A 1 366 ? 6.018 42.027 -16.215 1.00 40.19 366 ASP A CA 1
ATOM 2697 C C . ASP A 1 366 ? 6.507 41.831 -17.668 1.00 40.19 366 ASP A C 1
ATOM 2699 O O . ASP A 1 366 ? 7.111 40.804 -17.988 1.00 40.19 366 ASP A O 1
ATOM 2703 N N . PRO A 1 367 ? 6.244 42.782 -18.585 1.00 43.69 367 PRO A N 1
ATOM 2704 C CA . PRO A 1 367 ? 6.633 42.695 -19.993 1.00 43.69 367 PRO A CA 1
ATOM 2705 C C . PRO A 1 367 ? 8.072 43.177 -20.276 1.00 43.69 367 PRO A C 1
ATOM 2707 O O . PRO A 1 367 ? 8.340 43.698 -21.361 1.00 43.69 367 PRO A O 1
ATOM 2710 N N . SER A 1 368 ? 9.012 43.011 -19.339 1.00 41.62 368 SER A N 1
ATOM 2711 C CA . SER A 1 368 ? 10.373 43.563 -19.463 1.00 41.62 368 SER A CA 1
ATOM 2712 C C . SER A 1 368 ? 11.489 42.541 -19.206 1.00 41.62 368 SER A C 1
ATOM 2714 O O . SER A 1 368 ? 12.391 42.793 -18.411 1.00 41.62 368 SER A O 1
ATOM 2716 N N . ALA A 1 369 ? 11.485 41.400 -19.901 1.00 38.75 369 ALA A N 1
ATOM 2717 C CA . ALA A 1 369 ? 12.632 40.484 -19.919 1.00 38.75 369 ALA A CA 1
ATOM 2718 C C . ALA A 1 369 ? 13.034 40.121 -21.367 1.00 38.75 369 ALA A C 1
ATOM 2720 O O . ALA A 1 369 ? 12.176 39.688 -22.140 1.00 38.75 369 ALA A O 1
ATOM 2721 N N . PRO A 1 370 ? 14.307 40.309 -21.775 1.00 48.81 370 PRO A N 1
ATOM 2722 C CA . PRO A 1 370 ? 14.776 39.917 -23.104 1.00 48.81 370 PRO A CA 1
ATOM 2723 C C . PRO A 1 370 ? 14.930 38.386 -23.220 1.00 48.81 370 PRO A C 1
ATOM 2725 O O . PRO A 1 370 ? 15.254 37.733 -22.226 1.00 48.81 370 PRO A O 1
ATOM 2728 N N . PRO A 1 371 ? 14.728 37.800 -24.417 1.00 47.06 371 PRO A N 1
ATOM 2729 C CA . PRO A 1 371 ? 14.829 36.357 -24.616 1.00 47.06 371 PRO A CA 1
ATOM 2730 C C . PRO A 1 371 ? 16.284 35.893 -24.466 1.00 47.06 371 PRO A C 1
ATOM 2732 O O . PRO A 1 371 ? 17.171 36.379 -25.166 1.00 47.06 371 PRO A O 1
ATOM 2735 N N . GLY A 1 372 ? 16.515 34.972 -23.529 1.00 44.06 372 GLY A N 1
ATOM 2736 C CA . GLY A 1 372 ? 17.792 34.289 -23.334 1.00 44.06 372 GLY A CA 1
ATOM 2737 C C . GLY A 1 372 ? 17.952 33.108 -24.293 1.00 44.06 372 GLY A C 1
ATOM 2738 O O . GLY A 1 372 ? 16.988 32.403 -24.584 1.00 44.06 372 GLY A O 1
ATOM 2739 N N . ASP A 1 373 ? 19.179 32.939 -24.776 1.00 41.88 373 ASP A N 1
ATOM 2740 C CA . ASP A 1 373 ? 19.594 32.028 -25.839 1.00 41.88 373 ASP A CA 1
ATOM 2741 C C . ASP A 1 373 ? 19.310 30.536 -25.576 1.00 41.88 373 ASP A C 1
ATOM 2743 O O . ASP A 1 373 ? 19.539 29.995 -24.492 1.00 41.88 373 ASP A O 1
ATOM 2747 N N . GLU A 1 374 ? 18.857 29.869 -26.638 1.00 43.75 374 GLU A N 1
ATOM 2748 C CA . GLU A 1 374 ? 18.573 28.437 -26.739 1.00 43.75 374 GLU A CA 1
ATOM 2749 C C . GLU A 1 374 ? 19.882 27.611 -26.777 1.00 43.75 374 GLU A C 1
ATOM 2751 O O . GLU A 1 374 ? 20.773 27.909 -27.582 1.00 43.75 374 GLU A O 1
ATOM 2756 N N . PRO A 1 375 ? 20.053 26.566 -25.941 1.00 47.44 375 PRO A N 1
ATOM 2757 C CA . PRO A 1 375 ? 21.231 25.705 -26.006 1.00 47.44 375 PRO A CA 1
ATOM 2758 C C . PRO A 1 375 ? 21.157 24.725 -27.197 1.00 47.44 375 PRO A C 1
ATOM 2760 O O . PRO A 1 375 ? 20.082 24.217 -27.518 1.00 47.44 375 PRO A O 1
ATOM 2763 N N . PRO A 1 376 ? 22.292 24.407 -27.851 1.00 44.88 376 PRO A N 1
ATOM 2764 C CA . PRO A 1 376 ? 22.299 23.620 -29.080 1.00 44.88 376 PRO A CA 1
ATOM 2765 C C . PRO A 1 376 ? 21.976 22.136 -28.855 1.00 44.88 376 PRO A C 1
ATOM 2767 O O . PRO A 1 376 ? 22.393 21.516 -27.875 1.00 44.88 376 PRO A O 1
ATOM 2770 N N . ALA A 1 377 ? 21.275 21.563 -29.836 1.00 42.53 377 ALA A N 1
ATOM 2771 C CA . ALA A 1 377 ? 20.865 20.164 -29.887 1.00 42.53 377 ALA A CA 1
ATOM 2772 C C . ALA A 1 377 ? 22.051 19.171 -29.830 1.00 42.53 377 ALA A C 1
ATOM 2774 O O . ALA A 1 377 ? 23.097 19.414 -30.442 1.00 42.53 377 ALA A O 1
ATOM 2775 N N . PRO A 1 378 ? 21.895 18.013 -29.158 1.00 44.19 378 PRO A N 1
ATOM 2776 C CA . PRO A 1 378 ? 22.933 16.991 -29.100 1.00 44.19 378 PRO A CA 1
ATOM 2777 C C . PRO A 1 378 ? 23.088 16.240 -30.434 1.00 44.19 378 PRO A C 1
ATOM 2779 O O . PRO A 1 378 ? 22.117 15.887 -31.103 1.00 44.19 378 PRO A O 1
ATOM 2782 N N . ALA A 1 379 ? 24.342 15.968 -30.799 1.00 41.56 379 ALA A N 1
ATOM 2783 C CA . ALA A 1 379 ? 24.726 15.250 -32.012 1.00 41.56 379 ALA A CA 1
ATOM 2784 C C . ALA A 1 379 ? 24.283 13.764 -32.007 1.00 41.56 379 ALA A C 1
ATOM 2786 O O . ALA A 1 379 ? 24.264 13.130 -30.947 1.00 41.56 379 ALA A O 1
ATOM 2787 N N . PRO A 1 380 ? 23.985 13.167 -33.180 1.00 40.44 380 PRO A N 1
ATOM 2788 C CA . PRO A 1 380 ? 23.559 11.772 -33.280 1.00 40.44 380 PRO A CA 1
ATOM 2789 C C . PRO A 1 380 ? 24.713 10.787 -33.027 1.00 40.44 380 PRO A C 1
ATOM 2791 O O . PRO A 1 380 ? 25.819 10.948 -33.549 1.00 40.44 380 PRO A O 1
ATOM 2794 N N . ARG A 1 381 ? 24.445 9.727 -32.250 1.00 40.41 381 ARG A N 1
ATOM 2795 C CA . ARG A 1 381 ? 25.372 8.596 -32.057 1.00 40.41 381 ARG A CA 1
ATOM 2796 C C . ARG A 1 381 ? 25.379 7.658 -33.276 1.00 40.41 381 ARG A C 1
ATOM 2798 O O . ARG A 1 381 ? 24.323 7.439 -33.869 1.00 40.41 381 ARG A O 1
ATOM 2805 N N . PRO A 1 382 ? 26.534 7.055 -33.617 1.00 38.06 382 PRO A N 1
ATOM 2806 C CA . PRO A 1 382 ? 26.650 6.117 -34.727 1.00 38.06 382 PRO A CA 1
ATOM 2807 C C . PRO A 1 382 ? 26.036 4.750 -34.396 1.00 38.06 382 PRO A C 1
ATOM 2809 O O . PRO A 1 382 ? 26.210 4.209 -33.303 1.00 38.06 382 PRO A O 1
ATOM 2812 N N . THR A 1 383 ? 25.344 4.186 -35.383 1.00 37.91 383 THR A N 1
ATOM 2813 C CA . THR A 1 383 ? 24.840 2.813 -35.415 1.00 37.91 383 THR A CA 1
ATOM 2814 C C . THR A 1 383 ? 25.996 1.825 -35.586 1.00 37.91 383 THR A C 1
ATOM 2816 O O . THR A 1 383 ? 26.797 1.943 -36.511 1.00 37.91 383 THR A O 1
ATOM 2819 N N . SER A 1 384 ? 26.077 0.830 -34.700 1.00 37.28 384 SER A N 1
ATOM 2820 C CA . SER A 1 384 ? 26.947 -0.336 -34.872 1.00 37.28 384 SER A CA 1
ATOM 2821 C C . SER A 1 384 ? 26.106 -1.509 -35.362 1.00 37.28 384 SER A C 1
ATOM 2823 O O . SER A 1 384 ? 25.273 -2.043 -34.630 1.00 37.28 384 SER A O 1
ATOM 2825 N N . THR A 1 385 ? 26.335 -1.877 -36.618 1.00 39.06 385 THR A N 1
ATOM 2826 C CA . THR A 1 385 ? 25.880 -3.116 -37.242 1.00 39.06 385 THR A CA 1
ATOM 2827 C C . THR A 1 385 ? 27.074 -4.064 -37.273 1.00 39.06 385 THR A C 1
ATOM 2829 O O . THR A 1 385 ? 28.030 -3.805 -37.998 1.00 39.06 385 THR A O 1
ATOM 2832 N N . ALA A 1 386 ? 27.027 -5.162 -36.524 1.00 39.16 386 ALA A N 1
ATOM 2833 C CA . ALA A 1 386 ? 27.877 -6.326 -36.759 1.00 39.16 386 ALA A CA 1
ATOM 2834 C C . ALA A 1 386 ? 27.183 -7.553 -36.160 1.00 39.16 386 ALA A C 1
ATOM 2836 O O . ALA A 1 386 ? 27.007 -7.646 -34.947 1.00 39.16 386 ALA A O 1
ATOM 2837 N N . GLY A 1 387 ? 26.716 -8.439 -37.040 1.00 35.66 387 GLY A N 1
ATOM 2838 C CA . GLY A 1 387 ? 26.190 -9.745 -36.675 1.00 35.66 387 GLY A CA 1
ATOM 2839 C C . GLY A 1 387 ? 27.328 -10.717 -36.390 1.00 35.66 387 GLY A C 1
ATOM 2840 O O . GLY A 1 387 ? 28.343 -10.703 -37.085 1.00 35.66 387 GLY A O 1
ATOM 2841 N N . ASP A 1 388 ? 27.119 -11.555 -35.383 1.00 36.72 388 ASP A N 1
ATOM 2842 C CA . ASP A 1 388 ? 27.986 -12.678 -35.046 1.00 36.72 388 ASP A CA 1
ATOM 2843 C C . ASP A 1 388 ? 27.287 -13.977 -35.498 1.00 36.72 388 ASP A C 1
ATOM 2845 O O . ASP A 1 388 ? 26.134 -14.206 -35.105 1.00 36.72 388 ASP A O 1
ATOM 2849 N N . PRO A 1 389 ? 27.888 -14.790 -36.384 1.00 48.47 389 PRO A N 1
ATOM 2850 C CA . PRO A 1 389 ? 27.233 -15.937 -36.989 1.00 48.47 389 PRO A CA 1
ATOM 2851 C C . PRO A 1 389 ? 27.611 -17.231 -36.264 1.00 48.47 389 PRO A C 1
ATOM 2853 O O . PRO A 1 389 ? 28.291 -18.046 -36.856 1.00 48.47 389 PRO A O 1
ATOM 2856 N N . ASP A 1 390 ? 27.173 -17.450 -35.022 1.00 48.06 390 ASP A N 1
ATOM 2857 C CA . ASP A 1 390 ? 27.274 -18.777 -34.385 1.00 48.06 390 ASP A CA 1
ATOM 2858 C C . ASP A 1 390 ? 26.298 -18.922 -33.204 1.00 48.06 390 ASP A C 1
ATOM 2860 O O . ASP A 1 390 ? 26.658 -18.872 -32.032 1.00 48.06 390 ASP A O 1
ATOM 2864 N N . CYS A 1 391 ? 25.020 -19.134 -33.523 1.00 37.59 391 CYS A N 1
ATOM 2865 C CA . CYS A 1 391 ? 24.019 -19.609 -32.567 1.00 37.59 391 CYS A CA 1
ATOM 2866 C C . CYS A 1 391 ? 23.111 -20.630 -33.260 1.00 37.59 391 CYS A C 1
ATOM 2868 O O . CYS A 1 391 ? 22.119 -20.277 -33.896 1.00 37.59 391 CYS A O 1
ATOM 2870 N N . VAL A 1 392 ? 23.455 -21.915 -33.145 1.00 50.81 392 VAL A N 1
ATOM 2871 C CA . VAL A 1 392 ? 22.552 -23.018 -33.497 1.00 50.81 392 VAL A CA 1
ATOM 2872 C C . VAL A 1 392 ? 21.584 -23.223 -32.324 1.00 50.81 392 VAL A C 1
ATOM 2874 O O . VAL A 1 392 ? 22.038 -23.571 -31.232 1.00 50.81 392 VAL A O 1
ATOM 2877 N N . PRO A 1 393 ? 20.265 -23.016 -32.492 1.00 55.97 393 PRO A N 1
ATOM 2878 C CA . PRO A 1 393 ? 19.308 -23.290 -31.427 1.00 55.97 393 PRO A CA 1
ATOM 2879 C C . PRO A 1 393 ? 19.157 -24.808 -31.199 1.00 55.97 393 PRO A C 1
ATOM 2881 O O . PRO A 1 393 ? 19.218 -25.584 -32.158 1.00 55.97 393 PRO A O 1
ATOM 2884 N N . PRO A 1 394 ? 18.934 -25.260 -29.950 1.00 57.97 394 PRO A N 1
ATOM 2885 C CA . PRO A 1 394 ? 18.700 -26.671 -29.653 1.00 57.97 394 PRO A CA 1
ATOM 2886 C C . PRO A 1 394 ? 17.375 -27.171 -30.261 1.00 57.97 394 PRO A C 1
ATOM 2888 O O . PRO A 1 394 ? 16.445 -26.382 -30.461 1.00 57.97 394 PRO A O 1
ATOM 2891 N N . PRO A 1 395 ? 17.256 -28.484 -30.549 1.00 60.75 395 PRO A N 1
ATOM 2892 C CA . PRO A 1 395 ? 16.050 -29.048 -31.140 1.00 60.75 395 PRO A CA 1
ATOM 2893 C C . PRO A 1 395 ? 14.845 -28.935 -30.188 1.00 60.75 395 PRO A C 1
ATOM 2895 O O . PRO A 1 395 ? 15.006 -29.016 -28.967 1.00 60.75 395 PRO A O 1
ATOM 2898 N N . PRO A 1 396 ? 13.623 -28.781 -30.730 1.00 61.34 396 PRO A N 1
ATOM 2899 C CA . PRO A 1 396 ? 12.418 -28.685 -29.919 1.00 61.34 396 PRO A CA 1
ATOM 2900 C C . PRO A 1 396 ? 12.125 -30.008 -29.186 1.00 61.34 396 PRO A C 1
ATOM 2902 O O . PRO A 1 396 ? 12.417 -31.085 -29.716 1.00 61.34 396 PRO A O 1
ATOM 2905 N N . PRO A 1 397 ? 11.502 -29.957 -27.994 1.00 57.88 397 PRO A N 1
ATOM 2906 C CA . PRO A 1 397 ? 11.093 -31.159 -27.276 1.00 57.88 397 PRO A CA 1
ATOM 2907 C C . PRO A 1 397 ? 10.002 -31.937 -28.041 1.00 57.88 397 PRO A C 1
ATOM 2909 O O . PRO A 1 397 ? 9.233 -31.346 -28.811 1.00 57.88 397 PRO A O 1
ATOM 2912 N N . PRO A 1 398 ? 9.900 -33.265 -27.833 1.00 54.66 398 PRO A N 1
ATOM 2913 C CA . PRO A 1 398 ? 8.919 -34.098 -28.518 1.00 54.66 398 PRO A CA 1
ATOM 2914 C C . PRO A 1 398 ? 7.488 -33.690 -28.149 1.00 54.66 398 PRO A C 1
ATOM 2916 O O . PRO A 1 398 ? 7.142 -33.516 -26.981 1.00 54.66 398 PRO A O 1
ATOM 2919 N N . ARG A 1 399 ? 6.638 -33.554 -29.173 1.00 50.72 399 ARG A N 1
ATOM 2920 C CA . ARG A 1 399 ? 5.209 -33.259 -29.022 1.00 50.72 399 ARG A CA 1
ATOM 2921 C C . ARG A 1 399 ? 4.492 -34.455 -28.393 1.00 50.72 399 ARG A C 1
ATOM 2923 O O . ARG A 1 399 ? 4.417 -35.518 -29.006 1.00 50.72 399 ARG A O 1
ATOM 2930 N N . CYS A 1 400 ? 3.904 -34.258 -27.217 1.00 42.72 400 CYS A N 1
ATOM 2931 C CA . CYS A 1 400 ? 2.905 -35.173 -26.676 1.00 42.72 400 CYS A CA 1
ATOM 2932 C C . CYS A 1 400 ? 1.639 -35.097 -27.541 1.00 42.72 400 CYS A C 1
ATOM 2934 O O . CYS A 1 400 ? 0.995 -34.051 -27.625 1.00 42.72 400 CYS A O 1
ATOM 2936 N N . LEU A 1 401 ? 1.298 -36.202 -28.203 1.00 47.53 401 LEU A N 1
ATOM 2937 C CA . LEU A 1 401 ? 0.016 -36.366 -28.884 1.00 47.53 401 LEU A CA 1
ATOM 2938 C C . LEU A 1 401 ? -1.102 -36.477 -27.831 1.00 47.53 401 LEU A C 1
ATOM 2940 O O . LEU A 1 401 ? -0.948 -37.249 -26.883 1.00 47.53 401 LEU A O 1
ATOM 2944 N N . PRO A 1 402 ? -2.224 -35.751 -27.969 1.00 48.09 402 PRO A N 1
ATOM 2945 C CA . PRO A 1 402 ? -3.369 -35.949 -27.093 1.00 48.09 402 PRO A CA 1
ATOM 2946 C C . PRO A 1 402 ? -4.049 -37.292 -27.392 1.00 48.09 402 PRO A C 1
ATOM 2948 O O . PRO A 1 402 ? -4.315 -37.631 -28.547 1.00 48.09 402 PRO A O 1
ATOM 2951 N N . SER A 1 403 ? -4.354 -38.043 -26.333 1.00 48.88 403 SER A N 1
ATOM 2952 C CA . SER A 1 403 ? -5.227 -39.219 -26.386 1.00 48.88 403 SER A CA 1
ATOM 2953 C C . SER A 1 403 ? -6.640 -38.843 -26.866 1.00 48.88 403 SER A C 1
ATOM 2955 O O . SER A 1 403 ? -7.102 -37.730 -26.601 1.00 48.88 403 SER A O 1
ATOM 2957 N N . PRO A 1 404 ? -7.350 -39.756 -27.554 1.00 47.84 404 PRO A N 1
ATOM 2958 C CA . PRO A 1 404 ? -8.649 -39.472 -28.152 1.00 47.84 404 PRO A CA 1
ATOM 2959 C C . PRO A 1 404 ? -9.734 -39.214 -27.097 1.00 47.84 404 PRO A C 1
ATOM 2961 O O . PRO A 1 404 ? -9.907 -39.980 -26.149 1.00 47.84 404 PRO A O 1
ATOM 2964 N N . VAL A 1 405 ? -10.491 -38.137 -27.307 1.00 48.62 405 VAL A N 1
ATOM 2965 C CA . VAL A 1 405 ? -11.717 -37.806 -26.569 1.00 48.62 405 VAL A CA 1
ATOM 2966 C C . VAL A 1 405 ? -12.822 -38.803 -26.954 1.00 48.62 405 VAL A C 1
ATOM 2968 O O . VAL A 1 405 ? -13.045 -39.010 -28.149 1.00 48.62 405 VAL A O 1
ATOM 2971 N N . PRO A 1 406 ? -13.547 -39.409 -25.995 1.00 47.19 406 PRO A N 1
ATOM 2972 C CA . PRO A 1 406 ? -14.700 -40.244 -26.303 1.00 47.19 406 PRO A CA 1
ATOM 2973 C C . PRO A 1 406 ? -15.877 -39.388 -26.793 1.00 47.19 406 PRO A C 1
ATOM 2975 O O . PRO A 1 406 ? -16.299 -38.427 -26.148 1.00 47.19 406 PRO A O 1
ATOM 2978 N N . THR A 1 407 ? -16.419 -39.760 -27.948 1.00 43.12 407 THR A N 1
ATOM 2979 C CA . THR A 1 407 ? -17.599 -39.172 -28.585 1.00 43.12 407 THR A CA 1
ATOM 2980 C C . THR A 1 407 ? -18.876 -39.511 -27.810 1.00 43.12 407 THR A C 1
ATOM 2982 O O . THR A 1 407 ? -19.452 -40.586 -27.964 1.00 43.12 407 THR A O 1
ATOM 2985 N N . GLY A 1 408 ? -19.350 -38.570 -26.993 1.00 41.78 408 GLY A N 1
ATOM 2986 C CA . GLY A 1 408 ? -20.721 -38.548 -26.475 1.00 41.78 408 GLY A CA 1
ATOM 2987 C C . GLY A 1 408 ? -21.634 -37.749 -27.409 1.00 41.78 408 GLY A C 1
ATOM 2988 O O . GLY A 1 408 ? -21.371 -36.579 -27.676 1.00 41.78 408 GLY A O 1
ATOM 2989 N N . GLY A 1 409 ? -22.675 -38.395 -27.942 1.00 42.38 409 GLY A N 1
ATOM 2990 C CA . GLY A 1 409 ? -23.639 -37.807 -28.879 1.00 42.38 409 GLY A CA 1
ATOM 2991 C C . GLY A 1 409 ? -24.575 -36.752 -28.257 1.00 42.38 409 GLY A C 1
ATOM 2992 O O . GLY A 1 409 ? -24.727 -36.701 -27.036 1.00 42.38 409 GLY A O 1
ATOM 2993 N N . PRO A 1 410 ? -25.217 -35.906 -29.086 1.00 47.84 410 PRO A N 1
ATOM 2994 C CA . PRO A 1 410 ? -25.954 -34.737 -28.619 1.00 47.84 410 PRO A CA 1
ATOM 2995 C C . PRO A 1 410 ? -27.402 -35.066 -28.230 1.00 47.84 410 PRO A C 1
ATOM 2997 O O . PRO A 1 410 ? -28.174 -35.601 -29.025 1.00 47.84 410 PRO A O 1
ATOM 3000 N N . THR A 1 411 ? -27.807 -34.655 -27.029 1.00 44.50 411 THR A N 1
ATOM 3001 C CA . THR A 1 411 ? -29.216 -34.464 -26.666 1.00 44.50 411 THR A CA 1
ATOM 3002 C C . THR A 1 411 ? -29.673 -33.073 -27.103 1.00 44.50 411 THR A C 1
ATOM 3004 O O . THR A 1 411 ? -29.105 -32.049 -26.722 1.00 44.50 411 THR A O 1
ATOM 3007 N N . ALA A 1 412 ? -30.705 -33.050 -27.945 1.00 39.91 412 ALA A N 1
ATOM 3008 C CA . ALA A 1 412 ? -31.322 -31.853 -28.496 1.00 39.91 412 ALA A CA 1
ATOM 3009 C C . ALA A 1 412 ? -31.911 -30.947 -27.399 1.00 39.91 412 ALA A C 1
ATOM 3011 O O . ALA A 1 412 ? -32.640 -31.407 -26.519 1.00 39.91 412 ALA A O 1
ATOM 3012 N N . ARG A 1 413 ? -31.639 -29.640 -27.495 1.00 43.16 413 ARG A N 1
ATOM 3013 C CA . ARG A 1 413 ? -32.277 -28.581 -26.698 1.00 43.16 413 ARG A CA 1
ATOM 3014 C C . ARG A 1 413 ? -33.205 -27.765 -27.614 1.00 43.16 413 ARG A C 1
ATOM 3016 O O . ARG A 1 413 ? -32.802 -27.496 -28.746 1.00 43.16 413 ARG A O 1
ATOM 3023 N N . PRO A 1 414 ? -34.415 -27.360 -27.182 1.00 48.91 414 PRO A N 1
ATOM 3024 C CA . PRO A 1 414 ? -35.340 -26.629 -28.042 1.00 48.91 414 PRO A CA 1
ATOM 3025 C C . PRO A 1 414 ? -34.898 -25.174 -28.227 1.00 48.91 414 PRO A C 1
ATOM 3027 O O . PRO A 1 414 ? -34.577 -24.478 -27.263 1.00 48.91 414 PRO A O 1
ATOM 3030 N N . THR A 1 415 ? -34.911 -24.719 -29.476 1.00 44.88 415 THR A N 1
ATOM 3031 C CA . THR A 1 415 ? -34.683 -23.333 -29.895 1.00 44.88 415 THR A CA 1
ATOM 3032 C C . THR A 1 415 ? -35.923 -22.476 -29.639 1.00 44.88 415 THR A C 1
ATOM 3034 O O . THR A 1 415 ? -36.992 -22.758 -30.180 1.00 44.88 415 THR A O 1
ATOM 3037 N N . SER A 1 416 ? -35.772 -21.403 -28.862 1.00 49.81 416 SER A N 1
ATOM 3038 C CA . SER A 1 416 ? -36.746 -20.305 -28.792 1.00 49.81 416 SER A CA 1
ATOM 3039 C C . SER A 1 416 ? -36.556 -19.345 -29.979 1.00 49.81 416 SER A C 1
ATOM 3041 O O . SER A 1 416 ? -35.414 -19.126 -30.387 1.00 49.81 416 SER A O 1
ATOM 3043 N N . PRO A 1 417 ? -37.632 -18.750 -30.529 1.00 56.84 417 PRO A N 1
ATOM 3044 C CA . PRO A 1 417 ? -37.546 -17.840 -31.670 1.00 56.84 417 PRO A CA 1
ATOM 3045 C C . PRO A 1 417 ? -36.951 -16.467 -31.289 1.00 56.84 417 PRO A C 1
ATOM 3047 O O . PRO A 1 417 ? -37.052 -16.052 -30.128 1.00 56.84 417 PRO A O 1
ATOM 3050 N N . PRO A 1 418 ? -36.345 -15.746 -32.253 1.00 52.06 418 PRO A N 1
ATOM 3051 C CA . PRO A 1 418 ? -35.700 -14.458 -32.015 1.00 52.06 418 PRO A CA 1
ATOM 3052 C C . PRO A 1 418 ? -36.733 -13.365 -31.706 1.00 52.06 418 PRO A C 1
ATOM 3054 O O . PRO A 1 418 ? -37.786 -13.287 -32.338 1.00 52.06 418 PRO A O 1
ATOM 3057 N N . ARG A 1 419 ? -36.426 -12.510 -30.724 1.00 52.22 419 ARG A N 1
ATOM 3058 C CA . ARG A 1 419 ? -37.188 -11.285 -30.447 1.00 52.22 419 ARG A CA 1
ATOM 3059 C C . ARG A 1 419 ? -36.676 -10.147 -31.325 1.00 52.22 419 ARG A C 1
ATOM 3061 O O . ARG A 1 419 ? -35.477 -9.890 -31.356 1.00 52.22 419 ARG A O 1
ATOM 3068 N N . ASP A 1 420 ? -37.618 -9.469 -31.968 1.00 55.06 420 ASP A N 1
ATOM 3069 C CA . ASP A 1 420 ? -37.433 -8.240 -32.742 1.00 55.06 420 ASP A CA 1
ATOM 3070 C C . ASP A 1 420 ? -36.755 -7.127 -31.913 1.00 55.06 420 ASP A C 1
ATOM 3072 O O . ASP A 1 420 ? -37.169 -6.884 -30.767 1.00 55.06 420 ASP A O 1
ATOM 3076 N N . PRO A 1 421 ? -35.757 -6.409 -32.459 1.00 56.50 421 PRO A N 1
ATOM 3077 C CA . PRO A 1 421 ? -35.167 -5.256 -31.797 1.00 56.50 421 PRO A CA 1
ATOM 3078 C C . PRO A 1 421 ? -36.116 -4.052 -31.880 1.00 56.50 421 PRO A C 1
ATOM 3080 O O . PRO A 1 421 ? -36.417 -3.533 -32.954 1.00 56.50 421 PRO A O 1
ATOM 3083 N N . ARG A 1 422 ? -36.581 -3.574 -30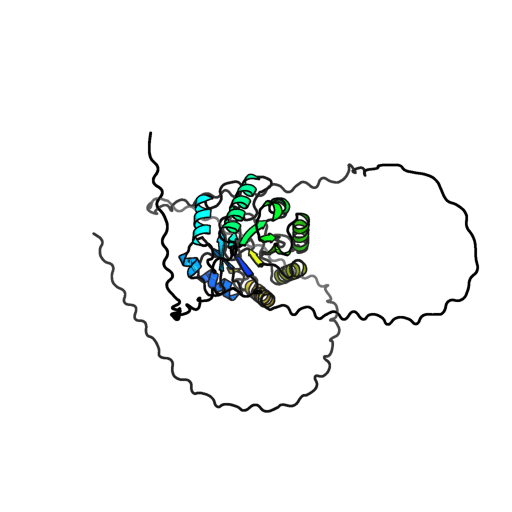.720 1.00 58.09 422 ARG A N 1
ATOM 3084 C CA . ARG A 1 422 ? -37.282 -2.287 -30.617 1.00 58.09 422 ARG A CA 1
ATOM 3085 C C . ARG A 1 422 ? -36.289 -1.126 -30.799 1.00 58.09 422 ARG A C 1
ATOM 3087 O O . ARG A 1 422 ? -35.190 -1.203 -30.252 1.00 58.09 422 ARG A O 1
ATOM 3094 N N . PRO A 1 423 ? -36.665 -0.047 -31.508 1.00 54.03 423 PRO A N 1
ATOM 3095 C CA . PRO A 1 423 ? -35.798 1.108 -31.709 1.00 54.03 423 PRO A CA 1
ATOM 3096 C C . PRO A 1 423 ? -35.579 1.882 -30.401 1.00 54.03 423 PRO A C 1
ATOM 3098 O O . PRO A 1 423 ? -36.515 2.129 -29.639 1.00 54.03 423 PRO A O 1
ATOM 3101 N N . VAL A 1 424 ? -34.324 2.264 -30.162 1.00 57.56 424 VAL A N 1
ATOM 3102 C CA . VAL A 1 424 ? -33.887 3.112 -29.045 1.00 57.56 424 VAL A CA 1
ATOM 3103 C C . VAL A 1 424 ? -34.184 4.579 -29.392 1.00 57.56 424 VAL A C 1
ATOM 3105 O O . VAL A 1 424 ? -33.851 5.000 -30.501 1.00 57.56 424 VAL A O 1
ATOM 3108 N N . PRO A 1 425 ? -34.795 5.381 -28.500 1.00 51.41 425 PRO A N 1
ATOM 3109 C CA . PRO A 1 425 ? -35.011 6.800 -28.759 1.00 51.41 425 PRO A CA 1
ATOM 3110 C C . PRO A 1 425 ? -33.698 7.591 -28.661 1.00 51.41 425 PRO A C 1
ATOM 3112 O O . PRO A 1 425 ? -32.964 7.497 -27.678 1.00 51.41 425 PRO A O 1
ATOM 3115 N N . THR A 1 426 ? -33.421 8.401 -29.681 1.00 53.25 426 THR A N 1
ATOM 3116 C CA . THR A 1 426 ? -32.336 9.388 -29.695 1.00 53.25 426 THR A CA 1
ATOM 3117 C C . THR A 1 426 ? -32.673 10.542 -28.750 1.00 53.25 426 THR A C 1
ATOM 3119 O O . THR A 1 426 ? -33.693 11.207 -28.921 1.00 53.25 426 THR A O 1
ATOM 3122 N N . VAL A 1 427 ? -31.814 10.798 -27.761 1.00 50.69 427 VAL A N 1
ATOM 3123 C CA . VAL A 1 427 ? -31.904 11.973 -26.882 1.00 50.69 427 VAL A CA 1
ATOM 3124 C C . VAL A 1 427 ? -31.039 13.084 -27.472 1.00 50.69 427 VAL A C 1
ATOM 3126 O O . VAL A 1 427 ? -29.820 12.957 -27.545 1.00 50.69 427 VAL A O 1
ATOM 3129 N N . THR A 1 428 ? -31.665 14.178 -27.904 1.00 50.94 428 THR A N 1
ATOM 3130 C CA . THR A 1 428 ? -30.968 15.404 -28.311 1.00 50.94 428 THR A CA 1
ATOM 3131 C C . THR A 1 428 ? -30.772 16.292 -27.085 1.00 50.94 428 THR A C 1
ATOM 3133 O O . THR A 1 428 ? -31.746 16.721 -26.470 1.00 50.94 428 THR A O 1
ATOM 3136 N N . VAL A 1 429 ? -29.519 16.576 -26.726 1.00 47.69 429 VAL A N 1
ATOM 3137 C CA . VAL A 1 429 ? -29.170 17.522 -25.656 1.00 47.69 429 VAL A CA 1
ATOM 3138 C C . VAL A 1 429 ? -28.925 18.894 -26.281 1.00 47.69 429 VAL A C 1
ATOM 3140 O O . VAL A 1 429 ? -27.984 19.074 -27.049 1.00 47.69 429 VAL A O 1
ATOM 3143 N N . THR A 1 430 ? -29.775 19.869 -25.962 1.00 49.66 430 THR A N 1
ATOM 3144 C CA . THR A 1 430 ? -29.578 21.274 -26.343 1.00 49.66 430 THR A CA 1
ATOM 3145 C C . THR A 1 430 ? -28.857 22.001 -25.211 1.00 49.66 430 THR A C 1
ATOM 3147 O O . THR A 1 430 ? -29.433 22.231 -24.149 1.00 49.66 430 THR A O 1
ATOM 3150 N N . VAL A 1 431 ? -27.596 22.374 -25.429 1.00 50.00 431 VAL A N 1
ATOM 3151 C CA . VAL A 1 431 ? -26.830 23.216 -24.499 1.00 50.00 431 VAL A CA 1
ATOM 3152 C C . VAL A 1 431 ? -27.162 24.678 -24.786 1.00 50.00 431 VAL A C 1
ATOM 3154 O O . VAL A 1 431 ? -26.882 25.182 -25.871 1.00 50.00 431 VAL A O 1
ATOM 3157 N N . THR A 1 432 ? -27.771 25.361 -23.816 1.00 50.06 432 THR A N 1
ATOM 3158 C CA . THR A 1 432 ? -28.014 26.809 -23.886 1.00 50.06 432 THR A CA 1
ATOM 3159 C C . THR A 1 432 ? -26.911 27.518 -23.110 1.00 50.06 432 THR A C 1
ATOM 3161 O O . THR A 1 432 ? -26.806 27.352 -21.897 1.00 50.06 432 THR A O 1
ATOM 3164 N N . VAL A 1 433 ? -26.074 28.289 -23.805 1.00 52.91 433 VAL A N 1
ATOM 3165 C CA . VAL A 1 433 ? -25.023 29.111 -23.191 1.00 52.91 433 VAL A CA 1
ATOM 3166 C C . VAL A 1 433 ? -25.614 30.479 -22.853 1.00 52.91 433 VAL A C 1
ATOM 3168 O O . VAL A 1 433 ? -26.042 31.210 -23.746 1.00 52.91 433 VAL A O 1
ATOM 3171 N N . SER A 1 434 ? -25.649 30.823 -21.566 1.00 53.12 434 SER A N 1
ATOM 3172 C CA . SER A 1 434 ? -26.025 32.164 -21.100 1.00 53.12 434 SER A CA 1
ATOM 3173 C C . SER A 1 434 ? -24.813 33.104 -21.129 1.00 53.12 434 SER A C 1
ATOM 3175 O O . SER A 1 434 ? -23.723 32.684 -20.736 1.00 53.12 434 SER A O 1
ATOM 3177 N N . PRO A 1 435 ? -24.973 34.374 -21.545 1.00 57.12 435 PRO A N 1
ATOM 3178 C CA . PRO A 1 435 ? -23.886 35.347 -21.539 1.00 57.12 435 PRO A CA 1
ATOM 3179 C C . PRO A 1 435 ? -23.524 35.804 -20.110 1.00 57.12 435 PRO A C 1
ATOM 3181 O O . PRO A 1 435 ? -24.382 35.796 -19.220 1.00 57.12 435 PRO A O 1
ATOM 3184 N N . PRO A 1 436 ? -22.267 36.229 -19.879 1.00 56.97 436 PRO A N 1
ATOM 3185 C CA . PRO A 1 436 ? -21.796 36.647 -18.563 1.00 56.97 436 PRO A CA 1
ATOM 3186 C C . PRO A 1 436 ? -22.462 37.951 -18.101 1.00 56.97 436 PRO A C 1
ATOM 3188 O O . PRO A 1 436 ? -22.632 38.897 -18.872 1.00 56.97 436 PRO A O 1
ATOM 3191 N N . ARG A 1 437 ? -22.826 38.007 -16.812 1.00 52.53 437 ARG A N 1
ATOM 3192 C CA . ARG A 1 437 ? -23.271 39.242 -16.149 1.00 52.53 437 ARG A CA 1
ATOM 3193 C C . ARG A 1 437 ? -22.081 40.184 -15.922 1.00 52.53 437 ARG A C 1
ATOM 3195 O O . ARG A 1 437 ? -21.026 39.706 -15.511 1.00 52.53 437 ARG A O 1
ATOM 3202 N N . PRO A 1 438 ? -22.259 41.504 -16.101 1.00 50.53 438 PRO A N 1
ATOM 3203 C CA . PRO A 1 438 ? -21.257 42.486 -15.711 1.00 50.53 438 PRO A CA 1
ATOM 3204 C C . PRO A 1 438 ? -21.142 42.560 -14.182 1.00 50.53 438 PRO A C 1
ATOM 3206 O O . PRO A 1 438 ? -22.153 42.542 -13.474 1.00 50.53 438 PRO A O 1
ATOM 3209 N N . GLN A 1 439 ? -19.905 42.625 -13.695 1.00 55.84 439 GLN A N 1
ATOM 3210 C CA . GLN A 1 439 ? -19.583 42.887 -12.294 1.00 55.84 439 GLN A CA 1
ATOM 3211 C C . GLN A 1 439 ? -19.650 44.399 -12.039 1.00 55.84 439 GLN A C 1
ATOM 3213 O O . GLN A 1 439 ? -19.142 45.175 -12.847 1.00 55.84 439 GLN A O 1
ATOM 3218 N N . ASN A 1 440 ? -20.288 44.783 -10.934 1.00 55.44 440 ASN A N 1
ATOM 3219 C CA . ASN A 1 440 ? -20.189 46.101 -10.307 1.00 55.44 440 ASN A CA 1
ATOM 3220 C C . ASN A 1 440 ? -19.512 45.927 -8.955 1.00 55.44 440 ASN A C 1
ATOM 3222 O O . ASN A 1 440 ? -19.897 44.952 -8.264 1.00 55.44 440 ASN A O 1
#

Secondary structure (DSSP, 8-state):
---------------------------------PPTTPPPEEE----SHHHHHHHHTTT--EEEE-S-HHHHHTSPTT-EEEEE---SSSS--SS-HHHHHHHHHHHTT-TTEEEEEEEES--TTT-HHHHHHHHHHHHHHHHH-TTSEEEEEE-TTTHHHHSHHHH--SEEEE-----BTTS---THHHHHHHHHHHHTT--GGGEEEEEE----TTS-SS---B-PPPHHHHHHHHHHHHHH-SS-S-EEEE-SS-BTTTB-S-TTT-BS-TT--BHHHHHHHHHHHHSS-PPPPP------PPPPPPPPPPP------------------PPPPPS-----PPPPPPP---PPPPPPPPP------PPPPPPPPPPPPPP--------PPPPPPPP-PPPPPP-PPPPP-PPPPPPPPPPPPP------PPPPPPP-

Organism: NCBI:txid1070861